Protein AF-A0A1X0NJ01-F1 (afdb_monomer_lite)

Sequence (474 aa):
MEEDLFTLIDRDFDGFLTLEETLQCFEHLGFIRDSESVKLIETEFSQFVGKRLDEFGFRKMVNILCAHCGVRLGSVWSVCVEQALYAAFTKSASKPEMTVPRSTMEFIQRSLVESGEEYTGDPSVFAANTPDHLDYGDFIEFFQLRWPHLSRAKVASLLLKLYPYQQQSNVIGVSKMTSSSTLNPSEEKDKDKEHAGPDEYPDMLSHDYVEALLKYATLLKATLRFREEQVKSAEELITQNAILRESLAVATEEHVRAQGQIQALTRELEVLTEERPVRSDAIAAIPQHDAAGREWDDTIDALSDNVKILSLVRRFCSQREEAEATRELAERAKEIQLERQQKFLLSWETALHNKESEMIQEQLETKRKWSEAFMLKEQQLRRLQENLELKELQLTVREKALAKRQQAQYELDRESNELSFAERRRRLQQLERIEATLRKREEQLKAREEAFLHSKQNVVEGEKNEGYKALSFA

pLDDT: mean 73.07, std 18.46, range [23.64, 95.5]

Organism: NCBI:txid67003

InterPro domains:
  IPR002048 EF-hand domain [PS50222] (1-32)
  IPR011992 EF-hand domain pair [SSF47473] (4-140)

Radius of gyration: 49.76 Å; chains: 1; bounding box: 174×67×153 Å

Foldseek 3Di:
DLVLVQLLLPQVPPQWDAPVSVVCLCVVLCLDPDPVLVVVLCVVCVVRHPDGDHSVSSVVSVVVSCVSSVHDPVVSVVSSLVVLLVVLQVVQADPPVSWHFPVSVVVLVVVCVVVPQDWDDDPVVVVVPDDRIHHSVRVQVVCCVGCVVDDSSNVSSSSSVVDRDDDPPPDDDDDDDDDDDDDDDDDDDDDDDDDDDDDDDDPDDDPVNVVVVVVVVVVVVVVVVVVVVVVVVVVVVVVVVVVVVVVVVVVVVVVVVVVVVVVVVVVVVVVVVVVPPPPPPDDDDDDDDDDPDDDDDDPPCPVVVVVVVVVVVVVVVVVVVVVVVVVVVVVVVVVVVVVVVVVVVVVVVVVVVVVVVVVVVVVVVVVVVVVVVVVVVVVVVVVVVVVVVVVVVVVVVVVVVVVVVVVVVVVVCVVVVPPDPVRVVVVVVVVVVVVVVVVVVVVVVVVVVVVVVVVVVVVVVVVVVVVVVVPPPD

Structure (mmCIF, N/CA/C/O backbone):
data_AF-A0A1X0NJ01-F1
#
_entry.id   AF-A0A1X0NJ01-F1
#
loop_
_atom_site.group_PDB
_atom_site.id
_atom_site.type_symbol
_atom_site.label_atom_id
_atom_site.label_alt_id
_atom_site.label_comp_id
_atom_site.label_asym_id
_atom_site.label_entity_id
_atom_site.label_seq_id
_atom_site.pdbx_PDB_ins_code
_atom_site.Cartn_x
_atom_site.Cartn_y
_atom_site.Cartn_z
_atom_site.occupancy
_atom_site.B_iso_or_equiv
_atom_site.auth_seq_id
_atom_site.auth_comp_id
_atom_site.auth_asym_id
_atom_site.auth_atom_id
_atom_site.pdbx_PDB_model_num
ATOM 1 N N . MET A 1 1 ? 19.563 -3.442 8.710 1.00 65.12 1 MET A N 1
ATOM 2 C CA . MET A 1 1 ? 18.245 -3.698 9.344 1.00 65.12 1 MET A CA 1
ATOM 3 C C . MET A 1 1 ? 18.169 -3.122 10.751 1.00 65.12 1 MET A C 1
ATOM 5 O O . MET A 1 1 ? 17.321 -2.276 10.980 1.00 65.12 1 MET A O 1
ATOM 9 N N . GLU A 1 2 ? 19.010 -3.553 11.696 1.00 66.25 2 GLU A N 1
ATOM 10 C CA . GLU A 1 2 ? 18.961 -3.052 13.087 1.00 66.25 2 GLU A CA 1
ATOM 11 C C . GLU A 1 2 ? 19.467 -1.604 13.200 1.00 66.25 2 GLU A C 1
ATOM 13 O O . GLU A 1 2 ? 18.783 -0.771 13.784 1.00 66.25 2 GLU A O 1
ATOM 18 N N . GLU A 1 3 ? 20.583 -1.288 12.537 1.00 69.31 3 GLU A N 1
ATOM 19 C CA . GLU A 1 3 ? 21.113 0.079 12.367 1.00 69.31 3 GLU A CA 1
ATOM 20 C C . GLU A 1 3 ? 20.094 1.017 11.705 1.00 69.31 3 GLU A C 1
ATOM 22 O O . GLU A 1 3 ? 19.847 2.133 12.150 1.00 69.31 3 GLU A O 1
ATOM 27 N N . ASP A 1 4 ? 19.430 0.524 10.662 1.00 71.44 4 ASP A N 1
ATOM 28 C CA . ASP A 1 4 ? 18.380 1.249 9.954 1.00 71.44 4 ASP A CA 1
ATOM 29 C C . ASP A 1 4 ? 17.174 1.557 10.860 1.00 71.44 4 ASP A C 1
ATOM 31 O O . ASP A 1 4 ? 16.622 2.654 10.820 1.00 71.44 4 ASP A O 1
ATOM 35 N N . LEU A 1 5 ? 16.764 0.590 11.690 1.00 73.31 5 LEU A N 1
ATOM 36 C CA . LEU A 1 5 ? 15.666 0.764 12.640 1.00 73.31 5 LEU A CA 1
ATOM 37 C C . LEU A 1 5 ? 16.039 1.771 13.732 1.00 73.31 5 LEU A C 1
ATOM 39 O O . LEU A 1 5 ? 15.208 2.601 14.085 1.00 73.31 5 LEU A O 1
ATOM 43 N N . PHE A 1 6 ? 17.285 1.734 14.210 1.00 76.56 6 PHE A N 1
ATOM 44 C CA . PHE A 1 6 ? 17.816 2.716 15.154 1.00 76.56 6 PHE A CA 1
ATOM 45 C C . PHE A 1 6 ? 17.660 4.135 14.591 1.00 76.56 6 PHE A C 1
ATOM 47 O O . PHE A 1 6 ? 17.016 4.975 15.208 1.00 76.56 6 PHE A O 1
ATOM 54 N N . THR A 1 7 ? 18.116 4.370 13.355 1.00 74.31 7 THR A N 1
ATOM 55 C CA . THR A 1 7 ? 18.015 5.694 12.708 1.00 74.31 7 THR A CA 1
ATOM 56 C C . THR A 1 7 ? 16.590 6.163 12.405 1.00 74.31 7 THR A C 1
ATOM 58 O O . THR A 1 7 ? 16.384 7.345 12.144 1.00 74.31 7 THR A O 1
ATOM 61 N N . LEU A 1 8 ? 15.615 5.251 12.381 1.00 74.31 8 LEU A N 1
ATOM 62 C CA . LEU A 1 8 ? 14.205 5.578 12.153 1.00 74.31 8 LEU A CA 1
ATOM 63 C C . LEU A 1 8 ? 13.457 5.915 13.441 1.00 74.31 8 LEU A C 1
ATOM 65 O O . LEU A 1 8 ? 12.515 6.707 13.407 1.00 74.31 8 LEU A O 1
ATOM 69 N N . ILE A 1 9 ? 13.832 5.274 14.548 1.00 75.88 9 ILE A N 1
ATOM 70 C CA . ILE A 1 9 ? 13.219 5.514 15.857 1.00 75.88 9 ILE A CA 1
ATOM 71 C C . ILE A 1 9 ? 13.855 6.734 16.530 1.00 75.88 9 ILE A C 1
ATOM 73 O O . ILE A 1 9 ? 13.162 7.411 17.284 1.00 75.88 9 ILE A O 1
ATOM 77 N N . ASP A 1 10 ? 15.122 7.038 16.226 1.00 75.81 10 ASP A N 1
ATOM 78 C CA . ASP A 1 10 ? 15.842 8.226 16.703 1.00 75.81 10 ASP A CA 1
ATOM 79 C C . ASP A 1 10 ? 15.247 9.480 16.039 1.00 75.81 10 ASP A C 1
ATOM 81 O O . ASP A 1 10 ? 15.645 9.900 14.950 1.00 75.81 10 ASP A O 1
ATOM 85 N N . ARG A 1 11 ? 14.177 10.001 16.653 1.00 65.38 11 ARG A N 1
ATOM 86 C CA . ARG A 1 11 ? 13.329 11.072 16.105 1.00 65.38 11 ARG A CA 1
ATOM 87 C C . ARG A 1 11 ? 13.952 12.453 16.260 1.00 65.38 11 ARG A C 1
ATOM 89 O O . ARG A 1 11 ? 13.624 13.346 15.476 1.00 65.38 11 ARG A O 1
ATOM 96 N N . ASP A 1 12 ? 14.780 12.643 17.277 1.00 67.12 12 ASP A N 1
ATOM 97 C CA . ASP A 1 12 ? 15.502 13.878 17.571 1.00 67.12 12 ASP A CA 1
ATOM 98 C C . ASP A 1 12 ? 16.921 13.887 16.982 1.00 67.12 12 ASP A C 1
ATOM 100 O O . ASP A 1 12 ? 17.547 14.949 16.931 1.00 67.12 12 ASP A O 1
ATOM 104 N N . PHE A 1 13 ? 17.372 12.759 16.423 1.00 68.19 13 PHE A N 1
ATOM 105 C CA . PHE A 1 13 ? 18.679 12.588 15.789 1.00 68.19 13 PHE A CA 1
ATOM 106 C C . PHE A 1 13 ? 19.830 12.922 16.734 1.00 68.19 13 PHE A C 1
ATOM 108 O O . PHE A 1 13 ? 20.888 13.387 16.292 1.00 68.19 13 PHE A O 1
ATOM 115 N N . ASP A 1 14 ? 19.623 12.709 18.034 1.00 72.56 14 ASP A N 1
ATOM 116 C CA . ASP A 1 14 ? 20.635 12.977 19.049 1.00 72.56 14 ASP A CA 1
ATOM 117 C C . ASP A 1 14 ? 21.685 11.848 19.120 1.00 72.56 14 ASP A C 1
ATOM 119 O O . ASP A 1 14 ? 22.714 11.991 19.790 1.00 72.56 14 ASP A O 1
ATOM 123 N N . GLY A 1 15 ? 21.470 10.772 18.347 1.00 72.44 15 GLY A N 1
ATOM 124 C CA . GLY A 1 15 ? 22.348 9.614 18.239 1.00 72.44 15 GLY A CA 1
ATOM 125 C C . GLY A 1 15 ? 22.152 8.604 19.366 1.00 72.44 15 GLY A C 1
ATOM 126 O O . GLY A 1 15 ? 22.937 7.657 19.470 1.00 72.44 15 GLY A O 1
ATOM 127 N N . PHE A 1 16 ? 21.135 8.791 20.207 1.00 78.69 16 PHE A N 1
ATOM 128 C CA . PHE A 1 16 ? 20.767 7.902 21.293 1.00 78.69 16 PHE A CA 1
ATOM 129 C C . PHE A 1 16 ? 19.278 7.581 21.238 1.00 78.69 16 PHE A C 1
ATOM 131 O O . PHE A 1 16 ? 18.466 8.339 20.734 1.00 78.69 16 PHE A O 1
ATOM 138 N N . LEU A 1 17 ? 18.914 6.426 21.790 1.00 80.69 17 LEU A N 1
ATOM 139 C CA . LEU A 1 17 ? 17.515 6.048 21.943 1.00 80.69 17 LEU A CA 1
ATOM 140 C C . LEU A 1 17 ? 17.171 5.799 23.395 1.00 80.69 17 LEU A C 1
ATOM 142 O O . LEU A 1 17 ? 17.923 5.155 24.129 1.00 80.69 17 LEU A O 1
ATOM 146 N N . THR A 1 18 ? 16.003 6.267 23.806 1.00 81.19 18 THR A N 1
ATOM 147 C CA . THR A 1 18 ? 15.429 5.924 25.103 1.00 81.19 18 THR A CA 1
ATOM 148 C C . THR A 1 18 ? 14.453 4.754 24.978 1.00 81.19 18 THR A C 1
ATOM 150 O O . THR A 1 18 ? 13.879 4.465 23.919 1.00 81.19 18 THR A O 1
ATOM 153 N N . LEU A 1 19 ? 14.255 4.050 26.096 1.00 80.00 19 LEU A N 1
ATOM 154 C CA . LEU A 1 19 ? 13.231 3.010 26.199 1.00 80.00 19 LEU A CA 1
ATOM 155 C C . LEU A 1 19 ? 11.841 3.585 25.888 1.00 80.00 19 LEU A C 1
ATOM 157 O O . LEU A 1 19 ? 11.072 2.962 25.165 1.00 80.00 19 LEU A O 1
ATOM 161 N N . GLU A 1 20 ? 11.547 4.786 26.384 1.00 76.94 20 GLU A N 1
ATOM 162 C CA . GLU A 1 20 ? 10.261 5.467 26.209 1.00 76.94 20 GLU A CA 1
ATOM 163 C C . GLU A 1 20 ? 9.957 5.745 24.733 1.00 76.94 20 GLU A C 1
ATOM 165 O O . GLU A 1 20 ? 8.872 5.410 24.263 1.00 76.94 20 GLU A O 1
ATOM 170 N N . GLU A 1 21 ? 10.923 6.259 23.968 1.00 76.50 21 GLU A N 1
ATOM 171 C CA . GLU A 1 21 ? 10.763 6.491 22.523 1.00 76.50 21 GLU A CA 1
ATOM 172 C C . GLU A 1 21 ? 10.505 5.194 21.755 1.00 76.50 21 GLU A C 1
ATOM 174 O O . GLU A 1 21 ? 9.667 5.143 20.849 1.00 76.50 21 GLU A O 1
ATOM 179 N N . THR A 1 22 ? 11.193 4.119 22.142 1.00 78.38 22 THR A N 1
ATOM 180 C CA . THR A 1 22 ? 11.023 2.819 21.489 1.00 78.38 22 THR A CA 1
ATOM 181 C C . THR A 1 22 ? 9.668 2.199 21.833 1.00 78.38 22 THR A C 1
ATOM 183 O O . THR A 1 22 ? 8.987 1.695 20.940 1.00 78.38 22 THR A O 1
ATOM 186 N N . LEU A 1 23 ? 9.231 2.275 23.093 1.00 77.69 23 LEU A N 1
ATOM 187 C CA . LEU A 1 23 ? 7.921 1.776 23.520 1.00 77.69 23 LEU A CA 1
ATOM 188 C C . LEU A 1 23 ? 6.781 2.557 22.875 1.00 77.69 23 LEU A C 1
ATOM 190 O O . LEU A 1 23 ? 5.870 1.939 22.331 1.00 77.69 23 LEU A O 1
ATOM 194 N N . GLN A 1 24 ? 6.874 3.889 22.841 1.00 76.69 24 GLN A N 1
ATOM 195 C CA . GLN A 1 24 ? 5.901 4.731 22.145 1.00 76.69 24 GLN A CA 1
ATOM 196 C C . GLN A 1 24 ? 5.810 4.369 20.663 1.00 76.69 24 GLN A C 1
ATOM 198 O O . GLN A 1 24 ? 4.717 4.331 20.106 1.00 76.69 24 GLN A O 1
ATOM 203 N N . CYS A 1 25 ? 6.936 4.066 20.010 1.00 76.00 25 CYS A N 1
ATOM 204 C CA . CYS A 1 25 ? 6.932 3.607 18.624 1.00 76.00 25 CYS A CA 1
ATOM 205 C C . CYS A 1 25 ? 6.190 2.266 18.471 1.00 76.00 25 CYS A C 1
ATOM 207 O O . CYS A 1 25 ? 5.336 2.128 17.598 1.00 76.00 25 CYS A O 1
ATOM 209 N N . PHE A 1 26 ? 6.454 1.289 19.340 1.00 74.81 26 PHE A N 1
ATOM 210 C CA . PHE A 1 26 ? 5.827 -0.038 19.273 1.00 74.81 26 PHE A CA 1
ATOM 211 C C . PHE A 1 26 ? 4.335 -0.032 19.636 1.00 74.81 26 PHE A C 1
ATOM 213 O O . PHE A 1 26 ? 3.549 -0.744 19.007 1.00 74.81 26 PHE A O 1
ATOM 220 N N . GLU A 1 27 ? 3.939 0.771 20.620 1.00 78.31 27 GLU A N 1
ATOM 221 C CA . GLU A 1 27 ? 2.539 1.002 20.986 1.00 78.31 27 GLU A CA 1
ATOM 222 C C . GLU A 1 27 ? 1.789 1.661 19.829 1.00 78.31 27 GLU A C 1
ATOM 224 O O . GLU A 1 27 ? 0.741 1.186 19.395 1.00 78.31 27 GLU A O 1
ATOM 229 N N . HIS A 1 28 ? 2.382 2.700 19.247 1.00 73.94 28 HIS A N 1
ATOM 230 C CA . HIS A 1 28 ? 1.790 3.428 18.138 1.00 73.94 28 HIS A CA 1
ATOM 231 C C . HIS A 1 28 ? 1.594 2.573 16.877 1.00 73.94 28 HIS A C 1
ATOM 233 O O . HIS A 1 28 ? 0.613 2.734 16.153 1.00 73.94 28 HIS A O 1
ATOM 239 N N . LEU A 1 29 ? 2.509 1.635 16.628 1.00 72.12 29 LEU A N 1
ATOM 240 C CA . LEU A 1 29 ? 2.415 0.676 15.526 1.00 72.12 29 LEU A CA 1
ATOM 241 C C . LEU A 1 29 ? 1.484 -0.511 15.832 1.00 72.12 29 LEU A C 1
ATOM 243 O O . LEU A 1 29 ? 1.308 -1.386 14.984 1.00 72.12 29 LEU A O 1
ATOM 247 N N . GLY A 1 30 ? 0.873 -0.551 17.022 1.00 71.12 30 GLY A N 1
ATOM 248 C CA . GLY A 1 30 ? -0.085 -1.580 17.423 1.00 71.12 30 GLY A CA 1
ATOM 249 C C . GLY A 1 30 ? 0.545 -2.936 17.754 1.00 71.12 30 GLY A C 1
ATOM 250 O O . GLY A 1 30 ? -0.164 -3.948 17.791 1.00 71.12 30 GLY A O 1
ATOM 251 N N . PHE A 1 31 ? 1.863 -2.978 17.986 1.00 76.44 31 PHE A N 1
ATOM 252 C CA . PHE A 1 31 ? 2.549 -4.184 18.460 1.00 76.44 31 PHE A CA 1
ATOM 253 C C . PHE A 1 31 ? 2.279 -4.436 19.944 1.00 76.44 31 PHE A C 1
ATOM 255 O O . PHE A 1 31 ? 2.169 -5.589 20.356 1.00 76.44 31 PHE A O 1
ATOM 262 N N . ILE A 1 32 ? 2.112 -3.366 20.725 1.00 72.62 32 ILE A N 1
ATOM 263 C CA . ILE A 1 32 ? 1.691 -3.424 22.125 1.00 72.62 32 ILE A CA 1
ATOM 264 C C . ILE A 1 32 ? 0.222 -3.003 22.173 1.00 72.62 32 ILE A C 1
ATOM 266 O O . ILE A 1 32 ? -0.110 -1.878 21.815 1.00 72.62 32 ILE A O 1
ATOM 270 N N . ARG A 1 33 ? -0.668 -3.933 22.542 1.00 67.44 33 ARG A N 1
ATOM 271 C CA . ARG A 1 33 ? -2.127 -3.737 22.448 1.00 67.44 33 ARG A CA 1
ATOM 272 C C . ARG A 1 33 ? -2.784 -3.288 23.754 1.00 67.44 33 ARG A C 1
ATOM 274 O O . ARG A 1 33 ? -3.817 -2.632 23.694 1.00 67.44 33 ARG A O 1
ATOM 281 N N . ASP A 1 34 ? -2.167 -3.592 24.899 1.00 71.38 34 ASP A N 1
ATOM 282 C CA . ASP A 1 34 ? -2.760 -3.379 26.223 1.00 71.38 34 ASP A CA 1
ATOM 283 C C . ASP A 1 34 ? -1.840 -2.566 27.143 1.00 71.38 34 ASP A C 1
ATOM 285 O O . ASP A 1 34 ? -0.637 -2.822 27.235 1.00 71.38 34 ASP A O 1
ATOM 289 N N . SER A 1 35 ? -2.420 -1.641 27.911 1.00 61.59 35 SER A N 1
ATOM 290 C CA . SER A 1 35 ? -1.697 -0.821 28.898 1.00 61.59 35 SER A CA 1
ATOM 291 C C . SER A 1 35 ? -1.103 -1.637 30.056 1.00 61.59 35 SER A C 1
ATOM 293 O O . SER A 1 35 ? -0.138 -1.207 30.688 1.00 61.59 35 SER A O 1
ATOM 295 N N . GLU A 1 36 ? -1.624 -2.839 30.322 1.00 60.91 36 GLU A N 1
ATOM 296 C CA . GLU A 1 36 ? -1.015 -3.790 31.263 1.00 60.91 36 GLU A CA 1
ATOM 297 C C . GLU A 1 36 ? 0.242 -4.458 30.692 1.00 60.91 36 GLU A C 1
ATOM 299 O O . GLU A 1 36 ? 1.192 -4.704 31.435 1.00 60.91 36 GLU A O 1
ATOM 304 N N . SER A 1 37 ? 0.300 -4.662 29.370 1.00 66.44 37 SER A N 1
ATOM 305 C CA . SER A 1 37 ? 1.506 -5.162 28.697 1.00 66.44 37 SER A CA 1
ATOM 306 C C . SER A 1 37 ? 2.639 -4.141 28.777 1.00 66.44 37 SER A C 1
ATOM 308 O O . SER A 1 37 ? 3.781 -4.524 28.994 1.00 66.44 37 SER A O 1
ATOM 310 N N . VAL A 1 38 ? 2.330 -2.840 28.689 1.00 64.69 38 VAL A N 1
ATOM 311 C CA . VAL A 1 38 ? 3.321 -1.762 28.860 1.00 64.69 38 VAL A CA 1
ATOM 312 C C . VAL A 1 38 ? 3.952 -1.811 30.255 1.00 64.69 38 VAL A C 1
ATOM 314 O O . VAL A 1 38 ? 5.170 -1.755 30.369 1.00 64.69 38 VAL A O 1
ATOM 317 N N . LYS A 1 39 ? 3.160 -2.013 31.316 1.00 66.50 39 LYS A N 1
ATOM 318 C CA . LYS A 1 39 ? 3.672 -2.107 32.699 1.00 66.50 39 LYS A CA 1
ATOM 319 C C . LYS A 1 39 ? 4.514 -3.363 32.950 1.00 66.50 39 LYS A C 1
ATOM 321 O O . LYS A 1 39 ? 5.485 -3.320 33.709 1.00 66.50 39 LYS A O 1
ATOM 326 N N . LEU A 1 40 ? 4.148 -4.484 32.324 1.00 64.69 40 LEU A N 1
ATOM 327 C CA . LEU A 1 40 ? 4.922 -5.729 32.375 1.00 64.69 40 LEU A CA 1
ATOM 328 C C . LEU A 1 40 ? 6.270 -5.569 31.647 1.00 64.69 40 LEU A C 1
ATOM 330 O O . LEU A 1 40 ? 7.318 -5.974 32.145 1.00 64.69 40 LEU A O 1
ATOM 334 N N . ILE A 1 41 ? 6.255 -4.871 30.513 1.00 67.94 41 ILE A N 1
ATOM 335 C CA . ILE A 1 41 ? 7.455 -4.518 29.757 1.00 67.94 41 ILE A CA 1
ATOM 336 C C . ILE A 1 41 ? 8.317 -3.521 30.553 1.00 67.94 41 ILE A C 1
ATOM 338 O O . ILE A 1 41 ? 9.510 -3.732 30.706 1.00 67.94 41 ILE A O 1
ATOM 342 N N . GLU A 1 42 ? 7.762 -2.477 31.164 1.00 67.00 42 GLU A N 1
ATOM 343 C CA . GLU A 1 42 ? 8.541 -1.536 31.992 1.00 67.00 42 GLU A CA 1
ATOM 344 C C . GLU A 1 42 ? 9.256 -2.223 33.170 1.00 67.00 42 GLU A C 1
ATOM 346 O O . GLU A 1 42 ? 10.373 -1.844 33.534 1.00 67.00 42 GLU A O 1
ATOM 351 N N . THR A 1 43 ? 8.659 -3.276 33.739 1.00 67.06 43 THR A N 1
ATOM 352 C CA . THR A 1 43 ? 9.279 -4.055 34.821 1.00 67.06 43 THR A CA 1
ATOM 353 C C . THR A 1 43 ? 10.410 -4.960 34.318 1.00 67.06 43 THR A C 1
ATOM 355 O O . THR A 1 43 ? 11.500 -4.953 34.905 1.00 67.06 43 THR A O 1
ATOM 358 N N . GLU A 1 44 ? 10.222 -5.665 33.198 1.00 69.44 44 GLU A N 1
ATOM 359 C CA . GLU A 1 44 ? 11.268 -6.486 32.559 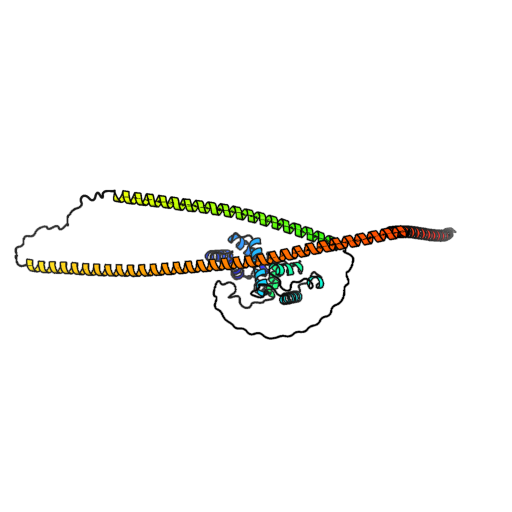1.00 69.44 44 GLU A CA 1
ATOM 360 C C . GLU A 1 44 ? 12.414 -5.651 31.955 1.00 69.44 44 GLU A C 1
ATOM 362 O O . GLU A 1 44 ? 13.567 -6.091 31.896 1.00 69.44 44 GLU A O 1
ATOM 367 N N . PHE A 1 45 ? 12.125 -4.410 31.560 1.00 75.25 45 PHE A N 1
ATOM 368 C CA . PHE A 1 45 ? 13.067 -3.486 30.928 1.00 75.25 45 PHE A CA 1
ATOM 369 C C . PHE A 1 45 ? 13.609 -2.421 31.886 1.00 75.25 45 PHE A C 1
ATOM 371 O O . PHE A 1 45 ? 14.290 -1.492 31.451 1.00 75.25 45 PHE A O 1
ATOM 378 N N . SER A 1 46 ? 13.419 -2.600 33.196 1.00 72.69 46 SER A N 1
ATOM 379 C CA . SER A 1 46 ? 13.949 -1.729 34.259 1.00 72.69 46 SER A CA 1
ATOM 380 C C . SER A 1 46 ? 15.452 -1.427 34.129 1.00 72.69 46 SER A C 1
ATOM 382 O O . SER A 1 46 ? 15.909 -0.344 34.487 1.00 72.69 46 SER A O 1
ATOM 384 N N . GLN A 1 47 ? 16.229 -2.339 33.534 1.00 73.75 47 GLN A N 1
ATOM 385 C CA . GLN A 1 47 ? 17.654 -2.144 33.239 1.00 73.75 47 GLN A CA 1
ATOM 386 C C . GLN A 1 47 ? 17.955 -1.082 32.161 1.00 73.75 47 GLN A C 1
ATOM 388 O O . GLN A 1 47 ? 19.113 -0.667 32.049 1.00 73.75 47 GLN A O 1
ATOM 393 N N . PHE A 1 48 ? 16.962 -0.672 31.368 1.00 75.00 48 PHE A N 1
ATOM 394 C CA . PHE A 1 48 ? 17.063 0.289 30.263 1.00 75.00 48 PHE A CA 1
ATOM 395 C C . PHE A 1 48 ? 16.368 1.631 30.562 1.00 75.00 48 PHE A C 1
ATOM 397 O O . PHE A 1 48 ? 16.602 2.604 29.848 1.00 75.00 48 PHE A O 1
ATOM 404 N N . VAL A 1 49 ? 15.560 1.709 31.626 1.00 77.31 49 VAL A N 1
ATOM 405 C CA . VAL A 1 49 ? 14.854 2.935 32.035 1.00 77.31 49 VAL A CA 1
ATOM 406 C C . VAL A 1 49 ? 15.854 4.061 32.326 1.00 77.31 49 VAL A C 1
ATOM 408 O O . VAL A 1 49 ? 16.827 3.869 33.059 1.00 77.31 49 VAL A O 1
ATOM 411 N N . GLY A 1 50 ? 15.628 5.237 31.731 1.00 70.50 50 GLY A N 1
ATOM 412 C CA . GLY A 1 50 ? 16.468 6.429 31.903 1.00 70.50 50 GLY A CA 1
ATOM 413 C C . GLY A 1 50 ? 17.874 6.340 31.294 1.00 70.50 50 GLY A C 1
ATOM 414 O O . GLY A 1 50 ? 18.683 7.245 31.504 1.00 70.50 50 GLY A O 1
ATOM 415 N N . LYS A 1 51 ? 18.197 5.269 30.554 1.00 78.75 51 LYS A N 1
ATOM 416 C CA . LYS A 1 51 ? 19.480 5.133 29.854 1.00 78.75 51 LYS A CA 1
ATOM 417 C C . LYS A 1 51 ? 19.362 5.610 28.414 1.00 78.75 51 LYS A C 1
ATOM 419 O O . LYS A 1 51 ? 18.420 5.260 27.712 1.00 78.75 51 LYS A O 1
ATOM 424 N N . ARG A 1 52 ? 20.385 6.342 27.973 1.00 80.94 52 ARG A N 1
ATOM 425 C CA . ARG A 1 52 ? 20.662 6.589 26.557 1.00 80.94 52 ARG A CA 1
ATOM 426 C C . ARG A 1 52 ? 21.265 5.321 25.969 1.00 80.94 52 ARG A C 1
ATOM 428 O O . ARG A 1 52 ? 22.343 4.905 26.398 1.00 80.94 52 ARG A O 1
ATOM 435 N N . LEU A 1 53 ? 20.541 4.675 25.067 1.00 78.06 53 LEU A N 1
ATOM 436 C CA . LEU A 1 53 ? 20.964 3.433 24.439 1.00 78.06 53 LEU A CA 1
ATOM 437 C C . LEU A 1 53 ? 21.743 3.753 23.174 1.00 78.06 53 LEU A C 1
ATOM 439 O O . LEU A 1 53 ? 21.268 4.479 22.303 1.00 78.06 53 LEU A O 1
ATOM 443 N N . ASP A 1 54 ? 22.940 3.188 23.100 1.00 73.69 54 ASP A N 1
ATOM 444 C CA . ASP A 1 54 ? 23.685 3.064 21.860 1.00 73.69 54 ASP A CA 1
ATOM 445 C C . ASP A 1 54 ? 23.078 1.951 20.991 1.00 73.69 54 ASP A C 1
ATOM 447 O O . ASP A 1 54 ? 22.177 1.210 21.401 1.00 73.69 54 ASP A O 1
ATOM 451 N N . GLU A 1 55 ? 23.581 1.813 19.769 1.00 70.69 55 GLU A N 1
ATOM 452 C CA . GLU A 1 55 ? 23.078 0.843 18.796 1.00 70.69 55 GLU A CA 1
ATOM 453 C C . GLU A 1 55 ? 23.072 -0.604 19.339 1.00 70.69 55 GLU A C 1
ATOM 455 O O . GLU A 1 55 ? 22.151 -1.387 19.082 1.00 70.69 55 GLU A O 1
ATOM 460 N N . PHE A 1 56 ? 24.069 -0.957 20.157 1.00 75.06 56 PHE A N 1
ATOM 461 C CA . PHE A 1 56 ? 24.175 -2.276 20.777 1.00 75.06 56 PHE A CA 1
ATOM 462 C C . PHE A 1 56 ? 23.126 -2.487 21.880 1.00 75.06 56 PHE A C 1
ATOM 464 O O . PHE A 1 56 ? 22.466 -3.533 21.928 1.00 75.06 56 PHE A O 1
ATOM 471 N N . GLY A 1 57 ? 22.930 -1.491 22.749 1.00 75.12 57 GLY A N 1
ATOM 472 C CA . GLY A 1 57 ? 21.882 -1.495 23.768 1.00 75.12 57 GLY A CA 1
ATOM 473 C C . GLY A 1 57 ? 20.483 -1.558 23.158 1.00 75.12 57 GLY A C 1
ATOM 474 O O . GLY A 1 57 ? 19.646 -2.346 23.609 1.00 75.12 57 GLY A O 1
ATOM 475 N N . PHE A 1 58 ? 20.258 -0.809 22.078 1.00 81.31 58 PHE A N 1
ATOM 476 C CA . PHE A 1 58 ? 19.011 -0.817 21.322 1.00 81.31 58 PHE A CA 1
ATOM 477 C C . PHE A 1 58 ? 18.719 -2.188 20.709 1.00 81.31 58 PHE A C 1
ATOM 479 O O . PHE A 1 58 ? 17.622 -2.721 20.871 1.00 81.31 58 PHE A O 1
ATOM 486 N N . ARG A 1 59 ? 19.715 -2.822 20.083 1.00 80.31 59 ARG A N 1
ATOM 487 C CA . ARG A 1 59 ? 19.570 -4.160 19.495 1.00 80.31 59 ARG A CA 1
ATOM 488 C C . ARG A 1 59 ? 19.127 -5.199 20.521 1.00 80.31 59 ARG A C 1
ATOM 490 O O . ARG A 1 59 ? 18.243 -6.017 20.259 1.00 80.31 59 ARG A O 1
ATOM 497 N N . LYS A 1 60 ? 19.722 -5.166 21.716 1.00 80.31 60 LYS A N 1
ATOM 498 C CA . LYS A 1 60 ? 19.340 -6.062 22.813 1.00 80.31 60 LYS A CA 1
ATOM 499 C C . LYS A 1 60 ? 17.902 -5.801 23.264 1.00 80.31 60 LYS A C 1
ATOM 501 O O . LYS A 1 60 ? 17.148 -6.752 23.447 1.00 80.31 60 LYS A O 1
ATOM 506 N N . MET A 1 61 ? 17.520 -4.535 23.398 1.00 82.19 61 MET A N 1
ATOM 507 C CA . MET A 1 61 ? 16.173 -4.127 23.797 1.00 82.19 61 MET A CA 1
ATOM 508 C C . MET A 1 61 ? 15.111 -4.561 22.776 1.00 82.19 61 MET A C 1
ATOM 510 O O . MET A 1 61 ? 14.140 -5.220 23.141 1.00 82.19 61 MET A O 1
ATOM 514 N N . VAL A 1 62 ? 15.311 -4.268 21.490 1.00 81.75 62 VAL A N 1
ATOM 515 C CA . VAL A 1 62 ? 14.349 -4.607 20.432 1.00 81.75 62 VAL A CA 1
ATOM 516 C C . VAL A 1 62 ? 14.151 -6.116 20.311 1.00 81.75 62 VAL A C 1
ATOM 518 O O . VAL A 1 62 ? 13.024 -6.563 20.114 1.00 81.75 62 VAL A O 1
ATOM 521 N N . ASN A 1 63 ? 15.206 -6.917 20.475 1.00 81.56 63 ASN A N 1
ATOM 522 C CA . ASN A 1 63 ? 15.081 -8.374 20.441 1.00 81.56 63 ASN A CA 1
ATOM 523 C C . ASN A 1 63 ? 14.209 -8.915 21.583 1.00 81.56 63 ASN A C 1
ATOM 525 O O . ASN A 1 63 ? 13.391 -9.807 21.352 1.00 81.56 63 ASN A O 1
ATOM 529 N N . ILE A 1 64 ? 14.330 -8.351 22.789 1.00 79.94 64 ILE A N 1
ATOM 530 C CA . ILE A 1 64 ? 13.471 -8.720 23.923 1.00 79.94 64 ILE A CA 1
ATOM 531 C C . ILE A 1 64 ? 12.028 -8.257 23.655 1.00 79.94 64 ILE A C 1
ATOM 533 O O . ILE A 1 64 ? 11.096 -9.028 23.866 1.00 79.94 64 ILE A O 1
ATOM 537 N N . LEU A 1 65 ? 11.830 -7.049 23.109 1.00 78.06 65 LEU A N 1
ATOM 538 C CA . LEU A 1 65 ? 10.495 -6.521 22.783 1.00 78.06 65 LEU A CA 1
ATOM 539 C C . LEU A 1 65 ? 9.793 -7.363 21.717 1.00 78.06 65 LEU A C 1
ATOM 541 O O . LEU A 1 65 ? 8.619 -7.694 21.856 1.00 78.06 65 LEU A O 1
ATOM 545 N N . CYS A 1 66 ? 10.519 -7.749 20.669 1.00 81.19 66 CYS A N 1
ATOM 546 C CA . CYS A 1 66 ? 10.021 -8.625 19.613 1.00 81.19 66 CYS A CA 1
ATOM 547 C C . CYS A 1 66 ? 9.606 -9.992 20.174 1.00 81.19 66 CYS A C 1
ATOM 549 O O . CYS A 1 66 ? 8.526 -10.484 19.846 1.00 81.19 66 CYS A O 1
ATOM 551 N N . ALA A 1 67 ? 10.425 -10.576 21.058 1.00 79.75 67 ALA A N 1
ATOM 552 C CA . ALA A 1 67 ? 10.104 -11.834 21.727 1.00 79.75 67 ALA A CA 1
ATOM 553 C C . ALA A 1 67 ? 8.841 -11.716 22.594 1.00 79.75 67 ALA A C 1
ATOM 555 O O . ALA A 1 67 ? 7.966 -12.574 22.507 1.00 79.75 67 ALA A O 1
ATOM 556 N N . HIS A 1 68 ? 8.713 -10.631 23.362 1.00 76.50 68 HIS A N 1
ATOM 557 C CA . HIS A 1 68 ? 7.557 -10.376 24.221 1.00 76.50 68 HIS A CA 1
ATOM 558 C C . HIS A 1 68 ? 6.267 -10.141 23.416 1.00 76.50 68 HIS A C 1
ATOM 560 O O . HIS A 1 68 ? 5.207 -10.653 23.764 1.00 76.50 68 HIS A O 1
ATOM 566 N N . CYS A 1 69 ? 6.342 -9.408 22.302 1.00 75.00 69 CYS A N 1
ATOM 567 C CA . CYS A 1 69 ? 5.184 -9.146 21.441 1.00 75.00 69 CYS A CA 1
ATOM 568 C C . CYS A 1 69 ? 4.837 -10.331 20.516 1.00 75.00 69 CYS A C 1
ATOM 570 O O . CYS A 1 69 ? 3.840 -10.278 19.798 1.00 75.00 69 CYS A O 1
ATOM 572 N N . GLY A 1 70 ? 5.660 -11.388 20.481 1.00 75.50 70 GLY A N 1
ATOM 573 C CA . GLY A 1 70 ? 5.485 -12.519 19.566 1.00 75.50 70 GLY A CA 1
ATOM 574 C C . GLY A 1 70 ? 5.703 -12.160 18.090 1.00 75.50 70 GLY A C 1
ATOM 575 O O . GLY A 1 70 ? 5.165 -12.825 17.204 1.00 75.50 70 GLY A O 1
ATOM 576 N N . VAL A 1 71 ? 6.479 -11.109 17.806 1.00 80.25 71 VAL A N 1
ATOM 577 C CA . VAL A 1 71 ? 6.701 -10.578 16.452 1.00 80.25 71 VAL A CA 1
ATOM 578 C C . VAL A 1 71 ? 8.152 -10.802 16.036 1.00 80.25 71 VAL A C 1
ATOM 580 O O . VAL A 1 71 ? 9.074 -10.722 16.842 1.00 80.25 71 VAL A O 1
ATOM 583 N N . ARG A 1 72 ? 8.392 -11.079 14.750 1.00 81.06 72 ARG A N 1
ATOM 584 C CA . ARG A 1 72 ? 9.757 -11.153 14.212 1.00 81.06 72 ARG A CA 1
ATOM 585 C C . ARG A 1 72 ? 10.297 -9.750 13.956 1.00 81.06 72 ARG A C 1
ATOM 587 O O . ARG A 1 72 ? 9.598 -8.918 13.383 1.00 81.06 72 ARG A O 1
ATOM 594 N N . LEU A 1 73 ? 11.578 -9.536 14.251 1.00 77.94 73 LEU A N 1
ATOM 595 C CA . LEU A 1 73 ? 12.279 -8.276 13.983 1.00 77.94 73 LEU A CA 1
ATOM 596 C C . LEU A 1 73 ? 12.104 -7.787 12.535 1.00 77.94 73 LEU A C 1
ATOM 598 O O . LEU A 1 73 ? 11.892 -6.603 12.309 1.00 77.94 73 LEU A O 1
ATOM 602 N N . GLY A 1 74 ? 12.127 -8.697 11.554 1.00 78.12 74 GLY A N 1
ATOM 603 C CA . GLY A 1 74 ? 11.906 -8.347 10.146 1.00 78.12 74 GLY A CA 1
ATOM 604 C C . GLY A 1 74 ? 10.509 -7.779 9.862 1.00 78.12 74 GLY A C 1
ATOM 605 O O . GLY A 1 74 ? 10.369 -6.892 9.025 1.00 78.12 74 GLY A O 1
ATOM 606 N N . SER A 1 75 ? 9.482 -8.237 10.584 1.00 78.31 75 SER A N 1
ATOM 607 C CA . SER A 1 75 ? 8.117 -7.710 10.470 1.00 78.31 75 SER A CA 1
ATOM 608 C C . SER A 1 75 ? 8.012 -6.315 11.079 1.00 78.31 75 SER A C 1
ATOM 610 O O . SER A 1 75 ? 7.450 -5.425 10.449 1.00 78.31 75 SER A O 1
ATOM 612 N N . VAL A 1 76 ? 8.613 -6.103 12.256 1.00 77.06 76 VAL A N 1
ATOM 613 C CA . VAL A 1 76 ? 8.700 -4.772 12.880 1.00 77.06 76 VAL A CA 1
ATOM 614 C C . VAL A 1 76 ? 9.442 -3.807 11.960 1.00 77.06 76 VAL A C 1
ATOM 616 O O . VAL A 1 76 ? 8.936 -2.733 11.655 1.00 77.06 76 VAL A O 1
ATOM 619 N N . TRP A 1 77 ? 10.599 -4.224 11.444 1.00 81.19 77 TRP A N 1
ATOM 620 C CA . TRP A 1 77 ? 11.400 -3.433 10.516 1.00 81.19 77 TRP A CA 1
ATOM 621 C C . TRP A 1 77 ? 10.607 -3.042 9.266 1.00 81.19 77 TRP A C 1
ATOM 623 O O . TRP A 1 77 ? 10.553 -1.864 8.927 1.00 81.19 77 TRP A O 1
ATOM 633 N N . SER A 1 78 ? 9.932 -3.998 8.619 1.00 79.56 78 SER A N 1
ATOM 634 C CA . SER A 1 78 ? 9.133 -3.720 7.421 1.00 79.56 78 SER A CA 1
ATOM 635 C C . SER A 1 78 ? 8.025 -2.704 7.695 1.00 79.56 78 SER A C 1
ATOM 637 O O . SER A 1 78 ? 7.834 -1.790 6.900 1.00 79.56 78 SER A O 1
ATOM 639 N N . VAL A 1 79 ? 7.310 -2.838 8.815 1.00 81.12 79 VAL A N 1
ATOM 640 C CA . VAL A 1 79 ? 6.225 -1.915 9.176 1.00 81.12 79 VAL A CA 1
ATOM 641 C C . VAL A 1 79 ? 6.775 -0.522 9.481 1.00 81.12 79 VAL A C 1
ATOM 643 O O . VAL A 1 79 ? 6.246 0.457 8.962 1.00 81.12 79 VAL A O 1
ATOM 646 N N . CYS A 1 80 ? 7.858 -0.420 10.258 1.00 78.31 80 CYS A N 1
ATOM 647 C CA . CYS A 1 80 ? 8.487 0.863 10.574 1.00 78.31 80 CYS A CA 1
ATOM 648 C C . CYS A 1 80 ? 8.978 1.587 9.315 1.00 78.31 80 CYS A C 1
ATOM 650 O O . CYS A 1 80 ? 8.762 2.789 9.173 1.00 78.31 80 CYS A O 1
ATOM 652 N N . VAL A 1 81 ? 9.613 0.862 8.390 1.00 81.75 81 VAL A N 1
ATOM 653 C CA . VAL A 1 81 ? 10.119 1.431 7.134 1.00 81.75 81 VAL A CA 1
ATOM 654 C C . VAL A 1 81 ? 8.975 1.917 6.249 1.00 81.75 81 VAL A C 1
ATOM 656 O O . VAL A 1 81 ? 9.025 3.048 5.773 1.00 81.75 81 VAL A O 1
ATOM 659 N N . GLU A 1 82 ? 7.931 1.109 6.048 1.00 83.19 82 GLU A N 1
ATOM 660 C CA . GLU A 1 82 ? 6.793 1.504 5.206 1.00 83.19 82 GLU A CA 1
ATOM 661 C C . GLU A 1 82 ? 6.030 2.696 5.799 1.00 83.19 82 GLU A C 1
ATOM 663 O O . GLU A 1 82 ? 5.707 3.641 5.079 1.00 83.19 82 GLU A O 1
ATOM 668 N N . GLN A 1 83 ? 5.816 2.718 7.119 1.00 81.81 83 GLN A N 1
ATOM 669 C CA . GLN A 1 83 ? 5.184 3.851 7.804 1.00 81.81 83 GLN A CA 1
ATOM 670 C C . GLN A 1 83 ? 6.023 5.126 7.699 1.00 81.81 83 GLN A C 1
ATOM 672 O O . GLN A 1 83 ? 5.484 6.197 7.430 1.00 81.81 83 GLN A O 1
ATOM 677 N N . ALA A 1 84 ? 7.345 5.028 7.854 1.00 79.56 84 ALA A N 1
ATOM 678 C CA . ALA A 1 84 ? 8.238 6.173 7.714 1.00 79.56 84 ALA A CA 1
ATOM 679 C C . ALA A 1 84 ? 8.260 6.718 6.277 1.00 79.56 84 ALA A C 1
ATOM 681 O O . ALA A 1 84 ? 8.197 7.932 6.075 1.00 79.56 84 ALA A O 1
ATOM 682 N N . LEU A 1 85 ? 8.282 5.835 5.274 1.00 83.94 85 LEU A N 1
ATOM 683 C CA . LEU A 1 85 ? 8.189 6.212 3.862 1.00 83.94 85 LEU A CA 1
ATOM 684 C C . LEU A 1 85 ? 6.842 6.856 3.532 1.00 83.94 85 LEU A C 1
ATOM 686 O O . LEU A 1 85 ? 6.794 7.864 2.829 1.00 83.94 85 LEU A O 1
ATOM 690 N N . TYR A 1 86 ? 5.748 6.308 4.059 1.00 84.62 86 TYR A N 1
ATOM 691 C CA . TYR A 1 86 ? 4.419 6.884 3.889 1.00 84.62 86 TYR A CA 1
ATOM 692 C C . TYR A 1 86 ? 4.297 8.247 4.584 1.00 84.62 86 TYR A C 1
ATOM 694 O O . TYR A 1 86 ? 3.766 9.196 4.011 1.00 84.62 86 TYR A O 1
ATOM 702 N N . ALA A 1 87 ? 4.864 8.401 5.781 1.00 81.25 87 ALA A N 1
ATOM 703 C CA . ALA A 1 87 ? 4.922 9.681 6.477 1.00 81.25 87 ALA A CA 1
ATOM 704 C C . ALA A 1 87 ? 5.730 10.723 5.687 1.00 81.25 87 ALA A C 1
ATOM 706 O O . ALA A 1 87 ? 5.274 11.855 5.528 1.00 81.25 87 ALA A O 1
ATOM 707 N N . ALA A 1 88 ? 6.887 10.345 5.139 1.00 82.94 88 ALA A N 1
ATOM 708 C CA . ALA A 1 88 ? 7.668 11.207 4.256 1.00 82.94 88 ALA A CA 1
ATOM 709 C C . ALA A 1 88 ? 6.858 11.619 3.016 1.00 82.94 88 ALA A C 1
ATOM 711 O O . ALA A 1 88 ? 6.736 12.807 2.725 1.00 82.94 88 ALA A O 1
ATOM 712 N N . PHE A 1 89 ? 6.215 10.658 2.352 1.00 86.25 89 PHE A N 1
ATOM 713 C CA . PHE A 1 89 ? 5.356 10.917 1.201 1.00 86.25 89 PHE A CA 1
ATOM 714 C C . PHE A 1 89 ? 4.214 11.882 1.527 1.00 86.25 89 PHE A C 1
ATOM 716 O O . PHE A 1 89 ? 4.029 12.871 0.831 1.00 86.25 89 PHE A O 1
ATOM 723 N N . THR A 1 90 ? 3.473 11.653 2.613 1.00 84.00 90 THR A N 1
ATOM 724 C CA . THR A 1 90 ? 2.343 12.518 3.001 1.00 84.00 90 THR A CA 1
ATOM 725 C C . THR A 1 90 ? 2.763 13.953 3.330 1.00 84.00 90 THR A C 1
ATOM 727 O O . THR A 1 90 ? 1.948 14.863 3.178 1.00 84.00 90 THR A O 1
ATOM 730 N N . LYS A 1 91 ? 4.009 14.168 3.777 1.00 83.00 91 LYS A N 1
ATOM 731 C CA . LYS A 1 91 ? 4.583 15.507 3.989 1.00 83.00 91 LYS A CA 1
ATOM 732 C C . LYS A 1 91 ? 4.967 16.186 2.674 1.00 83.00 91 LYS A C 1
ATOM 734 O O . LYS A 1 91 ? 4.867 17.405 2.573 1.00 83.00 91 LYS A O 1
ATOM 739 N N . SER A 1 92 ? 5.402 15.412 1.686 1.00 83.00 92 SER A N 1
ATOM 740 C CA . SER A 1 92 ? 5.813 15.911 0.370 1.00 83.00 92 SER A CA 1
ATOM 741 C C . SER A 1 92 ? 4.654 16.022 -0.629 1.00 83.00 92 SER A C 1
ATOM 743 O O . SER A 1 92 ? 4.754 16.756 -1.614 1.00 83.00 92 SER A O 1
ATOM 745 N N . ALA A 1 93 ? 3.557 15.303 -0.396 1.00 85.81 93 ALA A N 1
ATOM 746 C CA . ALA A 1 93 ? 2.413 15.238 -1.290 1.00 85.81 93 ALA A CA 1
ATOM 747 C C . ALA A 1 93 ? 1.476 16.439 -1.126 1.00 85.81 93 ALA A C 1
ATOM 749 O O . ALA A 1 93 ? 1.174 16.902 -0.024 1.00 85.81 93 ALA A O 1
ATOM 750 N N . SER A 1 94 ? 0.951 16.902 -2.255 1.00 81.75 94 SER A N 1
ATOM 751 C CA . SER A 1 94 ? -0.141 17.870 -2.291 1.00 81.75 94 SER A CA 1
ATOM 752 C C . SER A 1 94 ? -1.463 17.185 -1.922 1.00 81.75 94 SER A C 1
ATOM 754 O O . SER A 1 94 ? -1.824 16.139 -2.465 1.00 81.75 94 SER A O 1
ATOM 756 N N . LYS A 1 95 ? -2.192 17.755 -0.956 1.00 78.06 95 LYS A N 1
ATOM 757 C CA . LYS A 1 95 ? -3.543 17.304 -0.584 1.00 78.06 95 LYS A CA 1
ATOM 758 C C . LYS A 1 95 ? -4.570 18.104 -1.396 1.00 78.06 95 LYS A C 1
ATOM 760 O O . LYS A 1 95 ? -4.394 19.316 -1.502 1.00 78.06 95 LYS A O 1
ATOM 765 N N . PRO A 1 96 ? -5.647 17.489 -1.925 1.00 72.88 96 PRO A N 1
ATOM 766 C CA . PRO A 1 96 ? -6.154 16.142 -1.627 1.00 72.88 96 PRO A CA 1
ATOM 767 C C . PRO A 1 96 ? -5.694 15.033 -2.587 1.00 72.88 96 PRO A C 1
ATOM 769 O O . PRO A 1 96 ? -5.989 13.871 -2.327 1.00 72.88 96 PRO A O 1
ATOM 772 N N . GLU A 1 97 ? -5.006 15.369 -3.678 1.00 75.75 97 GLU A N 1
ATOM 773 C CA . GLU A 1 97 ? -4.681 14.425 -4.761 1.00 75.75 97 GLU A CA 1
ATOM 774 C C . GLU A 1 97 ? -3.683 13.339 -4.343 1.00 75.75 97 GLU A C 1
ATOM 776 O O . GLU A 1 97 ? -3.615 12.298 -4.989 1.00 75.75 97 GLU A O 1
ATOM 781 N N . MET A 1 98 ? -2.973 13.539 -3.224 1.00 84.75 98 MET A N 1
ATOM 782 C CA . MET A 1 98 ? -1.982 12.598 -2.700 1.00 84.75 98 MET A CA 1
ATOM 783 C C . MET A 1 98 ? -0.927 12.273 -3.759 1.00 84.75 98 MET A C 1
ATOM 785 O O . MET A 1 98 ? -0.562 11.121 -3.958 1.00 84.75 98 MET A O 1
ATOM 789 N N . THR A 1 99 ? -0.435 13.313 -4.432 1.00 86.81 99 THR A N 1
ATOM 790 C CA . THR A 1 99 ? 0.674 13.220 -5.384 1.00 86.81 99 THR A CA 1
ATOM 791 C C . THR A 1 99 ? 1.749 14.243 -5.062 1.00 86.81 99 THR A C 1
ATOM 793 O O . THR A 1 99 ? 1.447 15.377 -4.665 1.00 86.81 99 THR A O 1
ATOM 796 N N . VAL A 1 100 ? 3.009 13.860 -5.250 1.00 84.56 100 VAL A N 1
ATOM 797 C CA . VAL A 1 100 ? 4.162 14.740 -5.047 1.00 84.56 100 VAL A CA 1
ATOM 798 C C . VAL A 1 100 ? 4.462 15.468 -6.356 1.00 84.56 100 VAL A C 1
ATOM 800 O O . VAL A 1 100 ? 4.748 14.806 -7.355 1.00 84.56 100 VAL A O 1
ATOM 803 N N . PRO A 1 101 ? 4.390 16.810 -6.388 1.00 84.62 101 PRO A N 1
ATOM 804 C CA . PRO A 1 101 ? 4.689 17.567 -7.593 1.00 84.62 101 PRO A CA 1
ATOM 805 C C . PRO A 1 101 ? 6.196 17.582 -7.872 1.00 84.62 101 PRO A C 1
ATOM 807 O O . PRO A 1 101 ? 7.024 17.547 -6.954 1.00 84.62 101 PRO A O 1
ATOM 810 N N . ARG A 1 102 ? 6.556 17.717 -9.150 1.00 81.88 102 ARG A N 1
ATOM 811 C CA . ARG A 1 102 ? 7.947 17.787 -9.623 1.00 81.88 102 ARG A CA 1
ATOM 812 C C . ARG A 1 102 ? 8.802 18.827 -8.892 1.00 81.88 102 ARG A C 1
ATOM 814 O O . ARG A 1 102 ? 9.953 18.553 -8.571 1.00 81.88 102 ARG A O 1
ATOM 821 N N . SER A 1 103 ? 8.242 19.988 -8.561 1.00 80.06 103 SER A N 1
ATOM 822 C CA . SER A 1 103 ? 8.949 21.042 -7.819 1.00 80.06 103 SER A CA 1
ATOM 823 C C . SER A 1 103 ? 9.394 20.594 -6.420 1.00 80.06 103 SER A C 1
ATOM 825 O O . SER A 1 103 ? 10.504 20.913 -5.989 1.00 80.06 103 SER A O 1
ATOM 827 N N . THR A 1 104 ? 8.564 19.811 -5.726 1.00 83.06 104 THR A N 1
ATOM 828 C CA . THR A 1 104 ? 8.908 19.212 -4.431 1.00 83.06 104 THR A CA 1
ATOM 829 C C . THR A 1 104 ? 9.978 18.137 -4.595 1.00 83.06 104 THR A C 1
ATOM 831 O O . THR A 1 104 ? 10.902 18.075 -3.788 1.00 83.06 104 THR A O 1
ATOM 834 N N . MET A 1 105 ? 9.913 17.338 -5.664 1.00 84.31 105 MET A N 1
ATOM 835 C CA . MET A 1 105 ? 10.954 16.351 -5.975 1.00 84.31 105 MET A CA 1
ATOM 836 C C . MET A 1 105 ? 12.307 17.010 -6.226 1.00 84.31 105 MET A C 1
ATOM 838 O O . MET A 1 105 ? 13.309 16.585 -5.660 1.00 84.31 105 MET A O 1
ATOM 842 N N . GLU A 1 106 ? 12.338 18.083 -7.013 1.00 81.44 106 GLU A N 1
ATOM 843 C CA . GLU A 1 106 ? 13.553 18.849 -7.298 1.00 81.44 106 GLU A CA 1
ATOM 844 C C . GLU A 1 106 ? 14.110 19.548 -6.050 1.00 81.44 106 GLU A C 1
ATOM 846 O O . GLU A 1 106 ? 15.323 19.727 -5.929 1.00 81.44 106 GLU A O 1
ATOM 851 N N . PHE A 1 107 ? 13.246 19.957 -5.116 1.00 83.25 107 PHE A N 1
ATOM 852 C CA . PHE A 1 107 ? 13.660 20.470 -3.809 1.00 83.25 107 PHE A CA 1
ATOM 853 C C . PHE A 1 107 ? 14.313 19.374 -2.963 1.00 83.25 107 PHE A C 1
ATOM 855 O O . PHE A 1 107 ? 15.460 19.531 -2.556 1.00 83.25 107 PHE A O 1
ATOM 862 N N . ILE A 1 108 ? 13.623 18.245 -2.769 1.00 83.62 108 ILE A N 1
ATOM 863 C CA . ILE A 1 108 ? 14.130 17.102 -1.999 1.00 83.62 108 ILE A CA 1
ATOM 864 C C . ILE A 1 108 ? 15.468 16.631 -2.566 1.00 83.62 108 ILE A C 1
ATOM 866 O O . ILE A 1 108 ? 16.435 16.438 -1.835 1.00 83.62 108 ILE A O 1
ATOM 870 N N . GLN A 1 109 ? 15.531 16.492 -3.886 1.00 82.12 109 GLN A N 1
ATOM 871 C CA . GLN A 1 109 ? 16.717 16.065 -4.601 1.00 82.12 109 GLN A CA 1
ATOM 872 C C . GLN A 1 109 ? 17.903 17.015 -4.363 1.00 82.12 109 GLN A C 1
ATOM 874 O O . GLN A 1 109 ? 19.006 16.548 -4.091 1.00 82.12 109 GLN A O 1
ATOM 879 N N . ARG A 1 110 ? 17.692 18.338 -4.414 1.00 79.50 110 ARG A N 1
ATOM 880 C CA . ARG A 1 110 ? 18.741 19.317 -4.081 1.00 79.50 110 ARG A CA 1
ATOM 881 C C . ARG A 1 110 ? 19.194 19.193 -2.632 1.00 79.50 110 ARG A C 1
ATOM 883 O O . ARG A 1 110 ? 20.393 19.133 -2.386 1.00 79.50 110 ARG A O 1
ATOM 890 N N . SER A 1 111 ? 18.258 19.083 -1.696 1.00 79.75 111 SER A N 1
ATOM 891 C CA . SER A 1 111 ? 18.591 18.984 -0.275 1.00 79.75 111 SER A CA 1
ATOM 892 C C . SER A 1 111 ? 19.351 17.702 0.080 1.00 79.75 111 SER A C 1
ATOM 894 O O . SER A 1 111 ? 20.226 17.737 0.940 1.00 79.75 111 SER A O 1
ATOM 896 N N . LEU A 1 112 ? 19.081 16.582 -0.600 1.00 79.88 112 LEU A N 1
ATOM 897 C CA . LEU A 1 112 ? 19.842 15.340 -0.413 1.00 79.88 112 LEU A CA 1
ATOM 898 C C . LEU A 1 112 ? 21.301 15.484 -0.875 1.00 79.88 112 LEU A C 1
ATOM 900 O O . LEU A 1 112 ? 22.218 15.073 -0.165 1.00 79.88 112 LEU A O 1
ATOM 904 N N . VAL A 1 113 ? 21.533 16.140 -2.012 1.00 81.25 113 VAL A N 1
ATOM 905 C CA . VAL A 1 113 ? 22.895 16.432 -2.499 1.00 81.25 113 VAL A CA 1
ATOM 906 C C . VAL A 1 113 ? 23.629 17.383 -1.570 1.00 81.25 113 VAL A C 1
ATOM 908 O O . VAL A 1 113 ? 24.793 17.162 -1.253 1.00 81.25 113 VAL A O 1
ATOM 911 N N . GLU A 1 114 ? 22.949 18.434 -1.110 1.00 77.50 114 GLU A N 1
ATOM 912 C CA . GLU A 1 114 ? 23.500 19.384 -0.140 1.00 77.50 114 GLU A CA 1
ATOM 913 C C . GLU A 1 114 ? 23.859 18.696 1.186 1.00 77.50 114 GLU A C 1
ATOM 915 O O . GLU A 1 114 ? 24.817 19.098 1.844 1.00 77.50 114 GLU A O 1
ATOM 920 N N . SER A 1 115 ? 23.146 17.623 1.549 1.00 71.81 115 SER A N 1
ATOM 921 C CA . SER A 1 115 ? 23.461 16.789 2.714 1.00 71.81 115 SER A CA 1
ATOM 922 C C . SER A 1 115 ? 24.622 15.803 2.506 1.00 71.81 115 SER A C 1
ATOM 924 O O . SER A 1 115 ? 24.997 15.109 3.450 1.00 71.81 115 SER A O 1
ATOM 926 N N . GLY A 1 116 ? 25.229 15.780 1.312 1.00 73.56 116 GLY A N 1
ATOM 927 C CA . GLY A 1 116 ? 26.419 14.986 0.996 1.00 73.56 116 GLY A CA 1
ATOM 928 C C . GLY A 1 116 ? 26.147 13.620 0.362 1.00 73.56 116 GLY A C 1
ATOM 929 O O . GLY A 1 116 ? 27.080 12.832 0.239 1.00 73.56 116 GLY A O 1
ATOM 930 N N . GLU A 1 117 ? 24.907 13.326 -0.045 1.00 80.94 117 GLU A N 1
ATOM 931 C CA . GLU A 1 117 ? 24.569 12.068 -0.726 1.00 80.94 117 GLU A CA 1
ATOM 932 C C . GLU A 1 117 ? 24.896 12.164 -2.228 1.00 80.94 117 GLU A C 1
ATOM 934 O O . GLU A 1 117 ? 24.356 13.007 -2.953 1.00 80.94 117 GLU A O 1
ATOM 939 N N . GLU A 1 118 ? 25.780 11.291 -2.717 1.00 71.00 118 GLU A N 1
ATOM 940 C CA . GLU A 1 118 ? 26.258 11.313 -4.104 1.00 71.00 118 GLU A CA 1
ATOM 941 C C . GLU A 1 118 ? 25.299 10.588 -5.063 1.00 71.00 118 GLU A C 1
ATOM 943 O O . GLU A 1 118 ? 24.795 9.499 -4.782 1.00 71.00 118 GLU A O 1
ATOM 948 N N . TYR A 1 119 ? 25.063 11.172 -6.242 1.00 65.81 119 TYR A N 1
ATOM 949 C CA . TYR A 1 119 ? 24.304 10.504 -7.299 1.00 65.81 119 TYR A CA 1
ATOM 950 C C . TYR A 1 119 ? 25.109 9.377 -7.932 1.00 65.81 119 TYR A C 1
ATOM 952 O O . TYR A 1 119 ? 26.232 9.581 -8.389 1.00 65.81 119 TYR A O 1
ATOM 960 N N . THR A 1 120 ? 24.470 8.231 -8.130 1.00 60.28 120 THR A N 1
ATOM 961 C CA . THR A 1 120 ? 24.958 7.217 -9.067 1.00 60.28 120 THR A CA 1
ATOM 962 C C . THR A 1 120 ? 24.101 7.259 -10.332 1.00 60.28 120 THR A C 1
ATOM 964 O O . THR A 1 120 ? 23.144 6.501 -10.459 1.00 60.28 120 THR A O 1
ATOM 967 N N . GLY A 1 121 ? 24.398 8.179 -11.257 1.00 57.16 121 GLY A N 1
ATOM 968 C CA . GLY A 1 121 ? 23.730 8.242 -12.564 1.00 57.16 121 GLY A CA 1
ATOM 969 C C . GLY A 1 121 ? 23.785 9.610 -13.249 1.00 57.16 121 GLY A C 1
ATOM 970 O O . GLY A 1 121 ? 23.916 10.641 -12.595 1.00 57.16 121 GLY A O 1
ATOM 971 N N . ASP A 1 122 ? 23.670 9.611 -14.580 1.00 52.91 122 ASP A N 1
ATOM 972 C CA . ASP A 1 122 ? 23.668 10.819 -15.410 1.00 52.91 122 ASP A CA 1
ATOM 973 C C . ASP A 1 122 ? 22.355 11.615 -15.186 1.00 52.91 122 ASP A C 1
ATOM 975 O O . ASP A 1 122 ? 21.264 11.094 -15.458 1.00 52.91 122 ASP A O 1
ATOM 979 N N . PRO A 1 123 ? 22.399 12.855 -14.653 1.00 53.81 123 PRO A N 1
ATOM 980 C CA . PRO A 1 123 ? 21.205 13.623 -14.273 1.00 53.81 123 PRO A CA 1
ATOM 981 C C . PRO A 1 123 ? 20.286 13.949 -15.460 1.00 53.81 123 PRO A C 1
ATOM 983 O O . PRO A 1 123 ? 19.095 14.208 -15.260 1.00 53.81 123 PRO A O 1
ATOM 986 N N . SER A 1 124 ? 20.827 13.898 -16.679 1.00 52.69 124 SER A N 1
ATOM 987 C CA . SER A 1 124 ? 20.149 14.196 -17.942 1.00 52.69 124 SER A CA 1
ATOM 988 C C . SER A 1 124 ? 19.106 13.142 -18.347 1.00 52.69 124 SER A C 1
ATOM 990 O O . SER A 1 124 ? 18.039 13.493 -18.851 1.00 52.69 124 SER A O 1
ATOM 992 N N . VAL A 1 125 ? 19.356 11.860 -18.060 1.00 51.34 125 VAL A N 1
ATOM 993 C CA . VAL A 1 125 ? 18.526 10.727 -18.520 1.00 51.34 125 VAL A CA 1
ATOM 994 C C . VAL A 1 125 ? 17.192 10.643 -17.774 1.00 51.34 125 VAL A C 1
ATOM 996 O O . VAL A 1 125 ? 16.172 10.246 -18.334 1.00 51.34 125 VAL A O 1
ATOM 999 N N . PHE A 1 126 ? 17.174 11.067 -16.512 1.00 52.56 126 PHE A N 1
ATOM 1000 C CA . PHE A 1 126 ? 15.987 10.979 -15.663 1.00 52.56 126 PHE A CA 1
ATOM 1001 C C . PHE A 1 126 ? 15.160 12.267 -15.636 1.00 52.56 126 PHE A C 1
ATOM 1003 O O . PHE A 1 126 ? 13.976 12.205 -15.334 1.00 52.56 126 PHE A O 1
ATOM 1010 N N . ALA A 1 127 ? 15.743 13.422 -15.976 1.00 53.47 127 ALA A N 1
ATOM 1011 C CA . ALA A 1 127 ? 15.021 14.698 -16.032 1.00 53.47 127 ALA A CA 1
ATOM 1012 C C . ALA A 1 127 ? 14.004 14.772 -17.191 1.00 53.47 127 ALA A C 1
ATOM 1014 O O . ALA A 1 127 ? 13.021 15.512 -17.094 1.00 53.47 127 ALA A O 1
ATOM 1015 N N . ALA A 1 128 ? 14.229 13.995 -18.260 1.00 50.47 128 ALA A N 1
ATOM 1016 C CA . ALA A 1 128 ? 13.384 13.957 -19.454 1.00 50.47 128 ALA A CA 1
ATOM 1017 C C . ALA A 1 128 ? 12.111 13.099 -19.296 1.00 50.47 128 ALA A C 1
ATOM 1019 O O . ALA A 1 128 ? 11.151 13.318 -20.025 1.00 50.47 128 ALA A O 1
ATOM 1020 N N . ASN A 1 129 ? 12.087 12.161 -18.338 1.00 57.56 129 ASN A N 1
ATOM 1021 C CA . ASN A 1 129 ? 10.995 11.192 -18.155 1.00 57.56 129 ASN A CA 1
ATOM 1022 C C . ASN A 1 129 ? 10.354 11.219 -16.757 1.00 57.56 129 ASN A C 1
ATOM 1024 O O . ASN A 1 129 ? 9.536 10.353 -16.462 1.00 57.56 129 ASN A O 1
ATOM 1028 N N . THR A 1 130 ? 10.708 12.167 -15.882 1.00 61.28 130 THR A N 1
ATOM 1029 C CA . THR A 1 130 ? 10.018 12.314 -14.589 1.00 61.28 130 THR A CA 1
ATOM 1030 C C . THR A 1 130 ? 8.590 12.815 -14.810 1.00 61.28 130 THR A C 1
ATOM 1032 O O . THR A 1 130 ? 8.440 13.910 -15.358 1.00 61.28 130 THR A O 1
ATOM 1035 N N . PRO A 1 131 ? 7.560 12.066 -14.378 1.00 67.50 131 PRO A N 1
ATOM 1036 C CA . PRO A 1 131 ? 6.184 12.548 -14.348 1.00 67.50 131 PRO A CA 1
ATOM 1037 C C . PRO A 1 131 ? 6.068 13.862 -13.568 1.00 67.50 131 PRO A C 1
ATOM 1039 O O . PRO A 1 131 ? 6.786 14.073 -12.588 1.00 67.50 131 PRO A O 1
ATOM 1042 N N . ASP A 1 132 ? 5.130 14.724 -13.964 1.00 76.81 132 ASP A N 1
ATOM 1043 C CA . ASP A 1 132 ? 4.872 15.992 -13.261 1.00 76.81 132 ASP A CA 1
ATOM 1044 C C . ASP A 1 132 ? 4.342 15.775 -11.833 1.00 76.81 132 ASP A C 1
ATOM 1046 O O . ASP A 1 132 ? 4.537 16.618 -10.951 1.00 76.81 132 ASP A O 1
ATOM 1050 N N . HIS A 1 133 ? 3.729 14.612 -11.602 1.00 81.19 133 HIS A N 1
ATOM 1051 C CA . HIS A 1 133 ? 3.163 14.175 -10.334 1.00 81.19 133 HIS A CA 1
ATOM 1052 C C . HIS A 1 133 ? 3.511 12.706 -10.086 1.00 81.19 133 HIS A C 1
ATOM 1054 O O . HIS A 1 133 ? 3.281 11.868 -10.957 1.00 81.19 133 HIS A O 1
ATOM 1060 N N . LEU A 1 134 ? 4.037 12.397 -8.899 1.00 83.44 134 LEU A N 1
ATOM 1061 C CA . LEU A 1 134 ? 4.339 11.028 -8.473 1.00 83.44 134 LEU A CA 1
ATOM 1062 C C . LEU A 1 134 ? 3.329 10.564 -7.426 1.00 83.44 134 LEU A C 1
ATOM 1064 O O . LEU A 1 134 ? 3.082 11.274 -6.445 1.00 83.44 134 LEU A O 1
ATOM 1068 N N . ASP A 1 135 ? 2.768 9.373 -7.622 1.00 85.75 135 ASP A N 1
ATOM 1069 C CA . ASP A 1 135 ? 2.013 8.683 -6.580 1.00 85.75 135 ASP A CA 1
ATOM 1070 C C . ASP A 1 135 ? 2.960 8.031 -5.554 1.00 85.75 135 ASP A C 1
ATOM 1072 O O . ASP A 1 135 ? 4.181 8.167 -5.635 1.00 85.75 135 ASP A O 1
ATOM 1076 N N . TYR A 1 136 ? 2.410 7.359 -4.539 1.00 84.69 136 TYR A N 1
ATOM 1077 C CA . TYR A 1 136 ? 3.230 6.754 -3.487 1.00 84.69 136 TYR A CA 1
ATOM 1078 C C . TYR A 1 136 ? 4.196 5.692 -4.026 1.00 84.69 136 TYR A C 1
ATOM 1080 O O . TYR A 1 136 ? 5.336 5.642 -3.579 1.00 84.69 136 TYR A O 1
ATOM 1088 N N . GLY A 1 137 ? 3.773 4.857 -4.979 1.00 82.25 137 GLY A N 1
ATOM 1089 C CA . GLY A 1 137 ? 4.636 3.814 -5.534 1.00 82.25 137 GLY A CA 1
ATOM 1090 C C . GLY A 1 137 ? 5.788 4.427 -6.323 1.00 82.25 137 GLY A C 1
ATOM 1091 O O . GLY A 1 137 ? 6.956 4.157 -6.032 1.00 82.25 137 GLY A O 1
ATOM 1092 N N . ASP A 1 138 ? 5.451 5.336 -7.235 1.00 84.94 138 ASP A N 1
ATOM 1093 C CA . ASP A 1 138 ? 6.411 5.999 -8.113 1.00 84.94 138 ASP A CA 1
ATOM 1094 C C . ASP A 1 138 ? 7.386 6.893 -7.326 1.00 84.94 138 ASP A C 1
ATOM 1096 O O . ASP A 1 138 ? 8.573 6.974 -7.646 1.00 84.94 138 ASP A O 1
ATOM 1100 N N . PHE A 1 139 ? 6.915 7.537 -6.251 1.00 85.25 139 PHE A N 1
ATOM 1101 C CA . PHE A 1 139 ? 7.745 8.344 -5.353 1.00 85.25 139 PHE A CA 1
ATOM 1102 C C . PHE A 1 139 ? 8.841 7.512 -4.686 1.00 85.25 139 PHE A C 1
ATOM 1104 O O . PHE A 1 139 ? 9.979 7.960 -4.570 1.00 85.25 139 PHE A O 1
ATOM 1111 N N . ILE A 1 140 ? 8.523 6.290 -4.259 1.00 83.12 140 ILE A N 1
ATOM 1112 C CA . ILE A 1 140 ? 9.486 5.409 -3.595 1.00 83.12 140 ILE A CA 1
ATOM 1113 C C . ILE A 1 140 ? 10.459 4.800 -4.605 1.00 83.12 140 ILE A C 1
ATOM 1115 O O . ILE A 1 140 ? 11.667 4.767 -4.344 1.00 83.12 140 ILE A O 1
ATOM 1119 N N . GLU A 1 141 ? 9.959 4.358 -5.760 1.00 83.19 141 GLU A N 1
ATOM 1120 C CA . GLU A 1 141 ? 10.796 3.847 -6.850 1.00 83.19 141 GLU A CA 1
ATOM 1121 C C . GLU A 1 141 ? 11.783 4.910 -7.349 1.00 83.19 141 GLU A C 1
ATOM 1123 O O . GLU A 1 141 ? 12.950 4.599 -7.599 1.00 83.19 141 GLU A O 1
ATOM 1128 N N . PHE A 1 142 ? 11.367 6.181 -7.390 1.00 83.00 142 PHE A N 1
ATOM 1129 C CA . PHE A 1 142 ? 12.230 7.296 -7.774 1.00 83.00 142 PHE A CA 1
ATOM 1130 C C . PHE A 1 142 ? 13.525 7.356 -6.947 1.00 83.00 142 PHE A C 1
ATOM 1132 O O . PHE A 1 142 ? 14.616 7.459 -7.516 1.00 83.00 142 PHE A O 1
ATOM 1139 N N . PHE A 1 143 ? 13.440 7.259 -5.615 1.00 79.81 143 PHE A N 1
ATOM 1140 C CA . PHE A 1 143 ? 14.635 7.314 -4.762 1.00 79.81 143 PHE A CA 1
ATOM 1141 C C . PHE A 1 143 ? 15.474 6.042 -4.852 1.00 79.81 143 PHE A C 1
ATOM 1143 O O . PHE A 1 143 ? 16.700 6.131 -4.846 1.00 79.81 143 PHE A O 1
ATOM 1150 N N . GLN A 1 144 ? 14.843 4.873 -4.989 1.00 78.25 144 GLN A N 1
ATOM 1151 C CA . GLN A 1 144 ? 15.562 3.601 -5.122 1.00 78.25 144 GLN A CA 1
ATOM 1152 C C . GLN A 1 144 ? 16.364 3.513 -6.426 1.00 78.25 144 GLN A C 1
ATOM 1154 O O . GLN A 1 144 ? 17.444 2.928 -6.444 1.00 78.25 144 GLN A O 1
ATOM 1159 N N . LEU A 1 145 ? 15.866 4.112 -7.510 1.00 78.62 145 LEU A N 1
ATOM 1160 C CA . LEU A 1 145 ? 16.569 4.150 -8.793 1.00 78.62 145 LEU A CA 1
ATOM 1161 C C . LEU A 1 145 ? 17.732 5.146 -8.799 1.00 78.62 145 LEU A C 1
ATOM 1163 O O . LEU A 1 145 ? 18.762 4.879 -9.415 1.00 78.62 145 LEU A O 1
ATOM 1167 N N . ARG A 1 146 ? 17.576 6.294 -8.131 1.00 76.44 146 ARG A N 1
ATOM 1168 C CA . ARG A 1 146 ? 18.595 7.357 -8.110 1.00 76.44 146 ARG A CA 1
ATOM 1169 C C . ARG A 1 146 ? 19.683 7.149 -7.056 1.00 76.44 146 ARG A C 1
ATOM 1171 O O . ARG A 1 146 ? 20.822 7.553 -7.285 1.00 76.44 146 ARG A O 1
ATOM 1178 N N . TRP A 1 147 ? 19.343 6.491 -5.950 1.00 81.31 147 TRP A N 1
ATOM 1179 C CA . TRP A 1 147 ? 20.267 6.108 -4.884 1.00 81.31 147 TRP A CA 1
ATOM 1180 C C . TRP A 1 147 ? 20.147 4.606 -4.567 1.00 81.31 147 TRP A C 1
ATOM 1182 O O . TRP A 1 147 ? 19.732 4.230 -3.471 1.00 81.31 147 TRP A O 1
ATOM 1192 N N . PRO A 1 148 ? 20.544 3.717 -5.498 1.00 78.75 148 PRO A N 1
ATOM 1193 C CA . PRO A 1 148 ? 20.469 2.263 -5.323 1.00 78.75 148 PRO A CA 1
ATOM 1194 C C . PRO A 1 148 ? 21.329 1.736 -4.166 1.00 78.75 148 PRO A C 1
ATOM 1196 O O . PRO A 1 148 ? 21.126 0.615 -3.707 1.00 78.75 148 PRO A O 1
ATOM 1199 N N . HIS A 1 149 ? 22.300 2.524 -3.697 1.00 78.62 149 HIS A N 1
ATOM 1200 C CA . HIS A 1 149 ? 23.128 2.193 -2.540 1.00 78.62 149 HIS A CA 1
ATOM 1201 C C . HIS A 1 149 ? 22.435 2.490 -1.198 1.00 78.62 149 HIS A C 1
ATOM 1203 O O . HIS A 1 149 ? 22.886 1.992 -0.167 1.00 78.62 149 HIS A O 1
ATOM 1209 N N . LEU A 1 150 ? 21.349 3.273 -1.186 1.00 79.44 150 LEU A N 1
ATOM 1210 C CA . LEU A 1 150 ? 20.609 3.592 0.032 1.00 79.44 150 LEU A CA 1
ATOM 1211 C C . LEU A 1 150 ? 19.535 2.536 0.309 1.00 79.44 150 LEU A C 1
ATOM 1213 O O . LEU A 1 150 ? 18.737 2.169 -0.554 1.00 79.44 150 LEU A O 1
ATOM 1217 N N . SER A 1 151 ? 19.475 2.071 1.558 1.00 83.38 151 SER A N 1
ATOM 1218 C CA . SER A 1 151 ? 18.382 1.218 2.023 1.00 83.38 151 SER A CA 1
ATOM 1219 C C . SER A 1 151 ? 17.064 2.009 2.044 1.00 83.38 151 SER A C 1
ATOM 1221 O O . SER A 1 151 ? 17.052 3.222 2.257 1.00 83.38 151 SER A O 1
ATOM 1223 N N . ARG A 1 152 ? 15.919 1.326 1.897 1.00 83.81 152 ARG A N 1
ATOM 1224 C CA . ARG A 1 152 ? 14.586 1.958 2.017 1.00 83.81 152 ARG A CA 1
ATOM 1225 C C . ARG A 1 152 ? 14.414 2.724 3.332 1.00 83.81 152 ARG A C 1
ATOM 1227 O O . ARG A 1 152 ? 13.799 3.784 3.360 1.00 83.81 152 ARG A O 1
ATOM 1234 N N . ALA A 1 153 ? 14.986 2.197 4.407 1.00 78.81 153 ALA A N 1
ATOM 1235 C CA . ALA A 1 153 ? 14.976 2.826 5.716 1.00 78.81 153 ALA A CA 1
ATOM 1236 C C . ALA A 1 153 ? 15.827 4.100 5.757 1.00 78.81 153 ALA A C 1
ATOM 1238 O O . ALA A 1 153 ? 15.385 5.126 6.270 1.00 78.81 153 ALA A O 1
ATOM 1239 N N . LYS A 1 154 ? 17.023 4.058 5.160 1.00 79.56 154 LYS A N 1
ATOM 1240 C CA . LYS A 1 154 ? 17.898 5.222 5.059 1.00 79.56 154 LYS A CA 1
ATOM 1241 C C . LYS A 1 154 ? 17.243 6.325 4.235 1.00 79.56 154 LYS A C 1
ATOM 1243 O O . LYS A 1 154 ? 17.211 7.462 4.697 1.00 79.56 154 LYS A O 1
ATOM 1248 N N . VAL A 1 155 ? 16.632 5.981 3.098 1.00 82.50 155 VAL A N 1
ATOM 1249 C CA . VAL A 1 155 ? 15.825 6.913 2.293 1.00 82.50 155 VAL A CA 1
ATOM 1250 C C . VAL A 1 155 ? 14.726 7.548 3.146 1.00 82.50 155 VAL A C 1
ATOM 1252 O O . VAL A 1 155 ? 14.637 8.770 3.206 1.00 82.50 155 VAL A O 1
ATOM 1255 N N . ALA A 1 156 ? 13.941 6.751 3.874 1.00 82.31 156 ALA A N 1
ATOM 1256 C CA . ALA A 1 156 ? 12.898 7.270 4.758 1.00 82.31 156 ALA A CA 1
ATOM 1257 C C . ALA A 1 156 ? 13.448 8.241 5.815 1.00 82.31 156 ALA A C 1
ATOM 1259 O O . ALA A 1 156 ? 12.898 9.325 6.000 1.00 82.31 156 ALA A O 1
ATOM 1260 N N . SER A 1 157 ? 14.560 7.887 6.469 1.00 77.94 157 SER A N 1
ATOM 1261 C CA . SER A 1 157 ? 15.198 8.734 7.482 1.00 77.94 157 SER A CA 1
ATOM 1262 C C . SER A 1 157 ? 15.659 10.075 6.901 1.00 77.94 157 SER A C 1
ATOM 1264 O O . SER A 1 157 ? 15.413 11.123 7.493 1.00 77.94 157 SER A O 1
ATOM 1266 N N . LEU A 1 158 ? 16.266 10.064 5.710 1.00 79.75 158 LEU A N 1
ATOM 1267 C CA . LEU A 1 158 ? 16.746 11.265 5.035 1.00 79.75 158 LEU A CA 1
ATOM 1268 C C . LEU A 1 158 ? 15.581 12.160 4.614 1.00 79.75 158 LEU A C 1
ATOM 1270 O O . LEU A 1 158 ? 15.609 13.358 4.870 1.00 79.75 158 LEU A O 1
ATOM 1274 N N . LEU A 1 159 ? 14.522 11.583 4.047 1.00 81.94 159 LEU A N 1
ATOM 1275 C CA . LEU A 1 159 ? 13.331 12.339 3.664 1.00 81.94 159 LEU A CA 1
ATOM 1276 C C . LEU A 1 159 ? 12.629 12.961 4.875 1.00 81.94 159 LEU A C 1
ATOM 1278 O O . LEU A 1 159 ? 12.160 14.094 4.801 1.00 81.94 159 LEU A O 1
ATOM 1282 N N . LEU A 1 160 ? 12.578 12.256 6.007 1.00 78.12 160 LEU A N 1
ATOM 1283 C CA . LEU A 1 160 ? 12.007 12.797 7.239 1.00 78.12 160 LEU A CA 1
ATOM 1284 C C . LEU A 1 160 ? 12.859 13.930 7.832 1.00 78.12 160 LEU A C 1
ATOM 1286 O O . LEU A 1 160 ? 12.283 14.885 8.357 1.00 78.12 160 LEU A O 1
ATOM 1290 N N . LYS A 1 161 ? 14.193 13.878 7.690 1.00 75.00 161 LYS A N 1
ATOM 1291 C CA . LYS A 1 161 ? 15.115 14.951 8.116 1.00 75.00 161 LYS A CA 1
ATOM 1292 C C . LYS A 1 161 ? 14.899 16.270 7.383 1.00 75.00 161 LYS A C 1
ATOM 1294 O O . LYS A 1 161 ? 15.137 17.323 7.967 1.00 75.00 161 LYS A O 1
ATOM 1299 N N . LEU A 1 162 ? 14.422 16.230 6.139 1.00 72.44 162 LEU A N 1
ATOM 1300 C CA . LEU A 1 162 ? 14.135 17.436 5.350 1.00 72.44 162 LEU A CA 1
ATOM 1301 C C . LEU A 1 162 ? 12.979 18.269 5.919 1.00 72.44 162 LEU A C 1
ATOM 1303 O O . LEU A 1 162 ? 12.824 19.436 5.567 1.00 72.44 162 LEU A O 1
ATOM 1307 N N . TYR A 1 163 ? 12.185 17.685 6.818 1.00 67.56 163 TYR A N 1
ATOM 1308 C CA . TYR A 1 163 ? 11.047 18.334 7.456 1.00 67.56 163 TYR A CA 1
ATOM 1309 C C . TYR A 1 163 ? 11.188 18.280 8.985 1.00 67.56 163 TYR A C 1
ATOM 1311 O O . TYR A 1 163 ? 10.439 17.530 9.634 1.00 67.56 163 TYR A O 1
ATOM 1319 N N . PRO A 1 164 ? 12.133 19.047 9.571 1.00 50.34 164 PRO A N 1
ATOM 1320 C CA . PRO A 1 164 ? 12.306 19.102 11.016 1.00 50.34 164 PRO A CA 1
ATOM 1321 C C . PRO A 1 164 ? 11.023 19.616 11.693 1.00 50.34 164 PRO A C 1
ATOM 1323 O O . PRO A 1 164 ? 10.352 20.527 11.209 1.00 50.34 164 PRO A O 1
ATOM 1326 N N . TYR A 1 165 ? 10.664 18.954 12.793 1.00 44.50 165 TYR A N 1
ATOM 1327 C CA . TYR A 1 165 ? 9.397 19.014 13.531 1.00 44.50 165 TYR A CA 1
ATOM 1328 C C . TYR A 1 165 ? 8.737 20.409 13.660 1.00 44.50 165 TYR A C 1
ATOM 1330 O O . TYR A 1 165 ? 9.188 21.262 14.421 1.00 44.50 165 TYR A O 1
ATOM 1338 N N . GLN A 1 166 ? 7.549 20.569 13.060 1.00 36.00 166 GLN A N 1
ATOM 1339 C CA . GLN A 1 166 ? 6.422 21.213 13.747 1.00 36.00 166 GLN A CA 1
ATOM 1340 C C . GLN A 1 166 ? 5.660 20.119 14.506 1.00 36.00 166 GLN A C 1
ATOM 1342 O O . GLN A 1 166 ? 5.379 19.056 13.955 1.00 36.00 166 GLN A O 1
ATOM 1347 N N . GLN A 1 167 ? 5.387 20.377 15.785 1.00 35.09 167 GLN A N 1
ATOM 1348 C CA . GLN A 1 167 ? 4.752 19.484 16.757 1.00 35.09 167 GLN A CA 1
ATOM 1349 C C . GLN A 1 167 ? 3.640 18.607 16.152 1.00 35.09 167 GLN A C 1
ATOM 1351 O O . GLN A 1 167 ? 2.567 19.077 15.776 1.00 35.09 167 GLN A O 1
ATOM 1356 N N . GLN A 1 168 ? 3.894 17.299 16.102 1.00 38.31 168 GLN A N 1
ATOM 1357 C CA . GLN A 1 168 ? 2.882 16.282 15.849 1.00 38.31 168 GLN A CA 1
ATOM 1358 C C . GLN A 1 168 ? 2.055 16.079 17.122 1.00 38.31 168 GLN A C 1
ATOM 1360 O O . GLN A 1 168 ? 2.386 15.241 17.953 1.00 38.31 168 GLN A O 1
ATOM 1365 N N . SER A 1 169 ? 0.963 16.824 17.268 1.00 32.56 169 SER A N 1
ATOM 1366 C CA . SER A 1 169 ? -0.132 16.447 18.174 1.00 32.56 169 SER A CA 1
ATOM 1367 C C . SER A 1 169 ? -1.428 16.088 17.443 1.00 32.56 169 SER A C 1
ATOM 1369 O O . SER A 1 169 ? -2.391 15.724 18.100 1.00 32.56 169 SER A O 1
ATOM 1371 N N . ASN A 1 170 ? -1.472 16.120 16.101 1.00 31.86 170 ASN A N 1
ATOM 1372 C CA . ASN A 1 170 ? -2.747 16.024 15.371 1.00 31.86 170 ASN A CA 1
ATOM 1373 C C . ASN A 1 170 ? -2.791 15.114 14.132 1.00 31.86 170 ASN A C 1
ATOM 1375 O O . ASN A 1 170 ? -3.768 15.181 13.392 1.00 31.86 170 ASN A O 1
ATOM 1379 N N . VAL A 1 171 ? -1.802 14.257 13.856 1.00 35.69 171 VAL A N 1
ATOM 1380 C CA . VAL A 1 171 ? -1.855 13.456 12.607 1.00 35.69 171 VAL A CA 1
ATOM 1381 C C . VAL A 1 171 ? -2.412 12.045 12.793 1.00 35.69 171 VAL A C 1
ATOM 1383 O O . VAL A 1 171 ? -2.698 11.382 11.803 1.00 35.69 171 VAL A O 1
ATOM 1386 N N . ILE A 1 172 ? -2.662 11.583 14.021 1.00 43.06 172 ILE A N 1
ATOM 1387 C CA . ILE A 1 172 ? -3.293 10.271 14.239 1.00 43.06 172 ILE A CA 1
ATOM 1388 C C . ILE A 1 172 ? -4.395 10.434 15.281 1.00 43.06 172 ILE A C 1
ATOM 1390 O O . ILE A 1 172 ? -4.206 10.238 16.475 1.00 43.06 172 ILE A O 1
ATOM 1394 N N . GLY A 1 173 ? -5.547 10.895 14.795 1.00 27.39 173 GLY A N 1
ATOM 1395 C CA . GLY A 1 173 ? -6.755 11.118 15.572 1.00 27.39 173 GLY A CA 1
ATOM 1396 C C . GLY A 1 173 ? -7.982 10.975 14.680 1.00 27.39 173 GLY A C 1
ATOM 1397 O O . GLY A 1 173 ? -8.186 11.739 13.739 1.00 27.39 173 GLY A O 1
ATOM 1398 N N . VAL A 1 174 ? -8.792 9.969 14.984 1.00 29.06 174 VAL A N 1
ATOM 1399 C CA . VAL A 1 174 ? -10.153 9.806 14.481 1.00 29.06 174 VAL A CA 1
ATOM 1400 C C . VAL A 1 174 ? -10.989 11.031 14.889 1.00 29.06 174 VAL A C 1
ATOM 1402 O O . VAL A 1 174 ? -11.069 11.362 16.066 1.00 29.06 174 VAL A O 1
ATOM 1405 N N . SER A 1 175 ? -11.666 11.636 13.906 1.00 26.11 175 SER A N 1
ATOM 1406 C CA . SER A 1 175 ? -12.843 12.518 14.025 1.00 26.11 175 SER A CA 1
ATOM 1407 C C . SER A 1 175 ? -12.677 13.949 14.584 1.00 26.11 175 SER A C 1
ATOM 1409 O O . SER A 1 175 ? -12.591 14.168 15.789 1.00 26.11 175 SER A O 1
ATOM 1411 N N . LYS A 1 176 ? -12.821 14.950 13.698 1.00 26.14 176 LYS A N 1
ATOM 1412 C CA . LYS A 1 176 ? -13.926 15.936 13.748 1.00 26.14 176 LYS A CA 1
ATOM 1413 C C . LYS A 1 176 ? -13.906 16.851 12.519 1.00 26.14 176 LYS A C 1
ATOM 1415 O O . LYS A 1 176 ? -13.049 17.718 12.374 1.00 26.14 176 LYS A O 1
ATOM 1420 N N . MET A 1 177 ? -14.908 16.678 11.657 1.00 29.83 177 MET A N 1
ATOM 1421 C CA . MET A 1 177 ? -15.357 17.711 10.728 1.00 29.83 177 MET A CA 1
ATOM 1422 C C . MET A 1 177 ? -15.805 18.938 11.528 1.00 29.83 177 MET A C 1
ATOM 1424 O O . MET A 1 177 ? -16.841 18.897 12.187 1.00 29.83 177 MET A O 1
ATOM 1428 N N . THR A 1 178 ? -15.072 20.039 11.412 1.00 26.30 178 THR A N 1
ATOM 1429 C CA . THR A 1 178 ? -15.654 21.382 11.455 1.00 26.30 178 THR A CA 1
ATOM 1430 C C . THR A 1 178 ? -14.920 22.259 10.460 1.00 26.30 178 THR A C 1
ATOM 1432 O O . THR A 1 178 ? -13.710 22.452 10.532 1.00 26.30 178 THR A O 1
ATOM 1435 N N . SER A 1 179 ? -15.703 22.741 9.509 1.00 26.89 179 SER A N 1
ATOM 1436 C CA . SER A 1 179 ? -15.373 23.647 8.428 1.00 26.89 179 SER A CA 1
ATOM 1437 C C . SER A 1 179 ? -14.683 24.933 8.885 1.00 26.89 179 SER A C 1
ATOM 1439 O O . SER A 1 179 ? -14.993 25.473 9.944 1.00 26.89 179 SER A O 1
ATOM 1441 N N . SER A 1 180 ? -13.879 25.478 7.971 1.00 25.55 180 SER A N 1
ATOM 1442 C CA . SER A 1 180 ? -13.855 26.882 7.522 1.00 25.55 180 SER A CA 1
ATOM 1443 C C . SER A 1 180 ? -12.437 27.456 7.480 1.00 25.55 180 SER A C 1
ATOM 1445 O O . SER A 1 180 ? -11.756 27.531 8.496 1.00 25.55 180 SER A O 1
ATOM 1447 N N . SER A 1 181 ? -11.998 27.864 6.285 1.00 23.64 181 SER A N 1
ATOM 1448 C CA . SER A 1 181 ? -11.336 29.159 6.043 1.00 23.64 181 SER A CA 1
ATOM 1449 C C . SER A 1 181 ? -10.989 29.316 4.558 1.00 23.64 181 SER A C 1
ATOM 1451 O O . SER A 1 181 ? -10.019 28.768 4.052 1.00 23.64 181 SER A O 1
ATOM 1453 N N . THR A 1 182 ? -11.893 30.019 3.872 1.00 23.64 182 THR A N 1
ATOM 1454 C CA . THR A 1 182 ? -11.644 31.142 2.948 1.00 23.64 182 THR A CA 1
ATOM 1455 C C . THR A 1 182 ? -10.383 31.145 2.070 1.00 23.64 182 THR A C 1
ATOM 1457 O O . THR A 1 182 ? -9.294 31.490 2.514 1.00 23.64 182 THR A O 1
ATOM 1460 N N . LEU A 1 183 ? -10.618 30.894 0.776 1.00 24.61 183 LEU A N 1
ATOM 1461 C CA . LEU A 1 183 ? -10.312 31.773 -0.368 1.00 24.61 183 LEU A CA 1
ATOM 1462 C C . LEU A 1 183 ? -9.465 33.032 -0.072 1.00 24.61 183 LEU A C 1
ATOM 1464 O O . LEU A 1 183 ? -9.950 33.956 0.580 1.00 24.61 183 LEU A O 1
ATOM 1468 N N . ASN A 1 184 ? -8.292 33.144 -0.706 1.00 27.31 184 ASN A N 1
ATOM 1469 C CA . ASN A 1 184 ? -8.154 34.039 -1.862 1.00 27.31 184 ASN A CA 1
ATOM 1470 C C . ASN A 1 184 ? -6.872 33.790 -2.693 1.00 27.31 184 ASN A C 1
ATOM 1472 O O . ASN A 1 184 ? -5.887 33.283 -2.159 1.00 27.31 184 ASN A O 1
ATOM 1476 N N . PRO A 1 185 ? -6.912 34.129 -3.998 1.00 33.34 185 PRO A N 1
ATOM 1477 C CA . PRO A 1 185 ? -5.914 33.799 -5.013 1.00 33.34 185 PRO A CA 1
ATOM 1478 C C . PRO A 1 185 ? -4.958 34.970 -5.278 1.00 33.34 185 PRO A C 1
ATOM 1480 O O . PRO A 1 185 ? -5.264 36.118 -4.958 1.00 33.34 185 PRO A O 1
ATOM 1483 N N . SER A 1 186 ? -3.812 34.715 -5.909 1.00 26.12 186 SER A N 1
ATOM 1484 C CA . SER A 1 186 ? -2.958 35.778 -6.455 1.00 26.12 186 SER A CA 1
ATOM 1485 C C . SER A 1 186 ? -2.203 35.281 -7.692 1.00 26.12 186 SER A C 1
ATOM 1487 O O . SER A 1 186 ? -1.216 34.564 -7.582 1.00 26.12 186 SER A O 1
ATOM 1489 N N . GLU A 1 187 ? -2.792 35.614 -8.842 1.00 28.94 187 GLU A N 1
ATOM 1490 C CA . GLU A 1 187 ? -2.194 36.232 -10.038 1.00 28.94 187 GLU A CA 1
ATOM 1491 C C . GLU A 1 187 ? -0.923 35.644 -10.687 1.00 28.94 187 GLU A C 1
ATOM 1493 O O . GLU A 1 187 ? 0.187 35.726 -10.170 1.00 28.94 187 GLU A O 1
ATOM 1498 N N . GLU A 1 188 ? -1.145 35.143 -11.911 1.00 29.23 188 GLU A N 1
ATOM 1499 C CA . GLU A 1 188 ? -0.465 35.508 -13.167 1.00 29.23 188 GLU A CA 1
ATOM 1500 C C . GLU A 1 188 ? 1.034 35.851 -13.133 1.00 29.23 188 GLU A C 1
ATOM 1502 O O . GLU A 1 188 ? 1.456 36.898 -12.638 1.00 29.23 188 GLU A O 1
ATOM 1507 N N . LYS A 1 189 ? 1.806 35.087 -13.920 1.00 28.41 189 LYS A N 1
ATOM 1508 C CA . LYS A 1 189 ? 2.503 35.684 -15.070 1.00 28.41 189 LYS A CA 1
ATOM 1509 C C . LYS A 1 189 ? 2.980 34.646 -16.080 1.00 28.41 189 LYS A C 1
ATOM 1511 O O . LYS A 1 189 ? 3.906 33.880 -15.820 1.00 28.41 189 LYS A O 1
ATOM 1516 N N . ASP A 1 190 ? 2.373 34.735 -17.257 1.00 29.70 190 ASP A N 1
ATOM 1517 C CA . ASP A 1 190 ? 2.890 34.266 -18.535 1.00 29.70 190 ASP A CA 1
ATOM 1518 C C . ASP A 1 190 ? 4.342 34.689 -18.748 1.00 29.70 190 ASP A C 1
ATOM 1520 O O . ASP A 1 190 ? 4.681 35.864 -18.564 1.00 29.70 190 ASP A O 1
ATOM 1524 N N . LYS A 1 191 ? 5.163 33.756 -19.243 1.00 34.41 191 LYS A N 1
ATOM 1525 C CA . LYS A 1 191 ? 6.175 34.043 -20.265 1.00 34.41 191 LYS A CA 1
ATOM 1526 C C . LYS A 1 191 ? 6.376 32.835 -21.172 1.00 34.41 191 LYS A C 1
ATOM 1528 O O . LYS A 1 191 ? 7.061 31.880 -20.815 1.00 34.41 191 LYS A O 1
ATOM 1533 N N . ASP A 1 192 ? 5.836 32.970 -22.375 1.00 31.64 192 ASP A N 1
ATOM 1534 C CA . ASP A 1 192 ? 6.243 32.260 -23.579 1.00 31.64 192 ASP A CA 1
ATOM 1535 C C . ASP A 1 192 ? 7.761 32.305 -23.774 1.00 31.64 192 ASP A C 1
ATOM 1537 O O . ASP A 1 192 ? 8.362 33.381 -23.692 1.00 31.64 192 ASP A O 1
ATOM 1541 N N . LYS A 1 193 ? 8.354 31.162 -24.139 1.00 34.31 193 LYS A N 1
ATOM 1542 C CA . LYS A 1 193 ? 9.416 31.085 -25.153 1.00 34.31 193 LYS A CA 1
ATOM 1543 C C . LYS A 1 193 ? 9.370 29.730 -25.855 1.00 34.31 193 LYS A C 1
ATOM 1545 O O . LYS A 1 193 ? 9.886 28.733 -25.360 1.00 34.31 193 LYS A O 1
ATOM 1550 N N . GLU A 1 194 ? 8.790 29.747 -27.050 1.00 33.00 194 GLU A N 1
ATOM 1551 C CA . GLU A 1 194 ? 9.128 28.840 -28.143 1.00 33.00 194 GLU A CA 1
ATOM 1552 C C . GLU A 1 194 ? 10.644 28.844 -28.378 1.00 33.00 194 GLU A C 1
ATOM 1554 O O . GLU A 1 194 ? 11.240 29.920 -28.409 1.00 33.00 194 GLU A O 1
ATOM 1559 N N . HIS A 1 195 ? 11.244 27.675 -28.616 1.00 30.94 195 HIS A N 1
ATOM 1560 C CA . HIS A 1 195 ? 12.284 27.465 -29.630 1.00 30.94 195 HIS A CA 1
ATOM 1561 C C . HIS A 1 195 ? 12.248 25.993 -30.052 1.00 30.94 195 HIS A C 1
ATOM 1563 O O . HIS A 1 195 ? 12.554 25.092 -29.275 1.00 30.94 195 HIS A O 1
ATOM 1569 N N . ALA A 1 196 ? 11.824 25.774 -31.294 1.00 29.75 196 ALA A N 1
ATOM 1570 C CA . ALA A 1 196 ? 11.834 24.494 -31.976 1.00 29.75 196 ALA A CA 1
ATOM 1571 C C . ALA A 1 196 ? 13.102 24.341 -32.830 1.00 29.75 196 ALA A C 1
ATOM 1573 O O . ALA A 1 196 ? 13.545 25.302 -33.460 1.00 29.75 196 ALA A O 1
ATOM 1574 N N . GLY A 1 197 ? 13.588 23.099 -32.918 1.00 28.55 197 GLY A N 1
ATOM 1575 C CA . GLY A 1 197 ? 14.400 22.569 -34.021 1.00 28.55 197 GLY A CA 1
ATOM 1576 C C . GLY A 1 197 ? 15.704 21.883 -33.586 1.00 28.55 197 GLY A C 1
ATOM 1577 O O . GLY A 1 197 ? 16.289 22.290 -32.586 1.00 28.55 197 GLY A O 1
ATOM 1578 N N . PRO A 1 198 ? 16.261 20.962 -34.398 1.00 42.16 198 PRO A N 1
ATOM 1579 C CA . PRO A 1 198 ? 15.623 19.896 -35.178 1.00 42.16 198 PRO A CA 1
ATOM 1580 C C . PRO A 1 198 ? 16.278 18.512 -34.923 1.00 42.16 198 PRO A C 1
ATOM 1582 O O . PRO A 1 198 ? 17.267 18.391 -34.209 1.00 42.16 198 PRO A O 1
ATOM 1585 N N . ASP A 1 199 ? 15.692 17.482 -35.535 1.00 40.91 199 ASP A N 1
ATOM 1586 C CA . ASP A 1 199 ? 16.117 16.078 -35.595 1.00 40.91 199 ASP A CA 1
ATOM 1587 C C . ASP A 1 199 ? 17.636 15.813 -35.668 1.00 40.91 199 ASP A C 1
ATOM 1589 O O . ASP A 1 199 ? 18.289 16.179 -36.644 1.00 40.91 199 ASP A O 1
ATOM 1593 N N . GLU A 1 200 ? 18.139 14.993 -34.741 1.00 33.38 200 GLU A N 1
ATOM 1594 C CA . GLU A 1 200 ? 19.237 14.051 -34.990 1.00 33.38 200 GLU A CA 1
ATOM 1595 C C . GLU A 1 200 ? 18.890 12.707 -34.331 1.00 33.38 200 GLU A C 1
ATOM 1597 O O . GLU A 1 200 ? 18.888 12.564 -33.111 1.00 33.38 200 GLU A O 1
ATOM 1602 N N . TYR A 1 201 ? 18.564 11.706 -35.151 1.00 41.03 201 TYR A N 1
ATOM 1603 C CA . TYR A 1 201 ? 18.536 10.304 -34.736 1.00 41.03 201 TYR A CA 1
ATOM 1604 C C . TYR A 1 201 ? 19.976 9.764 -34.750 1.00 41.03 201 TYR A C 1
ATOM 1606 O O . TYR A 1 201 ? 20.559 9.703 -35.837 1.00 41.03 201 TYR A O 1
ATOM 1614 N N . PRO A 1 202 ? 20.555 9.302 -33.624 1.00 43.44 202 PRO A N 1
ATOM 1615 C CA . PRO A 1 202 ? 21.786 8.532 -33.665 1.00 43.44 202 PRO A CA 1
ATOM 1616 C C . PRO A 1 202 ? 21.436 7.079 -33.988 1.00 43.44 202 PRO A C 1
ATOM 1618 O O . PRO A 1 202 ? 20.885 6.333 -33.176 1.00 43.44 202 PRO A O 1
ATOM 1621 N N . ASP A 1 203 ? 21.747 6.704 -35.218 1.00 45.97 203 ASP A N 1
ATOM 1622 C CA . ASP A 1 203 ? 21.877 5.327 -35.660 1.00 45.97 203 ASP A CA 1
ATOM 1623 C C . ASP A 1 203 ? 22.982 4.625 -34.840 1.00 45.97 203 ASP A C 1
ATOM 1625 O O . ASP A 1 203 ? 24.086 5.155 -34.712 1.00 45.97 203 ASP A O 1
ATOM 1629 N N . MET A 1 204 ? 22.646 3.447 -34.299 1.00 45.16 204 MET A N 1
ATOM 1630 C CA . MET A 1 204 ? 23.470 2.394 -33.668 1.00 45.16 204 MET A CA 1
ATOM 1631 C C . MET A 1 204 ? 23.032 2.028 -32.242 1.00 45.16 204 MET A C 1
ATOM 1633 O O . MET A 1 204 ? 23.569 2.492 -31.239 1.00 45.16 204 MET A O 1
ATOM 1637 N N . LEU A 1 205 ? 22.096 1.078 -32.175 1.00 53.81 205 LEU A N 1
ATOM 1638 C CA . LEU A 1 205 ? 21.822 0.262 -30.992 1.00 53.81 205 LEU A CA 1
ATOM 1639 C C . LEU A 1 205 ? 23.104 -0.495 -30.616 1.00 53.81 205 LEU A C 1
ATOM 1641 O O . LEU A 1 205 ? 23.457 -1.487 -31.260 1.00 53.81 205 LEU A O 1
ATOM 1645 N N . SER A 1 206 ? 23.826 -0.009 -29.603 1.00 58.16 206 SER A N 1
ATOM 1646 C CA . SER A 1 206 ? 24.989 -0.711 -29.065 1.00 58.16 206 SER A CA 1
ATOM 1647 C C . SER A 1 206 ? 24.565 -2.088 -28.541 1.00 58.16 206 SER A C 1
ATOM 1649 O O . SER A 1 206 ? 23.435 -2.290 -28.090 1.00 58.16 206 SER A O 1
ATOM 1651 N N . HIS A 1 207 ? 25.470 -3.063 -28.607 1.00 49.97 207 HIS A N 1
ATOM 1652 C CA . HIS A 1 207 ? 25.225 -4.415 -28.101 1.00 49.97 20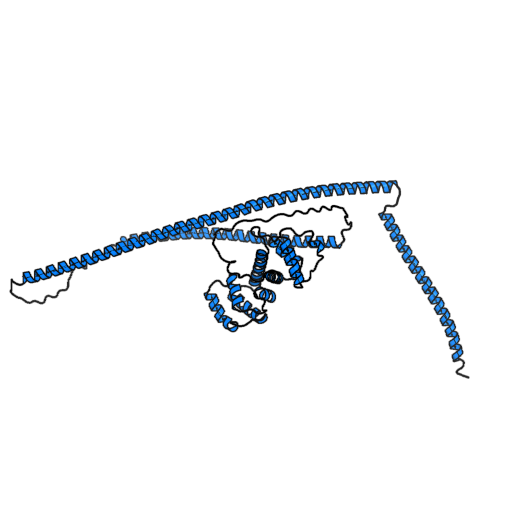7 HIS A CA 1
ATOM 1653 C C . HIS A 1 207 ? 24.770 -4.402 -26.626 1.00 49.97 207 HIS A C 1
ATOM 1655 O O . HIS A 1 207 ? 23.895 -5.178 -26.240 1.00 49.97 207 HIS A O 1
ATOM 1661 N N . ASP A 1 208 ? 25.262 -3.425 -25.863 1.00 51.50 208 ASP A N 1
ATOM 1662 C CA . ASP A 1 208 ? 24.927 -3.180 -24.461 1.00 51.50 208 ASP A CA 1
ATOM 1663 C C . ASP A 1 208 ? 23.471 -2.723 -24.261 1.00 51.50 208 ASP A C 1
ATOM 1665 O O . ASP A 1 208 ? 22.847 -3.077 -23.262 1.00 51.50 208 ASP A O 1
ATOM 1669 N N . TYR A 1 209 ? 22.884 -1.992 -25.218 1.00 56.19 209 TYR A N 1
ATOM 1670 C CA . TYR A 1 209 ? 21.470 -1.594 -25.183 1.00 56.19 209 TYR A CA 1
ATOM 1671 C C . TYR A 1 209 ? 20.537 -2.801 -25.356 1.00 56.19 209 TYR A C 1
ATOM 1673 O O . TYR A 1 209 ? 19.540 -2.940 -24.645 1.00 56.19 209 TYR A O 1
ATOM 1681 N N . VAL A 1 210 ? 20.886 -3.714 -26.268 1.00 62.59 210 VAL A N 1
ATOM 1682 C CA . VAL A 1 210 ? 20.138 -4.966 -26.472 1.00 62.59 210 VAL A CA 1
ATOM 1683 C C . VAL A 1 210 ? 20.276 -5.878 -25.249 1.00 62.59 210 VAL A C 1
ATOM 1685 O O . VAL A 1 210 ? 19.300 -6.498 -24.827 1.00 62.59 210 VAL A O 1
ATOM 1688 N N . GLU A 1 211 ? 21.456 -5.922 -24.628 1.00 65.00 211 GLU A N 1
ATOM 1689 C CA . GLU A 1 211 ? 21.679 -6.687 -23.400 1.00 65.00 211 GLU A CA 1
ATOM 1690 C C . GLU A 1 211 ? 20.923 -6.096 -22.196 1.00 65.00 211 GLU A C 1
ATOM 1692 O O . GLU A 1 211 ? 20.339 -6.839 -21.403 1.00 65.00 211 GLU A O 1
ATOM 1697 N N . ALA A 1 212 ? 20.857 -4.767 -22.081 1.00 62.94 212 ALA A N 1
ATOM 1698 C CA . ALA A 1 212 ? 20.068 -4.078 -21.061 1.00 62.94 212 ALA A CA 1
ATOM 1699 C C . ALA A 1 212 ? 18.559 -4.329 -21.231 1.00 62.94 212 ALA A C 1
ATOM 1701 O O . ALA A 1 212 ? 17.871 -4.621 -20.252 1.00 62.94 212 ALA A O 1
ATOM 1702 N N . LEU A 1 213 ? 18.052 -4.307 -22.468 1.00 63.53 213 LEU A N 1
ATOM 1703 C CA . LEU A 1 213 ? 16.665 -4.665 -22.784 1.00 63.53 213 LEU A CA 1
ATOM 1704 C C . LEU A 1 213 ? 16.344 -6.123 -22.448 1.00 63.53 213 LEU A C 1
ATOM 1706 O O . LEU A 1 213 ? 15.273 -6.411 -21.916 1.00 63.53 213 LEU A O 1
ATOM 1710 N N . LEU A 1 214 ? 17.270 -7.048 -22.713 1.00 69.00 214 LEU A N 1
ATOM 1711 C CA . LEU A 1 214 ? 17.104 -8.455 -22.345 1.00 69.00 214 LEU A CA 1
ATOM 1712 C C . LEU A 1 214 ? 17.074 -8.637 -20.824 1.00 69.00 214 LEU A C 1
ATOM 1714 O O . LEU A 1 214 ? 16.203 -9.344 -20.316 1.00 69.00 214 LEU A O 1
ATOM 1718 N N . LYS A 1 215 ? 17.954 -7.952 -20.083 1.00 69.38 215 LYS A N 1
ATOM 1719 C CA . LYS A 1 215 ? 17.937 -7.950 -18.610 1.00 69.38 215 LYS A CA 1
ATOM 1720 C C . LYS A 1 215 ? 16.620 -7.383 -18.073 1.00 69.38 215 LYS A C 1
ATOM 1722 O O . LYS A 1 215 ? 15.988 -8.021 -17.229 1.00 69.38 215 LYS A O 1
ATOM 1727 N N . TYR A 1 216 ? 16.143 -6.272 -18.631 1.00 56.53 216 TYR A N 1
ATOM 1728 C CA . TYR A 1 216 ? 14.842 -5.687 -18.297 1.00 56.53 216 TYR A CA 1
ATOM 1729 C C . TYR A 1 216 ? 13.679 -6.654 -18.566 1.00 56.53 216 TYR A C 1
ATOM 1731 O O . TYR A 1 216 ? 12.843 -6.871 -17.693 1.00 56.53 216 TYR A O 1
ATOM 1739 N N . ALA A 1 217 ? 13.660 -7.317 -19.725 1.00 71.44 217 ALA A N 1
ATOM 1740 C CA . ALA A 1 217 ? 12.628 -8.294 -20.063 1.00 71.44 217 ALA A CA 1
ATOM 1741 C C . ALA A 1 217 ? 12.641 -9.510 -19.119 1.00 71.44 217 ALA A C 1
ATOM 1743 O O . ALA A 1 217 ? 11.582 -10.009 -18.732 1.00 71.44 217 ALA A O 1
ATOM 1744 N N . THR A 1 218 ? 13.824 -9.983 -18.707 1.00 75.19 218 THR A N 1
ATOM 1745 C CA . THR A 1 218 ? 13.929 -11.078 -17.728 1.00 75.19 218 THR A CA 1
ATOM 1746 C C . THR A 1 218 ? 13.454 -10.668 -16.339 1.00 75.19 218 THR A C 1
ATOM 1748 O O . THR A 1 218 ? 12.763 -11.453 -15.689 1.00 75.19 218 THR A O 1
ATOM 1751 N N . LEU A 1 219 ? 13.755 -9.437 -15.916 1.00 71.31 219 LEU A N 1
ATOM 1752 C CA . LEU A 1 219 ? 13.302 -8.893 -14.642 1.00 71.31 219 LEU A CA 1
ATOM 1753 C C . LEU A 1 219 ? 11.780 -8.727 -14.641 1.00 71.31 219 LEU A C 1
ATOM 1755 O O . LEU A 1 219 ? 11.115 -9.255 -13.758 1.00 71.31 219 LEU A O 1
ATOM 1759 N N . LEU A 1 220 ? 11.218 -8.117 -15.689 1.00 73.31 220 LEU A N 1
ATOM 1760 C CA . LEU A 1 220 ? 9.773 -7.951 -15.857 1.00 73.31 220 LEU A CA 1
ATOM 1761 C C . LEU A 1 220 ? 9.047 -9.303 -15.827 1.00 73.31 220 LEU A C 1
ATOM 1763 O O . LEU A 1 220 ? 8.025 -9.456 -15.162 1.00 73.31 220 LEU A O 1
ATOM 1767 N N . LYS A 1 221 ? 9.600 -10.316 -16.502 1.00 80.06 221 LYS A N 1
ATOM 1768 C CA . LYS A 1 221 ? 9.051 -11.675 -16.502 1.00 80.06 221 LYS A CA 1
ATOM 1769 C C . LYS A 1 221 ? 9.100 -12.324 -15.116 1.00 80.06 221 LYS A C 1
ATOM 1771 O O . LYS A 1 221 ? 8.166 -13.040 -14.757 1.00 80.06 221 LYS A O 1
ATOM 1776 N N . ALA A 1 222 ? 10.158 -12.088 -14.341 1.00 72.31 222 ALA A N 1
ATOM 1777 C CA . ALA A 1 222 ? 10.253 -12.570 -12.965 1.00 72.31 222 ALA A CA 1
ATOM 1778 C C . ALA A 1 222 ? 9.227 -11.873 -12.056 1.00 72.31 222 ALA A C 1
ATOM 1780 O O . ALA A 1 222 ? 8.525 -12.546 -11.302 1.00 72.31 222 ALA A O 1
ATOM 1781 N N . THR A 1 223 ? 9.064 -10.555 -12.187 1.00 75.62 223 THR A N 1
ATOM 1782 C CA . THR A 1 223 ? 8.076 -9.777 -11.426 1.00 75.62 223 THR A CA 1
ATOM 1783 C C . THR A 1 223 ? 6.642 -10.178 -11.770 1.00 75.62 223 THR A C 1
ATOM 1785 O O . THR A 1 223 ? 5.810 -10.296 -10.873 1.00 75.62 223 THR A O 1
ATOM 1788 N N . LEU A 1 224 ? 6.346 -10.437 -13.047 1.00 78.50 224 LEU A N 1
ATOM 1789 C CA . LEU A 1 224 ? 5.032 -10.922 -13.477 1.00 78.50 224 LEU A CA 1
ATOM 1790 C C . LEU A 1 224 ? 4.721 -12.305 -12.900 1.00 78.50 224 LEU A C 1
ATOM 1792 O O . LEU A 1 224 ? 3.638 -12.492 -12.360 1.00 78.50 224 LEU A O 1
ATOM 1796 N N . ARG A 1 225 ? 5.680 -13.240 -12.919 1.00 77.19 225 ARG A N 1
ATOM 1797 C CA . ARG A 1 225 ? 5.498 -14.562 -12.293 1.00 77.19 225 ARG A CA 1
ATOM 1798 C C . ARG A 1 225 ? 5.273 -14.474 -10.788 1.00 77.19 225 ARG A C 1
ATOM 1800 O O . ARG A 1 225 ? 4.387 -15.139 -10.268 1.00 77.19 225 ARG A O 1
ATOM 1807 N N . PHE A 1 226 ? 6.026 -13.618 -10.103 1.00 79.50 226 PHE A N 1
ATOM 1808 C CA . PHE A 1 226 ? 5.836 -13.391 -8.673 1.00 79.50 226 PHE A CA 1
ATOM 1809 C C . PHE A 1 226 ? 4.450 -12.800 -8.364 1.00 79.50 226 PHE A C 1
ATOM 1811 O O . PHE A 1 226 ? 3.794 -13.214 -7.410 1.00 79.50 226 PHE A O 1
ATOM 1818 N N . ARG A 1 227 ? 3.960 -11.868 -9.194 1.00 73.19 227 ARG A N 1
ATOM 1819 C CA . ARG A 1 227 ? 2.596 -11.329 -9.063 1.00 73.19 227 ARG A CA 1
ATOM 1820 C C . ARG A 1 227 ? 1.526 -12.382 -9.362 1.00 73.19 227 ARG A C 1
ATOM 1822 O O . ARG A 1 227 ? 0.545 -12.439 -8.633 1.00 73.19 227 ARG A O 1
ATOM 1829 N N . GLU A 1 228 ? 1.715 -13.238 -10.365 1.00 81.25 228 GLU A N 1
ATOM 1830 C CA . GLU A 1 228 ? 0.814 -14.371 -10.635 1.00 81.25 228 GLU A CA 1
ATOM 1831 C C . GLU A 1 228 ? 0.746 -15.351 -9.451 1.00 81.25 228 GLU A C 1
ATOM 1833 O O . GLU A 1 228 ? -0.334 -15.827 -9.108 1.00 81.25 228 GLU A O 1
ATOM 1838 N N . GLU A 1 229 ? 1.875 -15.632 -8.794 1.00 82.25 229 GLU A N 1
ATOM 1839 C CA . GLU A 1 229 ? 1.919 -16.460 -7.582 1.00 82.25 229 GLU A CA 1
ATOM 1840 C C . GLU A 1 229 ? 1.190 -15.798 -6.403 1.00 82.25 229 GLU A C 1
ATOM 1842 O O . GLU A 1 229 ? 0.434 -16.470 -5.699 1.00 82.25 229 GLU A O 1
ATOM 1847 N N . GLN A 1 230 ? 1.330 -14.479 -6.218 1.00 75.25 230 GLN A N 1
ATOM 1848 C CA . GLN A 1 230 ? 0.562 -13.755 -5.199 1.00 75.25 230 GLN A CA 1
ATOM 1849 C C . GLN A 1 230 ? -0.942 -13.745 -5.480 1.00 75.25 230 GLN A C 1
ATOM 1851 O O . GLN A 1 230 ? -1.728 -13.894 -4.548 1.00 75.25 230 GLN A O 1
ATOM 1856 N N . VAL A 1 231 ? -1.357 -13.602 -6.743 1.00 78.81 231 VAL A N 1
ATOM 1857 C CA . VAL A 1 231 ? -2.778 -13.657 -7.122 1.00 78.81 231 VAL A CA 1
ATOM 1858 C C . VAL A 1 231 ? -3.357 -15.040 -6.837 1.00 78.81 231 VAL A C 1
ATOM 1860 O O . VAL A 1 231 ? -4.409 -15.125 -6.214 1.00 78.81 231 VAL A O 1
ATOM 1863 N N . LYS A 1 232 ? -2.646 -16.121 -7.184 1.00 80.62 232 LYS A N 1
ATOM 1864 C CA . LYS A 1 232 ? -3.076 -17.490 -6.845 1.00 80.62 232 LYS A CA 1
ATOM 1865 C C . LYS A 1 232 ? -3.200 -17.696 -5.337 1.00 80.62 232 LYS A C 1
ATOM 1867 O O . LYS A 1 232 ? -4.194 -18.246 -4.876 1.00 80.62 232 LYS A O 1
ATOM 1872 N N . SER A 1 233 ? -2.236 -17.201 -4.560 1.00 83.44 233 SER A N 1
ATOM 1873 C CA . SER A 1 233 ? -2.305 -17.263 -3.096 1.00 83.44 233 SER A CA 1
ATOM 1874 C C . SER A 1 233 ? -3.483 -16.452 -2.534 1.00 83.44 233 SER A C 1
ATOM 1876 O O . SER A 1 233 ? -4.151 -16.894 -1.600 1.00 83.44 233 SER A O 1
ATOM 1878 N N . ALA A 1 234 ? -3.794 -15.293 -3.120 1.00 76.25 234 ALA A N 1
ATOM 1879 C CA . ALA A 1 234 ? -4.960 -14.500 -2.741 1.00 76.25 234 ALA A CA 1
ATOM 1880 C C . ALA A 1 234 ? -6.282 -15.204 -3.095 1.00 76.25 234 ALA A C 1
ATOM 1882 O O . ALA A 1 234 ? -7.209 -15.190 -2.288 1.00 76.25 234 ALA A O 1
ATOM 1883 N N . GLU A 1 235 ? -6.371 -15.857 -4.256 1.00 79.56 235 GLU A N 1
ATOM 1884 C CA . GLU A 1 235 ? -7.526 -16.671 -4.651 1.00 79.56 235 GLU A CA 1
ATOM 1885 C C . GLU A 1 235 ? -7.733 -17.857 -3.699 1.00 79.56 235 GLU A C 1
ATOM 1887 O O . GLU A 1 235 ? -8.850 -18.081 -3.230 1.00 79.56 235 GLU A O 1
ATOM 1892 N N . GLU A 1 236 ? -6.662 -18.562 -3.321 1.00 84.25 236 GLU A N 1
ATOM 1893 C CA . GLU A 1 236 ? -6.712 -19.618 -2.304 1.00 84.25 236 GLU A CA 1
ATOM 1894 C C . GLU A 1 236 ? -7.248 -19.083 -0.967 1.00 84.25 236 GLU A C 1
ATOM 1896 O O . GLU A 1 236 ? -8.162 -19.671 -0.385 1.00 84.25 236 GLU A O 1
ATOM 1901 N N . LEU A 1 237 ? -6.773 -17.921 -0.507 1.00 81.56 237 LEU A N 1
ATOM 1902 C CA . LEU A 1 237 ? -7.282 -17.288 0.714 1.00 81.56 237 LEU A CA 1
ATOM 1903 C C . LEU A 1 237 ? -8.754 -16.870 0.597 1.00 81.56 237 LEU A C 1
ATOM 1905 O O . LEU A 1 237 ? -9.498 -17.012 1.568 1.00 81.56 237 LEU A O 1
ATOM 1909 N N . ILE A 1 238 ? -9.204 -16.395 -0.569 1.00 80.38 238 ILE A N 1
ATOM 1910 C CA . ILE A 1 238 ? -10.618 -16.077 -0.824 1.00 80.38 238 ILE A CA 1
ATOM 1911 C C . ILE A 1 238 ? -11.473 -17.343 -0.720 1.00 80.38 238 ILE A C 1
ATOM 1913 O O . ILE A 1 238 ? -12.517 -17.314 -0.064 1.00 80.38 238 ILE A O 1
ATOM 1917 N N . THR A 1 239 ? -11.026 -18.462 -1.300 1.00 82.94 239 THR A N 1
ATOM 1918 C CA . THR A 1 239 ? -11.753 -19.739 -1.196 1.00 82.94 239 THR A CA 1
ATOM 1919 C C . THR A 1 239 ? -11.808 -20.252 0.243 1.00 82.94 239 THR A C 1
ATOM 1921 O O . THR A 1 239 ? -12.875 -20.654 0.703 1.00 82.94 239 THR A O 1
ATOM 1924 N N . GLN A 1 240 ? -10.714 -20.146 1.004 1.00 80.62 240 GLN A N 1
ATOM 1925 C CA . GLN A 1 240 ? -10.704 -20.486 2.430 1.00 80.62 240 GLN A CA 1
ATOM 1926 C C . GLN A 1 240 ? -11.651 -19.588 3.236 1.00 80.62 240 GLN A C 1
ATOM 1928 O O . GLN A 1 240 ? -12.387 -20.079 4.088 1.00 80.62 240 GLN A O 1
ATOM 1933 N N . ASN A 1 241 ? -11.694 -18.284 2.945 1.00 76.75 241 ASN A N 1
ATOM 1934 C CA . ASN A 1 241 ? -12.617 -17.358 3.604 1.00 76.75 241 ASN A CA 1
ATOM 1935 C C . ASN A 1 241 ? -14.083 -17.685 3.285 1.00 76.75 241 ASN A C 1
ATOM 1937 O O . ASN A 1 241 ? -14.937 -17.585 4.163 1.00 76.75 241 ASN A O 1
ATOM 1941 N N . ALA A 1 242 ? -14.381 -18.097 2.049 1.00 83.50 242 ALA A N 1
ATOM 1942 C CA . ALA A 1 242 ? -15.718 -18.531 1.654 1.00 83.50 242 ALA A CA 1
ATOM 1943 C C . ALA A 1 242 ? -16.155 -19.783 2.433 1.00 83.50 242 ALA A C 1
ATOM 1945 O O . ALA A 1 242 ? -17.233 -19.775 3.024 1.00 83.50 242 ALA A O 1
ATOM 1946 N N . ILE A 1 243 ? -15.283 -20.795 2.530 1.00 84.00 243 ILE A N 1
ATOM 1947 C CA . ILE A 1 243 ? -15.533 -22.014 3.318 1.00 84.00 243 ILE A CA 1
ATOM 1948 C C . ILE A 1 243 ? -15.749 -21.672 4.797 1.00 84.00 243 ILE A C 1
ATOM 1950 O O . ILE A 1 243 ? -16.684 -22.169 5.423 1.00 84.00 243 ILE A O 1
ATOM 1954 N N . LEU A 1 244 ? -14.923 -20.788 5.365 1.00 81.25 244 LEU A N 1
ATOM 1955 C CA . LEU A 1 244 ? -15.069 -20.369 6.759 1.00 81.25 244 LEU A CA 1
ATOM 1956 C C . LEU A 1 244 ? -16.394 -19.639 7.000 1.00 81.25 244 LEU A C 1
ATOM 1958 O O . LEU A 1 244 ? -17.060 -19.915 7.995 1.00 81.25 244 LEU A O 1
ATOM 1962 N N . ARG A 1 245 ? -16.825 -18.762 6.088 1.00 82.94 245 ARG A N 1
ATOM 1963 C CA . ARG A 1 245 ? -18.127 -18.081 6.191 1.00 82.94 245 ARG A CA 1
ATOM 1964 C C . ARG A 1 245 ? -19.299 -19.048 6.106 1.00 82.94 245 ARG A C 1
ATOM 1966 O O . ARG A 1 245 ? -20.243 -18.897 6.872 1.00 82.94 245 ARG A O 1
ATOM 1973 N N . GLU A 1 246 ? -19.227 -20.039 5.223 1.00 86.31 246 GLU A N 1
ATOM 1974 C CA . GLU A 1 246 ? -20.244 -21.087 5.125 1.00 86.31 246 GLU A CA 1
ATOM 1975 C C . GLU A 1 246 ? -20.286 -21.934 6.405 1.00 86.31 246 GLU A C 1
ATOM 1977 O O . GLU A 1 246 ? -21.357 -22.147 6.969 1.00 86.31 246 GLU A O 1
ATOM 1982 N N . SER A 1 247 ? -19.125 -22.310 6.953 1.00 81.81 247 SER A N 1
ATOM 1983 C CA . SER A 1 247 ? -19.051 -23.031 8.231 1.00 81.81 247 SER A CA 1
ATOM 1984 C C . SER A 1 247 ? -19.607 -22.220 9.407 1.00 81.81 247 SER A C 1
ATOM 1986 O O . SER A 1 247 ? -20.271 -22.769 10.284 1.00 81.81 247 SER A O 1
ATOM 1988 N N . LEU A 1 248 ? -19.394 -20.900 9.402 1.00 82.00 248 LEU A N 1
ATOM 1989 C CA . LEU A 1 248 ? -19.912 -19.992 10.421 1.00 82.00 248 LEU A CA 1
ATOM 1990 C C . LEU A 1 248 ? -21.432 -19.848 10.286 1.00 82.00 248 LEU A C 1
ATOM 1992 O O . LEU A 1 248 ? -22.132 -19.906 11.292 1.00 82.00 248 LEU A O 1
ATOM 1996 N N . ALA A 1 249 ? -21.956 -19.755 9.059 1.00 85.31 249 ALA A N 1
ATOM 1997 C CA . ALA A 1 249 ? -23.395 -19.755 8.804 1.00 85.31 249 ALA A CA 1
ATOM 1998 C C . ALA A 1 249 ? -24.061 -21.040 9.328 1.00 85.31 249 ALA A C 1
ATOM 2000 O O . ALA A 1 249 ? -25.027 -20.959 10.088 1.00 85.31 249 ALA A O 1
ATOM 2001 N N . VAL A 1 250 ? -23.491 -22.214 9.035 1.00 87.00 250 VAL A N 1
ATOM 2002 C CA . VAL A 1 250 ? -23.986 -23.498 9.565 1.00 87.00 250 VAL A CA 1
ATOM 2003 C C . VAL A 1 250 ? -23.940 -23.521 11.095 1.00 87.00 250 VAL A C 1
ATOM 2005 O O . VAL A 1 250 ? -24.937 -23.861 11.730 1.00 87.00 250 VAL A O 1
ATOM 2008 N N . ALA A 1 251 ? -22.835 -23.086 11.706 1.00 80.12 251 ALA A N 1
ATOM 2009 C CA . ALA A 1 251 ? -22.719 -23.014 13.162 1.00 80.12 251 ALA A CA 1
ATOM 2010 C C . ALA A 1 251 ? -23.761 -22.068 13.789 1.00 80.12 251 ALA A C 1
ATOM 2012 O O . ALA A 1 251 ? -24.306 -22.367 14.853 1.00 80.12 251 ALA A O 1
ATOM 2013 N N . THR A 1 252 ? -24.085 -20.947 13.134 1.00 84.06 252 THR A N 1
ATOM 2014 C CA . THR A 1 252 ? -25.142 -20.039 13.607 1.00 84.06 252 THR A CA 1
ATOM 2015 C C . THR A 1 252 ? -26.535 -20.651 13.486 1.00 84.06 252 THR A C 1
ATOM 2017 O O . THR A 1 252 ? -27.322 -20.532 14.424 1.00 84.06 252 THR A O 1
ATOM 2020 N N . GLU A 1 253 ? -26.839 -21.363 12.398 1.00 87.19 253 GLU A N 1
ATOM 2021 C CA . GLU A 1 253 ? -28.111 -22.080 12.255 1.00 87.19 253 GLU A CA 1
ATOM 2022 C C . GLU A 1 253 ? -28.260 -23.192 13.299 1.00 87.19 253 GLU A C 1
ATOM 2024 O O . GLU A 1 253 ? -29.330 -23.353 13.893 1.00 87.19 253 GLU A O 1
ATOM 2029 N N . GLU A 1 254 ? -27.190 -23.944 13.565 1.00 85.12 254 GLU A N 1
ATOM 2030 C CA . GLU A 1 254 ? -27.175 -24.967 14.611 1.00 85.12 254 GLU A CA 1
ATOM 2031 C C . GLU A 1 254 ? -27.337 -24.361 16.004 1.00 85.12 254 GLU A C 1
ATOM 2033 O O . GLU A 1 254 ? -28.100 -24.895 16.810 1.00 85.12 254 GLU A O 1
ATOM 2038 N N . HIS A 1 255 ? -26.697 -23.220 16.278 1.00 84.94 255 HIS A N 1
ATOM 2039 C CA . HIS A 1 255 ? -26.868 -22.509 17.541 1.00 84.94 255 HIS A CA 1
ATOM 2040 C C . HIS A 1 255 ? -28.313 -22.039 17.737 1.00 84.94 255 HIS A C 1
ATOM 2042 O O . HIS A 1 255 ? -28.892 -22.281 18.794 1.00 84.94 255 HIS A O 1
ATOM 2048 N N . VAL A 1 256 ? -28.932 -21.447 16.709 1.00 89.25 256 VAL A N 1
ATOM 2049 C CA . VAL A 1 256 ? -30.345 -21.035 16.747 1.00 89.25 256 VAL A CA 1
ATOM 2050 C C . VAL A 1 256 ? -31.260 -22.242 16.965 1.00 89.25 256 VAL A C 1
ATOM 2052 O O . VAL A 1 256 ? -32.187 -22.183 17.776 1.00 89.25 256 VAL A O 1
ATOM 2055 N N . ARG A 1 257 ? -30.985 -23.372 16.301 1.00 88.44 257 ARG A N 1
ATOM 2056 C CA . ARG A 1 257 ? -31.743 -24.619 16.482 1.00 88.44 257 ARG A CA 1
ATOM 2057 C C . ARG A 1 257 ? -31.608 -25.164 17.907 1.00 88.44 257 ARG A C 1
ATOM 2059 O O . ARG A 1 257 ? -32.618 -25.519 18.514 1.00 88.44 257 ARG A O 1
ATOM 2066 N N . ALA A 1 258 ? -30.393 -25.196 18.452 1.00 82.44 258 ALA A N 1
ATOM 2067 C CA . ALA A 1 258 ? -30.127 -25.633 19.820 1.00 82.44 258 ALA A CA 1
ATOM 2068 C C . ALA A 1 258 ? -30.786 -24.701 20.848 1.00 82.44 258 ALA A C 1
ATOM 2070 O O . ALA A 1 258 ? -31.411 -25.167 21.799 1.00 82.44 258 ALA A O 1
ATOM 2071 N N . GLN A 1 259 ? -30.729 -23.387 20.630 1.00 87.25 259 GLN A N 1
ATOM 2072 C CA . GLN A 1 259 ? -31.391 -22.404 21.484 1.00 87.25 259 GLN A CA 1
ATOM 2073 C C . GLN A 1 259 ? -32.918 -22.573 21.457 1.00 87.25 259 GLN A C 1
ATOM 2075 O O . GLN A 1 259 ? -33.558 -22.508 22.506 1.00 87.25 259 GLN A O 1
ATOM 2080 N N . GLY A 1 260 ? -33.499 -22.874 20.290 1.00 86.62 260 GLY A N 1
ATOM 2081 C CA . GLY A 1 260 ? -34.916 -23.218 20.159 1.00 86.62 260 GLY A CA 1
ATOM 2082 C C . GLY A 1 260 ? -35.300 -24.490 20.924 1.00 86.62 260 GLY A C 1
ATOM 2083 O O . GLY A 1 260 ? -36.326 -24.510 21.603 1.00 86.62 260 GLY A O 1
ATOM 2084 N N . GLN A 1 261 ? -34.459 -25.529 20.884 1.00 87.38 261 GLN A N 1
ATOM 2085 C CA . GLN A 1 261 ? -34.661 -26.754 21.671 1.00 87.38 261 GLN A CA 1
ATOM 2086 C C . GLN A 1 261 ? -34.573 -26.494 23.179 1.00 87.38 261 GLN A C 1
ATOM 2088 O O . GLN A 1 261 ? -35.412 -26.982 23.930 1.00 87.38 261 GLN A 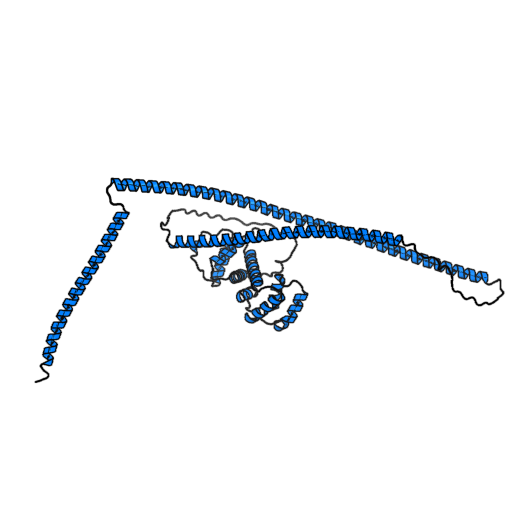O 1
ATOM 2093 N N . ILE A 1 262 ? -33.605 -25.689 23.628 1.00 85.88 262 ILE A N 1
ATOM 2094 C CA . ILE A 1 262 ? -33.471 -25.308 25.040 1.00 85.88 262 ILE A CA 1
ATOM 2095 C C . ILE A 1 262 ? -34.711 -24.543 25.503 1.00 85.88 262 ILE A C 1
ATOM 2097 O O . ILE A 1 262 ? -35.258 -24.854 26.556 1.00 85.88 262 ILE A O 1
ATOM 2101 N N . GLN A 1 263 ? -35.195 -23.577 24.720 1.00 86.56 263 GLN A N 1
ATOM 2102 C CA . GLN A 1 263 ? -36.421 -22.847 25.049 1.00 86.56 263 GLN A CA 1
ATOM 2103 C C . GLN A 1 263 ? -37.645 -23.768 25.110 1.00 86.56 263 GLN A C 1
ATOM 2105 O O . GLN A 1 263 ? -38.472 -23.609 26.005 1.00 86.56 263 GLN A O 1
ATOM 2110 N N . ALA A 1 264 ? -37.757 -24.745 24.204 1.00 87.75 264 ALA A N 1
ATOM 2111 C CA . ALA A 1 264 ? -38.833 -25.734 24.244 1.00 87.75 264 ALA A CA 1
ATOM 2112 C C . ALA A 1 264 ? -38.769 -26.593 25.519 1.00 87.75 264 ALA A C 1
ATOM 2114 O O . ALA A 1 264 ? -39.760 -26.683 26.239 1.00 87.75 264 ALA A O 1
ATOM 2115 N N . LEU A 1 265 ? -37.589 -27.126 25.854 1.00 87.06 265 LEU A N 1
ATOM 2116 C CA . LEU A 1 265 ? -37.366 -27.904 27.078 1.00 87.06 265 LEU A CA 1
ATOM 2117 C C . LEU A 1 265 ? -37.588 -27.075 28.350 1.00 87.06 265 LEU A C 1
ATOM 2119 O O . LEU A 1 265 ? -38.057 -27.598 29.356 1.00 87.06 265 LEU A O 1
ATOM 2123 N N . THR A 1 266 ? -37.272 -25.779 28.312 1.00 87.56 266 THR A N 1
ATOM 2124 C CA . THR A 1 266 ? -37.486 -24.867 29.444 1.00 87.56 266 THR A CA 1
ATOM 2125 C C . THR A 1 266 ? -38.980 -24.658 29.686 1.00 87.56 266 THR A C 1
ATOM 2127 O O . THR A 1 266 ? -39.423 -24.747 30.825 1.00 87.56 266 THR A O 1
ATOM 2130 N N . ARG A 1 267 ? -39.778 -24.490 28.622 1.00 84.69 267 ARG A N 1
ATOM 2131 C CA . ARG A 1 267 ? -41.245 -24.410 28.727 1.00 84.69 267 ARG A CA 1
ATOM 2132 C C . ARG A 1 267 ? -41.867 -25.723 29.199 1.00 84.69 267 ARG A C 1
ATOM 2134 O O . ARG A 1 267 ? -42.777 -25.698 30.016 1.00 84.69 267 ARG A O 1
ATOM 2141 N N . GLU A 1 268 ? -41.383 -26.870 28.720 1.00 86.06 268 GLU A N 1
ATOM 2142 C CA . GLU A 1 268 ? -41.844 -28.177 29.217 1.00 86.06 268 GLU A CA 1
ATOM 2143 C C . GLU A 1 268 ? -41.513 -28.371 30.701 1.00 86.06 268 GLU A C 1
ATOM 2145 O O . GLU A 1 268 ? -42.342 -28.876 31.455 1.00 86.06 268 GLU A O 1
ATOM 2150 N N . LEU A 1 269 ? -40.332 -27.929 31.147 1.00 81.38 269 LEU A N 1
ATOM 2151 C CA . LEU A 1 269 ? -39.977 -27.925 32.563 1.00 81.38 269 LEU A CA 1
ATOM 2152 C C . LEU A 1 269 ? -40.900 -27.016 33.371 1.00 81.38 269 LEU A C 1
ATOM 2154 O O . LEU A 1 269 ? -41.370 -27.449 34.415 1.00 81.38 269 LEU A O 1
ATOM 2158 N N . GLU A 1 270 ? -41.194 -25.801 32.910 1.00 82.31 270 GLU A N 1
ATOM 2159 C CA . GLU A 1 270 ? -42.133 -24.889 33.582 1.00 82.31 270 GLU A CA 1
ATOM 2160 C C . GLU A 1 270 ? -43.514 -25.537 33.751 1.00 82.31 270 GLU A C 1
ATOM 2162 O O . GLU A 1 270 ? -44.020 -25.592 34.871 1.00 82.31 270 GLU A O 1
ATOM 2167 N N . VAL A 1 271 ? -44.053 -26.152 32.692 1.00 81.56 271 VAL A N 1
ATOM 2168 C CA . VAL A 1 271 ? -45.324 -26.896 32.743 1.00 81.56 271 VAL A CA 1
ATOM 2169 C C . VAL A 1 271 ? -45.255 -28.056 33.738 1.00 81.56 271 VAL A C 1
ATOM 2171 O O . VAL A 1 271 ? -46.130 -28.185 34.585 1.00 81.56 271 VAL A O 1
ATOM 2174 N N . LEU A 1 272 ? -44.192 -28.867 33.720 1.00 73.88 272 LEU A N 1
ATOM 2175 C CA . LEU A 1 272 ? -44.014 -29.965 34.682 1.00 73.88 272 LEU A CA 1
ATOM 2176 C C . LEU A 1 272 ? -43.817 -29.476 36.127 1.00 73.88 272 LEU A C 1
ATOM 2178 O O . LEU A 1 272 ? -44.102 -30.205 37.081 1.00 73.88 272 LEU A O 1
ATOM 2182 N N . THR A 1 273 ? -43.315 -28.254 36.306 1.00 72.69 273 THR A N 1
ATOM 2183 C CA . THR A 1 273 ? -43.153 -27.630 37.623 1.00 72.69 273 THR A CA 1
ATOM 2184 C C . THR A 1 273 ? -44.492 -27.105 38.145 1.00 72.69 273 THR A C 1
ATOM 2186 O O . THR A 1 273 ? -44.759 -27.228 39.340 1.00 72.69 273 THR A O 1
ATOM 2189 N N . GLU A 1 274 ? -45.355 -26.595 37.261 1.00 68.94 274 GLU A N 1
ATOM 2190 C CA . GLU A 1 274 ? -46.733 -26.179 37.562 1.00 68.94 274 GLU A CA 1
ATOM 2191 C C . GLU A 1 274 ? -47.687 -27.371 37.758 1.00 68.94 274 GLU A C 1
ATOM 2193 O O . GLU A 1 274 ? -48.558 -27.333 38.627 1.00 68.94 274 GLU A O 1
ATOM 2198 N N . GLU A 1 275 ? -47.489 -28.470 37.026 1.00 60.72 275 GLU A N 1
ATOM 2199 C CA . GLU A 1 275 ? -48.252 -29.719 37.165 1.00 60.72 275 GLU A CA 1
ATOM 2200 C C . GLU A 1 275 ? -47.867 -30.532 38.408 1.00 60.72 275 GLU A C 1
ATOM 2202 O O . GLU A 1 275 ? -48.506 -31.542 38.713 1.00 60.72 275 GLU A O 1
ATOM 2207 N N . ARG A 1 276 ? -46.853 -30.106 39.172 1.00 44.38 276 ARG A N 1
ATOM 2208 C CA . ARG A 1 276 ? -46.545 -30.699 40.473 1.00 44.38 276 ARG A CA 1
ATOM 2209 C C . ARG A 1 276 ? -47.574 -30.174 41.481 1.00 44.38 276 ARG A C 1
ATOM 2211 O O . ARG A 1 276 ? -47.449 -29.026 41.911 1.00 44.38 276 ARG A O 1
ATOM 2218 N N . PRO A 1 277 ? -48.571 -30.972 41.921 1.00 47.69 277 PRO A N 1
ATOM 2219 C CA . PRO A 1 277 ? -49.482 -30.508 42.946 1.00 47.69 277 PRO A CA 1
ATOM 2220 C C . PRO A 1 277 ? -48.653 -30.249 44.196 1.00 47.69 277 PRO A C 1
ATOM 2222 O O . PRO A 1 277 ? -48.011 -31.141 44.760 1.00 47.69 277 PRO A O 1
ATOM 2225 N N . VAL A 1 278 ? -48.657 -28.986 44.592 1.00 49.50 278 VAL A N 1
ATOM 2226 C CA . VAL A 1 278 ? -48.234 -28.508 45.891 1.00 49.50 278 VAL A CA 1
ATOM 2227 C C . VAL A 1 278 ? -48.961 -29.359 46.937 1.00 49.50 278 VAL A C 1
ATOM 2229 O O . VAL A 1 278 ? -50.115 -29.112 47.275 1.00 49.50 278 VAL A O 1
ATOM 2232 N N . ARG A 1 279 ? -48.288 -30.396 47.454 1.00 43.06 279 ARG A N 1
ATOM 2233 C CA . ARG A 1 279 ? -48.598 -30.991 48.758 1.00 43.06 279 ARG A CA 1
ATOM 2234 C C . ARG A 1 279 ? -48.247 -29.946 49.819 1.00 43.06 279 ARG A C 1
ATOM 2236 O O . ARG A 1 279 ? -47.243 -30.062 50.511 1.00 43.06 279 ARG A O 1
ATOM 2243 N N . SER A 1 280 ? -49.083 -28.919 49.902 1.00 44.41 280 SER A N 1
ATOM 2244 C CA . SER A 1 280 ? -49.227 -28.039 51.058 1.00 44.41 280 SER A CA 1
ATOM 2245 C C . SER A 1 280 ? -50.550 -28.373 51.727 1.00 44.41 280 SER A C 1
ATOM 2247 O O . SER A 1 280 ? -51.419 -27.521 51.866 1.00 44.41 280 SER A O 1
ATOM 2249 N N . ASP A 1 281 ? -50.701 -29.632 52.127 1.00 43.03 281 ASP A N 1
ATOM 2250 C CA . ASP A 1 281 ? -51.698 -29.986 53.122 1.00 43.03 281 ASP A CA 1
ATOM 2251 C C . ASP A 1 281 ? -51.033 -29.940 54.500 1.00 43.03 281 ASP A C 1
ATOM 2253 O O . ASP A 1 281 ? -50.059 -30.643 54.769 1.00 43.03 281 ASP A O 1
ATOM 2257 N N . ALA A 1 282 ? -51.623 -29.103 55.355 1.00 45.62 282 ALA A N 1
ATOM 2258 C CA . ALA A 1 282 ? -51.525 -29.077 56.812 1.00 45.62 282 ALA A CA 1
ATOM 2259 C C . ALA A 1 282 ? -50.231 -28.549 57.464 1.00 45.62 282 ALA A C 1
ATOM 2261 O O . ALA A 1 282 ? -49.467 -29.308 58.049 1.00 45.62 282 ALA A O 1
ATOM 2262 N N . ILE A 1 283 ? -50.120 -27.217 57.568 1.00 41.84 283 ILE A N 1
ATOM 2263 C CA . ILE A 1 283 ? -49.870 -26.577 58.876 1.00 41.84 283 ILE A CA 1
ATOM 2264 C C . ILE A 1 283 ? -50.841 -25.397 59.011 1.00 41.84 283 ILE A C 1
ATOM 2266 O O . ILE A 1 283 ? -50.518 -24.243 58.743 1.00 41.84 283 ILE A O 1
ATOM 2270 N N . ALA A 1 284 ? -52.078 -25.717 59.390 1.00 43.00 284 ALA A N 1
ATOM 2271 C CA . ALA A 1 284 ? -52.992 -24.748 59.968 1.00 43.00 284 ALA A CA 1
ATOM 2272 C C . ALA A 1 284 ? -52.721 -24.662 61.476 1.00 43.00 284 ALA A C 1
ATOM 2274 O O . ALA A 1 284 ? -52.649 -25.693 62.135 1.00 43.00 284 ALA A O 1
ATOM 2275 N N . ALA A 1 285 ? -52.651 -23.423 61.969 1.00 39.59 285 ALA A N 1
ATOM 2276 C CA . ALA A 1 285 ? -52.899 -22.986 63.343 1.00 39.59 285 ALA A CA 1
ATOM 2277 C C . ALA A 1 285 ? -52.032 -23.582 64.472 1.00 39.59 285 ALA A C 1
ATOM 2279 O O . ALA A 1 285 ? -52.087 -24.766 64.760 1.00 39.59 285 ALA A O 1
ATOM 2280 N N . ILE A 1 286 ? -51.324 -22.702 65.189 1.00 35.28 286 ILE A N 1
ATOM 2281 C CA . ILE A 1 286 ? -51.470 -22.454 66.640 1.00 35.28 286 ILE A CA 1
ATOM 2282 C C . ILE A 1 286 ? -50.662 -21.177 66.960 1.00 35.28 286 ILE A C 1
ATOM 2284 O O . ILE A 1 286 ? -49.445 -21.167 66.771 1.00 35.28 286 ILE A O 1
ATOM 2288 N N . PRO A 1 287 ? -51.285 -20.094 67.459 1.00 41.38 287 PRO A N 1
ATOM 2289 C CA . PRO A 1 287 ? -50.579 -19.060 68.204 1.00 41.38 287 PRO A CA 1
ATOM 2290 C C . PRO A 1 287 ? -50.241 -19.604 69.597 1.00 41.38 287 PRO A C 1
ATOM 2292 O O . PRO A 1 287 ? -51.133 -20.016 70.337 1.00 41.38 287 PRO A O 1
ATOM 2295 N N . GLN A 1 288 ? -48.963 -19.592 69.972 1.00 40.06 288 GLN A N 1
ATOM 2296 C CA . GLN A 1 288 ? -48.566 -19.791 71.363 1.00 40.06 288 GLN A CA 1
ATOM 2297 C C . GLN A 1 288 ? -48.896 -18.525 72.157 1.00 40.06 288 GLN A C 1
ATOM 2299 O O . GLN A 1 288 ? -48.222 -17.505 72.030 1.00 40.06 288 GLN A O 1
ATOM 2304 N N . HIS A 1 289 ? -49.930 -18.604 72.987 1.00 34.75 289 HIS A N 1
ATOM 2305 C CA . HIS A 1 289 ? -50.037 -17.778 74.180 1.00 34.75 289 HIS A CA 1
ATOM 2306 C C . HIS A 1 289 ? -50.429 -18.699 75.334 1.00 34.75 289 HIS A C 1
ATOM 2308 O O . HIS A 1 289 ? -51.578 -19.124 75.450 1.00 34.75 289 HIS A O 1
ATOM 2314 N N . ASP A 1 290 ? -49.444 -19.032 76.164 1.00 33.16 290 ASP A N 1
ATOM 2315 C CA . ASP A 1 290 ? -49.669 -19.666 77.454 1.00 33.16 290 ASP A CA 1
ATOM 2316 C C . ASP A 1 290 ? -50.434 -18.686 78.350 1.00 33.16 290 ASP A C 1
ATOM 2318 O O . ASP A 1 290 ? -49.919 -17.638 78.745 1.00 33.16 290 ASP A O 1
ATOM 2322 N N . ALA A 1 291 ? -51.678 -19.033 78.670 1.00 33.41 291 ALA A N 1
ATOM 2323 C CA . ALA A 1 291 ? -52.446 -18.434 79.750 1.00 33.41 291 ALA A CA 1
ATOM 2324 C C . ALA A 1 291 ? -52.549 -19.462 80.883 1.00 33.41 291 ALA A C 1
ATOM 2326 O O . ALA A 1 291 ? -53.484 -20.259 80.947 1.00 33.41 291 ALA A O 1
ATOM 2327 N N . ALA A 1 292 ? -51.566 -19.446 81.785 1.00 37.16 292 ALA A N 1
ATOM 2328 C CA . ALA A 1 292 ? -51.752 -19.980 83.127 1.00 37.16 292 ALA A CA 1
ATOM 2329 C C . ALA A 1 292 ? -52.596 -18.972 83.919 1.00 37.16 292 ALA A C 1
ATOM 2331 O O . ALA A 1 292 ? -52.305 -17.776 83.939 1.00 37.16 292 ALA A O 1
ATOM 2332 N N . GLY A 1 293 ? -53.679 -19.480 84.503 1.00 39.47 293 GLY A N 1
ATOM 2333 C CA . GLY A 1 293 ? -54.804 -18.696 84.984 1.00 39.47 293 GLY A CA 1
ATOM 2334 C C . GLY A 1 293 ? -54.501 -17.647 86.049 1.00 39.47 293 GLY A C 1
ATOM 2335 O O . GLY A 1 293 ? -53.545 -17.736 86.818 1.00 39.47 293 GLY A O 1
ATOM 2336 N N . ARG A 1 294 ? -55.417 -16.683 86.120 1.00 36.66 294 ARG A N 1
ATOM 2337 C CA . ARG A 1 294 ? -55.841 -16.043 87.361 1.00 36.66 294 ARG A CA 1
ATOM 2338 C C . ARG A 1 294 ? -57.217 -15.412 87.148 1.00 36.66 294 ARG A C 1
ATOM 2340 O O . ARG A 1 294 ? -57.377 -14.454 86.407 1.00 36.66 294 ARG A O 1
ATOM 2347 N N . GLU A 1 295 ? -58.182 -16.064 87.775 1.00 49.72 295 GLU A N 1
ATOM 2348 C CA . GLU A 1 295 ? -59.447 -15.557 88.298 1.00 49.72 295 GLU A CA 1
ATOM 2349 C C . GLU A 1 295 ? -59.304 -14.133 88.846 1.00 49.72 295 GLU A C 1
ATOM 2351 O O . GLU A 1 295 ? -58.541 -13.961 89.788 1.00 49.72 295 GLU A O 1
ATOM 2356 N N . TRP A 1 296 ? -60.011 -13.151 88.275 1.00 38.38 296 TRP A N 1
ATOM 2357 C CA . TRP A 1 296 ? -60.346 -11.889 88.939 1.00 38.38 296 TRP A CA 1
ATOM 2358 C C . TRP A 1 296 ? -61.700 -11.382 88.435 1.00 38.38 296 TRP A C 1
ATOM 2360 O O . TRP A 1 296 ? -61.931 -11.251 87.230 1.00 38.38 296 TRP A O 1
ATOM 2370 N N . ASP A 1 297 ? -62.578 -11.152 89.409 1.00 44.53 297 ASP A N 1
ATOM 2371 C CA . ASP A 1 297 ? -63.664 -10.180 89.383 1.00 44.53 297 ASP A CA 1
ATOM 2372 C C . ASP A 1 297 ? -63.253 -8.870 88.687 1.00 44.53 297 ASP A C 1
ATOM 2374 O O . ASP A 1 297 ? -62.087 -8.485 88.714 1.00 44.53 297 ASP A O 1
ATOM 2378 N N . ASP A 1 298 ? -64.257 -8.192 88.121 1.00 37.19 298 ASP A N 1
ATOM 2379 C CA . ASP A 1 298 ? -64.377 -6.732 87.950 1.00 37.19 298 ASP A CA 1
ATOM 2380 C C . ASP A 1 298 ? -64.789 -6.299 86.536 1.00 37.19 298 ASP A C 1
ATOM 2382 O O . ASP A 1 298 ? -64.008 -5.986 85.637 1.00 37.19 298 ASP A O 1
ATOM 2386 N N . THR A 1 299 ? -66.104 -6.167 86.374 1.00 44.84 299 THR A N 1
ATOM 2387 C CA . THR A 1 299 ? -66.827 -5.601 85.226 1.00 44.84 299 THR A CA 1
ATOM 2388 C C . THR A 1 299 ? -66.605 -4.092 84.996 1.00 44.84 299 THR A C 1
ATOM 2390 O O . THR A 1 299 ? -67.472 -3.428 84.432 1.00 44.84 299 THR A O 1
ATOM 2393 N N . ILE A 1 300 ? -65.462 -3.517 85.393 1.00 46.47 300 ILE A N 1
ATOM 2394 C CA . ILE A 1 300 ? -65.169 -2.079 85.217 1.00 46.47 300 ILE A CA 1
ATOM 2395 C C . ILE A 1 300 ? -63.916 -1.811 84.346 1.00 46.47 300 ILE A C 1
ATOM 2397 O O . ILE A 1 300 ? -63.843 -0.748 83.730 1.00 46.47 300 ILE A O 1
ATOM 2401 N N . ASP A 1 301 ? -63.014 -2.780 84.125 1.00 48.03 301 ASP A N 1
ATOM 2402 C CA . ASP A 1 301 ? -61.794 -2.578 83.304 1.00 48.03 301 ASP A CA 1
ATOM 2403 C C . ASP A 1 301 ? -61.928 -2.925 81.802 1.00 48.03 301 ASP A C 1
ATOM 2405 O O . ASP A 1 301 ? -61.112 -2.508 80.975 1.00 48.03 301 ASP A O 1
ATOM 2409 N N . ALA A 1 302 ? -63.008 -3.598 81.394 1.00 50.31 302 ALA A N 1
ATOM 2410 C CA . ALA A 1 302 ? -63.209 -4.040 80.006 1.00 50.31 302 ALA A CA 1
ATOM 2411 C C . ALA A 1 302 ? -63.330 -2.886 78.982 1.00 50.31 302 ALA A C 1
ATOM 2413 O O . ALA A 1 302 ? -63.054 -3.064 77.796 1.00 50.31 302 ALA A O 1
ATOM 2414 N N . LEU A 1 303 ? -63.723 -1.682 79.410 1.00 50.88 303 LEU A N 1
ATOM 2415 C CA . LEU A 1 303 ? -63.773 -0.497 78.541 1.00 50.88 303 LEU A CA 1
ATOM 2416 C C . LEU A 1 303 ? -62.388 0.147 78.350 1.00 50.88 303 LEU A C 1
ATOM 2418 O O . LEU A 1 303 ? -62.095 0.641 77.262 1.00 50.88 303 LEU A O 1
ATOM 2422 N N . SER A 1 304 ? -61.523 0.096 79.368 1.00 57.56 304 SER A N 1
ATOM 2423 C CA . SER A 1 304 ? -60.147 0.620 79.334 1.00 57.56 304 SER A CA 1
ATOM 2424 C C . SER A 1 304 ? -59.263 -0.194 78.387 1.00 57.56 304 SER A C 1
ATOM 2426 O O . SER A 1 304 ? -58.540 0.363 77.555 1.00 57.56 304 SER A O 1
ATOM 2428 N N . ASP A 1 305 ? -59.389 -1.519 78.431 1.00 60.50 305 ASP A N 1
ATOM 2429 C CA . ASP A 1 305 ? -58.619 -2.406 77.562 1.00 60.50 305 ASP A CA 1
ATOM 2430 C C . ASP A 1 305 ? -59.130 -2.415 76.117 1.00 60.50 305 ASP A C 1
ATOM 2432 O O . ASP A 1 305 ? -58.322 -2.436 75.189 1.00 60.50 305 ASP A O 1
ATOM 2436 N N . ASN A 1 306 ? -60.435 -2.241 75.889 1.00 64.06 306 ASN A N 1
ATOM 2437 C CA . ASN A 1 306 ? -60.973 -2.040 74.540 1.00 64.06 306 ASN A CA 1
ATOM 2438 C C . ASN A 1 306 ? -60.469 -0.740 73.888 1.00 64.06 306 ASN A C 1
ATOM 2440 O O . ASN A 1 306 ? -60.157 -0.730 72.696 1.00 64.06 306 ASN A O 1
ATOM 2444 N N . VAL A 1 307 ? -60.313 0.349 74.651 1.00 71.62 307 VAL A N 1
ATOM 2445 C CA . VAL A 1 307 ? -59.720 1.601 74.142 1.00 71.62 307 VAL A CA 1
ATOM 2446 C C . VAL A 1 307 ? -58.240 1.410 73.788 1.00 71.62 307 VAL A C 1
ATOM 2448 O O . VAL A 1 307 ? -57.797 1.881 72.736 1.00 71.62 307 VAL A O 1
ATOM 2451 N N . LYS A 1 308 ? -57.476 0.667 74.601 1.00 73.94 308 LYS A N 1
ATOM 2452 C CA . LYS A 1 308 ? -56.075 0.330 74.287 1.00 73.94 308 LYS A CA 1
ATOM 2453 C C . LYS A 1 308 ? -55.969 -0.556 73.045 1.00 73.94 308 LYS A C 1
ATOM 2455 O O . LYS A 1 308 ? -55.150 -0.260 72.176 1.00 73.94 308 LYS A O 1
ATOM 2460 N N . ILE A 1 309 ? -56.817 -1.576 72.909 1.00 77.62 309 ILE A N 1
ATOM 2461 C CA . ILE A 1 309 ? -56.842 -2.471 71.742 1.00 77.62 309 ILE A CA 1
ATOM 2462 C C . ILE A 1 309 ? -57.192 -1.692 70.469 1.00 77.62 309 ILE A C 1
ATOM 2464 O O . ILE A 1 309 ? -56.482 -1.808 69.472 1.00 77.62 309 ILE A O 1
ATOM 2468 N N . LEU A 1 310 ? -58.209 -0.826 70.504 1.00 79.31 310 LEU A N 1
ATOM 2469 C CA . LEU A 1 310 ? -58.566 0.018 69.357 1.00 79.31 310 LEU A CA 1
ATOM 2470 C C . LEU A 1 310 ? -57.448 1.003 68.988 1.00 79.31 310 LEU A C 1
ATOM 2472 O O . LEU A 1 310 ? -57.209 1.242 67.805 1.00 79.31 310 LEU A O 1
ATOM 2476 N N . SER A 1 311 ? -56.720 1.539 69.973 1.00 78.44 311 SER A N 1
ATOM 2477 C CA . SER A 1 311 ? -55.557 2.402 69.719 1.00 78.44 311 SER A CA 1
ATOM 2478 C C . SER A 1 311 ? -54.394 1.648 69.054 1.00 78.44 311 SER A C 1
ATOM 2480 O O . SER A 1 311 ? -53.740 2.184 68.159 1.00 78.44 311 SER A O 1
ATOM 2482 N N . LEU A 1 312 ? -54.185 0.382 69.429 1.00 80.25 312 LEU A N 1
ATOM 2483 C CA . LEU A 1 312 ? -53.192 -0.517 68.840 1.00 80.25 312 LEU A CA 1
ATOM 2484 C C . LEU A 1 312 ? -53.563 -0.900 67.407 1.00 80.25 312 LEU A C 1
ATOM 2486 O O . LEU A 1 312 ? -52.727 -0.772 66.517 1.00 80.25 312 LEU A O 1
ATOM 2490 N N . VAL A 1 313 ? -54.817 -1.290 67.166 1.00 84.81 313 VAL A N 1
ATOM 2491 C CA . VAL A 1 313 ? -55.329 -1.581 65.817 1.00 84.81 313 VAL A CA 1
ATOM 2492 C C . VAL A 1 313 ? -55.205 -0.350 64.926 1.00 84.81 313 VAL A C 1
ATOM 2494 O O . VAL A 1 313 ? -54.679 -0.454 63.824 1.00 84.81 313 VAL A O 1
ATOM 2497 N N . ARG A 1 314 ? -55.583 0.837 65.419 1.00 82.38 314 ARG A N 1
ATOM 2498 C CA . ARG A 1 314 ? -55.424 2.091 64.672 1.00 82.38 314 ARG A CA 1
ATOM 2499 C C . ARG A 1 314 ? -53.963 2.366 64.326 1.00 82.38 314 ARG A C 1
ATOM 2501 O O . ARG A 1 314 ? -53.673 2.726 63.194 1.00 82.38 314 ARG A O 1
ATOM 2508 N N . ARG A 1 315 ? -53.041 2.155 65.269 1.00 85.44 315 ARG A N 1
ATOM 2509 C CA . ARG A 1 315 ? -51.602 2.325 65.034 1.00 85.44 315 ARG A CA 1
ATOM 2510 C C . ARG A 1 315 ? -51.066 1.330 64.005 1.00 85.44 315 ARG A C 1
ATOM 2512 O O . ARG A 1 315 ? -50.294 1.737 63.146 1.00 85.44 315 ARG A O 1
ATOM 2519 N N . PHE A 1 316 ? -51.475 0.063 64.061 1.00 85.94 316 PHE A N 1
ATOM 2520 C CA . PHE A 1 316 ? -51.077 -0.941 63.072 1.00 85.94 316 PHE A CA 1
ATOM 2521 C C . PHE A 1 316 ? -51.665 -0.660 61.687 1.00 85.94 316 PHE A C 1
ATOM 2523 O O . PHE A 1 316 ? -50.955 -0.812 60.698 1.00 85.94 316 PHE A O 1
ATOM 2530 N N . CYS A 1 317 ? -52.918 -0.205 61.604 1.00 88.00 317 CYS A N 1
ATOM 2531 C CA . CYS A 1 317 ? -53.523 0.239 60.348 1.00 88.00 317 CYS A CA 1
ATOM 2532 C C . CYS A 1 317 ? -52.765 1.436 59.764 1.00 88.00 317 CYS A C 1
ATOM 2534 O O . CYS A 1 317 ? -52.352 1.366 58.615 1.00 88.00 317 CYS A O 1
ATOM 2536 N N . SER A 1 318 ? -52.473 2.470 60.561 1.00 86.44 318 SER A N 1
ATOM 2537 C CA . SER A 1 318 ? -51.693 3.624 60.092 1.00 86.44 318 SER A CA 1
ATOM 2538 C C . SER A 1 318 ? -50.264 3.246 59.685 1.00 86.44 318 SER A C 1
ATOM 2540 O O . SER A 1 318 ? -49.794 3.686 58.645 1.00 86.44 318 SER A O 1
ATOM 2542 N N . GLN A 1 319 ? -49.586 2.370 60.434 1.00 89.31 319 GLN A N 1
ATOM 2543 C CA . GLN A 1 319 ? -48.256 1.871 60.052 1.00 89.31 319 GLN A CA 1
ATOM 2544 C C . GLN A 1 319 ? -48.286 1.045 58.763 1.00 89.31 319 GLN A C 1
ATOM 2546 O O . GLN A 1 319 ? -47.340 1.086 57.979 1.00 89.31 319 GLN A O 1
ATOM 2551 N N . ARG A 1 320 ? -49.360 0.283 58.537 1.00 89.62 320 ARG A N 1
ATOM 2552 C CA . ARG A 1 320 ? -49.549 -0.478 57.305 1.00 89.62 320 ARG A CA 1
ATOM 2553 C C . ARG A 1 320 ? -49.835 0.443 56.119 1.00 89.62 320 ARG A C 1
ATOM 2555 O O . ARG A 1 320 ? -49.223 0.246 55.079 1.00 89.62 320 ARG A O 1
ATOM 2562 N N . GLU A 1 321 ? -50.683 1.453 56.285 1.00 89.81 321 GLU A N 1
ATOM 2563 C CA . GLU A 1 321 ? -50.958 2.473 55.263 1.00 89.81 321 GLU A CA 1
ATOM 2564 C C . GLU A 1 321 ? -49.691 3.271 54.909 1.00 89.81 321 GLU A C 1
ATOM 2566 O O . GLU A 1 321 ? -49.406 3.486 53.735 1.00 89.81 321 GLU A O 1
ATOM 2571 N N . GLU A 1 322 ? -48.868 3.638 55.896 1.00 90.12 322 GLU A N 1
ATOM 2572 C CA . GLU A 1 322 ? -47.560 4.273 55.670 1.00 90.12 322 GLU A CA 1
ATOM 2573 C C . GLU A 1 322 ? -46.582 3.336 54.933 1.00 90.12 322 GLU A C 1
ATOM 2575 O O . GLU A 1 322 ? -45.858 3.759 54.025 1.00 90.12 322 GLU A O 1
ATOM 2580 N N . ALA A 1 323 ? -46.565 2.044 55.277 1.00 88.81 323 ALA A N 1
ATOM 2581 C CA . ALA A 1 323 ? -45.744 1.044 54.594 1.00 88.81 323 ALA A CA 1
ATOM 2582 C C . ALA A 1 323 ? -46.219 0.769 53.154 1.00 88.81 323 ALA A C 1
ATOM 2584 O O . ALA A 1 323 ? -45.398 0.556 52.264 1.00 88.81 323 ALA A O 1
ATOM 2585 N N . GLU A 1 324 ? -47.527 0.782 52.903 1.00 90.94 324 GLU A N 1
ATOM 2586 C CA . GLU A 1 324 ? -48.109 0.637 51.565 1.00 90.94 324 GLU A CA 1
ATOM 2587 C C . GLU A 1 324 ? -47.842 1.896 50.721 1.00 90.94 324 GLU A C 1
ATOM 2589 O O . GLU A 1 324 ? -47.332 1.777 49.610 1.00 90.94 324 GLU A O 1
ATOM 2594 N N . ALA A 1 325 ? -48.011 3.100 51.278 1.00 90.31 325 ALA A N 1
ATOM 2595 C CA . ALA A 1 325 ? -47.699 4.356 50.590 1.00 90.31 325 ALA A CA 1
ATOM 2596 C C . ALA A 1 325 ? -46.207 4.485 50.229 1.00 90.31 325 ALA A C 1
ATOM 2598 O O . ALA A 1 325 ? -45.853 4.949 49.144 1.00 90.31 325 ALA A O 1
ATOM 2599 N N . THR A 1 326 ? -45.307 4.051 51.116 1.00 91.56 326 THR A N 1
ATOM 2600 C CA . THR A 1 326 ? -43.862 4.045 50.824 1.00 91.56 326 THR A CA 1
ATOM 2601 C C . THR A 1 326 ? -43.484 3.006 49.767 1.00 91.56 326 THR A C 1
ATOM 2603 O O . THR A 1 326 ? -42.616 3.286 48.937 1.00 91.56 326 THR A O 1
ATOM 2606 N N . ARG A 1 327 ? -44.152 1.844 49.735 1.00 91.81 327 ARG A N 1
ATOM 2607 C CA . ARG A 1 327 ? -43.987 0.848 48.663 1.00 91.81 327 ARG A CA 1
ATOM 2608 C C . ARG A 1 327 ? -44.487 1.369 47.319 1.00 91.81 327 ARG A C 1
ATOM 2610 O O . ARG A 1 327 ? -43.736 1.285 46.354 1.00 91.81 327 ARG A O 1
ATOM 2617 N N . GLU A 1 328 ? -45.667 1.983 47.267 1.00 92.62 328 GLU A N 1
ATOM 2618 C CA . GLU A 1 328 ? -46.200 2.582 46.034 1.00 92.62 328 GLU A CA 1
ATOM 2619 C C . GLU A 1 328 ? -45.281 3.683 45.484 1.00 92.62 328 GLU A C 1
ATOM 2621 O O . GLU A 1 328 ? -45.037 3.759 44.280 1.00 92.62 328 GLU A O 1
ATOM 2626 N N . LEU A 1 329 ? -44.719 4.532 46.352 1.00 91.81 329 LEU A N 1
ATOM 2627 C CA . LEU A 1 329 ? -43.745 5.544 45.932 1.00 91.81 329 LEU A CA 1
ATOM 2628 C C . LEU A 1 329 ? -42.451 4.914 45.400 1.00 91.81 329 LEU A C 1
ATOM 2630 O O . LEU A 1 329 ? -41.888 5.411 44.424 1.00 91.81 329 LEU A O 1
ATOM 2634 N N . ALA A 1 330 ? -41.988 3.820 46.009 1.00 91.19 330 ALA A N 1
ATOM 2635 C CA . ALA A 1 330 ? -40.816 3.090 45.538 1.00 91.19 330 ALA A CA 1
ATOM 2636 C C . ALA A 1 330 ? -41.069 2.386 44.192 1.00 91.19 330 ALA A C 1
ATOM 2638 O O . ALA A 1 330 ? -40.178 2.366 43.343 1.00 91.19 330 ALA A O 1
ATOM 2639 N N . GLU A 1 331 ? -42.265 1.840 43.971 1.00 92.94 331 GLU A N 1
ATOM 2640 C CA . GLU A 1 331 ? -42.670 1.240 42.694 1.00 92.94 331 GLU A CA 1
ATOM 2641 C C . GLU A 1 331 ? -42.762 2.294 41.590 1.00 92.94 331 GLU A C 1
ATOM 2643 O O . GLU A 1 331 ? -42.112 2.138 40.557 1.00 92.94 331 GLU A O 1
ATOM 2648 N N . ARG A 1 332 ? -43.413 3.436 41.845 1.00 92.31 332 ARG A N 1
ATOM 2649 C CA . ARG A 1 332 ? -43.439 4.562 40.894 1.00 92.31 332 ARG A CA 1
ATOM 2650 C C . ARG A 1 332 ? -42.041 5.096 40.581 1.00 92.31 332 ARG A C 1
ATOM 2652 O O . ARG A 1 332 ? -41.745 5.438 39.438 1.00 92.31 332 ARG A O 1
ATOM 2659 N N . ALA A 1 333 ? -41.148 5.160 41.571 1.00 91.81 333 ALA A N 1
ATOM 2660 C CA . ALA A 1 333 ? -39.762 5.566 41.340 1.00 91.81 333 ALA A CA 1
ATOM 2661 C C . ALA A 1 333 ? -39.012 4.572 40.431 1.00 91.81 333 ALA A C 1
ATOM 2663 O O . ALA A 1 333 ? -38.258 5.000 39.553 1.00 91.81 333 ALA A O 1
ATOM 2664 N N . LYS A 1 334 ? -39.248 3.262 40.599 1.00 94.88 334 LYS A N 1
ATOM 2665 C CA . LYS A 1 334 ? -38.699 2.217 39.721 1.00 94.88 334 LYS A CA 1
ATOM 2666 C C . LYS A 1 334 ? -39.276 2.292 38.311 1.00 94.88 334 LYS A C 1
ATOM 2668 O O . LYS A 1 334 ? -38.507 2.190 37.362 1.00 94.88 334 LYS A O 1
ATOM 2673 N N . GLU A 1 335 ? -40.579 2.521 38.158 1.00 94.25 335 GLU A N 1
ATOM 2674 C CA . GLU A 1 335 ? -41.217 2.709 36.847 1.00 94.25 335 GLU A CA 1
ATOM 2675 C C . GLU A 1 335 ? -40.606 3.897 36.096 1.00 94.25 335 GLU A C 1
ATOM 2677 O O . GLU A 1 335 ? -40.166 3.749 34.958 1.00 94.25 335 GLU A O 1
ATOM 2682 N N . ILE A 1 336 ? -40.449 5.048 36.759 1.00 93.56 336 ILE A N 1
ATOM 2683 C CA . ILE A 1 336 ? -39.797 6.226 36.165 1.00 93.56 336 ILE A CA 1
ATOM 2684 C C . ILE A 1 336 ? -38.344 5.917 35.771 1.00 93.56 336 ILE A C 1
ATOM 2686 O O . ILE A 1 336 ? -37.853 6.400 34.747 1.00 93.56 336 ILE A O 1
ATOM 2690 N N . GLN A 1 337 ? -37.628 5.129 36.575 1.00 93.50 337 GLN A N 1
ATOM 2691 C CA . GLN A 1 337 ? -36.263 4.719 36.258 1.00 93.50 337 GLN A CA 1
ATOM 2692 C C . GLN A 1 337 ? -36.214 3.781 35.043 1.00 93.50 337 GLN A C 1
ATOM 2694 O O . GLN A 1 337 ? -35.369 3.984 34.169 1.00 93.50 337 GLN A O 1
ATOM 2699 N N . LEU A 1 338 ? -37.126 2.811 34.955 1.00 94.38 338 LEU A N 1
ATOM 2700 C CA . LEU A 1 338 ? -37.246 1.901 33.815 1.00 94.38 338 LEU A CA 1
ATOM 2701 C C . LEU A 1 338 ? -37.615 2.656 32.534 1.00 94.38 338 LEU A C 1
ATOM 2703 O O . LEU A 1 338 ? -36.972 2.448 31.509 1.00 94.38 338 LEU A O 1
ATOM 2707 N N . GLU A 1 339 ? -38.550 3.606 32.588 1.00 94.31 339 GLU A N 1
ATOM 2708 C CA . GLU A 1 339 ? -38.883 4.452 31.435 1.00 94.31 339 GLU A CA 1
ATOM 2709 C C . GLU A 1 339 ? -37.685 5.276 30.950 1.00 94.31 339 GLU A C 1
ATOM 2711 O O . GLU A 1 339 ? -37.477 5.441 29.745 1.00 94.31 339 GLU A O 1
ATOM 2716 N N . ARG A 1 340 ? -36.872 5.807 31.873 1.00 93.81 340 ARG A N 1
ATOM 2717 C CA . ARG A 1 340 ? -35.641 6.533 31.520 1.00 93.81 340 ARG A CA 1
ATOM 2718 C C . ARG A 1 340 ? -34.623 5.613 30.858 1.00 93.81 340 ARG A C 1
ATOM 2720 O O . ARG A 1 340 ? -34.026 6.009 29.860 1.00 93.81 340 ARG A O 1
ATOM 2727 N N . GLN A 1 341 ? -34.446 4.401 31.383 1.00 92.44 341 GLN A N 1
ATOM 2728 C CA . GLN A 1 341 ? -33.563 3.398 30.786 1.00 92.44 341 GLN A CA 1
ATOM 2729 C C . GLN A 1 341 ? -34.052 2.982 29.397 1.00 92.44 341 GLN A C 1
ATOM 2731 O O . GLN A 1 341 ? -33.259 2.951 28.464 1.00 92.44 341 GLN A O 1
ATOM 2736 N N . GLN A 1 342 ? -35.352 2.755 29.222 1.00 94.44 342 GLN A N 1
ATOM 2737 C CA . GLN A 1 342 ? -35.932 2.397 27.931 1.00 94.44 342 GLN A CA 1
ATOM 2738 C C . GLN A 1 342 ? -35.763 3.519 26.899 1.00 94.44 342 GLN A C 1
ATOM 2740 O O . GLN A 1 342 ? -35.335 3.260 25.777 1.00 94.44 342 GLN A O 1
ATOM 2745 N N . LYS A 1 343 ? -36.023 4.779 27.276 1.00 95.25 343 LYS A N 1
ATOM 2746 C CA . LYS A 1 343 ? -35.786 5.942 26.401 1.00 95.25 343 LYS A CA 1
ATOM 2747 C C . LYS A 1 343 ? -34.310 6.085 26.030 1.00 95.25 343 LYS A C 1
ATOM 2749 O O . LYS A 1 343 ? -34.001 6.384 24.880 1.00 95.25 343 LYS A O 1
ATOM 2754 N N . PHE A 1 344 ? -33.408 5.849 26.981 1.00 92.75 344 PHE A N 1
ATOM 2755 C CA . PHE A 1 344 ? -31.971 5.855 26.725 1.00 92.75 344 PHE A CA 1
ATOM 2756 C C . PHE A 1 344 ? -31.571 4.753 25.735 1.00 92.75 344 PHE A C 1
ATOM 2758 O O . PHE A 1 344 ? -30.890 5.051 24.757 1.00 92.75 344 PHE A O 1
ATOM 2765 N N . LEU A 1 345 ? -32.046 3.519 25.926 1.00 94.12 345 LEU A N 1
ATOM 2766 C CA . LEU A 1 345 ? -31.760 2.401 25.023 1.00 94.12 345 LEU A CA 1
ATOM 2767 C C . LEU A 1 345 ? -32.291 2.652 23.608 1.00 94.12 345 LEU A C 1
ATOM 2769 O O . LEU A 1 345 ? -31.537 2.495 22.656 1.00 94.12 345 LEU A O 1
ATOM 2773 N N . LEU A 1 346 ? -33.524 3.146 23.464 1.00 93.88 346 LEU A N 1
ATOM 2774 C CA . LEU A 1 346 ? -34.085 3.516 22.157 1.00 93.88 346 LEU A CA 1
ATOM 2775 C C . LEU A 1 346 ? -33.283 4.641 21.479 1.00 93.88 346 LEU A C 1
ATOM 2777 O O . LEU A 1 346 ? -33.052 4.616 20.269 1.00 93.88 346 LEU A O 1
ATOM 2781 N N . SER A 1 347 ? -32.818 5.634 22.246 1.00 93.44 347 SER A N 1
ATOM 2782 C CA . SER A 1 347 ? -31.955 6.696 21.704 1.00 93.44 347 SER A CA 1
ATOM 2783 C C . SER A 1 347 ? -30.591 6.167 21.247 1.00 93.44 347 SER A C 1
ATOM 2785 O O . SER A 1 347 ? -30.036 6.648 20.262 1.00 93.44 347 SER A O 1
ATOM 2787 N N . TRP A 1 348 ? -30.070 5.144 21.925 1.00 95.06 348 TRP A N 1
ATOM 2788 C CA . TRP A 1 348 ? -28.838 4.469 21.535 1.00 95.06 348 TRP A CA 1
ATOM 2789 C C . TRP A 1 348 ? -29.020 3.596 20.300 1.00 95.06 348 TRP A C 1
ATOM 2791 O O . TRP A 1 348 ? -28.194 3.666 19.400 1.00 95.06 348 TRP A O 1
ATOM 2801 N N . GLU A 1 349 ? -30.104 2.829 20.222 1.00 93.94 349 GLU A N 1
ATOM 2802 C CA . GLU A 1 349 ? -30.434 1.995 19.062 1.00 93.94 349 GLU A CA 1
ATOM 2803 C C . GLU A 1 349 ? -30.583 2.848 17.796 1.00 93.94 349 GLU A C 1
ATOM 2805 O O . GLU A 1 349 ? -29.956 2.575 16.774 1.00 93.94 349 GLU A O 1
ATOM 2810 N N . THR A 1 350 ? -31.319 3.959 17.888 1.00 94.50 350 THR A N 1
ATOM 2811 C CA . THR A 1 350 ? -31.454 4.914 16.776 1.00 94.50 350 THR A CA 1
ATOM 2812 C C . THR A 1 350 ? -30.127 5.571 16.396 1.00 94.50 350 THR A C 1
ATOM 2814 O O . THR A 1 350 ? -29.831 5.704 15.209 1.00 94.50 350 THR A O 1
ATOM 2817 N N . ALA A 1 351 ? -29.290 5.951 17.367 1.00 92.00 351 ALA A N 1
ATOM 2818 C CA . ALA A 1 351 ? -27.960 6.489 17.086 1.00 92.00 351 ALA A CA 1
ATOM 2819 C C . ALA A 1 351 ? -27.045 5.457 16.404 1.00 92.00 351 ALA A C 1
ATOM 2821 O O . ALA A 1 351 ? -26.295 5.812 15.492 1.00 92.00 351 ALA A O 1
ATOM 2822 N N . LEU A 1 352 ? -27.131 4.192 16.819 1.00 89.56 352 LEU A N 1
ATOM 2823 C CA . LEU A 1 352 ? -26.338 3.096 16.276 1.00 89.56 352 LEU A CA 1
ATOM 2824 C C . LEU A 1 352 ? -26.758 2.797 14.833 1.00 89.56 352 LEU A C 1
ATOM 2826 O O . LEU A 1 352 ? -25.904 2.820 13.952 1.00 89.56 352 LEU A O 1
ATOM 2830 N N . HIS A 1 353 ? -28.059 2.670 14.556 1.00 89.81 353 HIS A N 1
ATOM 2831 C CA . HIS A 1 353 ? -28.561 2.515 13.187 1.00 89.81 353 HIS A CA 1
ATOM 2832 C C . HIS A 1 353 ? -28.216 3.700 12.283 1.00 89.81 353 HIS A C 1
ATOM 2834 O O . HIS A 1 353 ? -27.844 3.502 11.127 1.00 89.81 353 HIS A O 1
ATOM 2840 N N . ASN A 1 354 ? -28.266 4.932 12.799 1.00 92.56 354 ASN A N 1
ATOM 2841 C CA . ASN A 1 354 ? -27.832 6.096 12.031 1.00 92.56 354 ASN A CA 1
ATOM 2842 C C . ASN A 1 354 ? -26.344 5.989 11.667 1.00 92.56 354 ASN A C 1
ATOM 2844 O O . ASN A 1 354 ? -25.990 6.180 10.505 1.00 92.56 354 ASN A O 1
ATOM 2848 N N . LYS A 1 355 ? -25.472 5.603 12.608 1.00 92.06 355 LYS A N 1
ATOM 2849 C CA . LYS A 1 355 ? -24.041 5.419 12.314 1.00 92.06 355 LYS A CA 1
ATOM 2850 C C . LYS A 1 355 ? -23.737 4.239 11.405 1.00 92.06 355 LYS A C 1
ATOM 2852 O O . LYS A 1 355 ? -22.864 4.363 10.549 1.00 92.06 355 LYS A O 1
ATOM 2857 N N . GLU A 1 356 ? -24.468 3.139 11.523 1.00 90.00 356 GLU A N 1
ATOM 2858 C CA . GLU A 1 356 ? -24.379 2.032 10.569 1.00 90.00 356 GLU A CA 1
ATOM 2859 C C . GLU A 1 356 ? -24.773 2.486 9.162 1.00 90.00 356 GLU A C 1
ATOM 2861 O O . GLU A 1 356 ? -24.052 2.205 8.206 1.00 90.00 356 GLU A O 1
ATOM 2866 N N . SER A 1 357 ? -25.866 3.242 9.029 1.00 88.94 357 SER A N 1
ATOM 2867 C CA . SER A 1 357 ? -26.322 3.748 7.731 1.00 88.94 357 SER A CA 1
ATOM 2868 C C . SER A 1 357 ? -25.324 4.722 7.092 1.00 88.94 357 SER A C 1
ATOM 2870 O O . SER A 1 357 ? -25.025 4.587 5.906 1.00 88.94 357 SER A O 1
ATOM 2872 N N . GLU A 1 358 ? -24.737 5.633 7.876 1.00 92.12 358 GLU A N 1
ATOM 2873 C CA . GLU A 1 358 ? -23.686 6.547 7.415 1.00 92.12 358 GLU A CA 1
ATOM 2874 C C . GLU A 1 358 ? -22.446 5.775 6.943 1.00 92.12 358 GLU A C 1
ATOM 2876 O O . GLU A 1 358 ? -21.955 6.005 5.841 1.00 92.12 358 GLU A O 1
ATOM 2881 N N . MET A 1 359 ? -21.980 4.799 7.729 1.00 90.56 359 MET A N 1
ATOM 2882 C CA . MET A 1 359 ? -20.827 3.971 7.370 1.00 90.56 359 MET A CA 1
ATOM 2883 C C . MET A 1 359 ? -21.083 3.163 6.091 1.00 90.56 359 MET A C 1
ATOM 2885 O O . MET A 1 359 ? -20.209 3.070 5.228 1.00 90.56 359 MET A O 1
ATOM 2889 N N . ILE A 1 360 ? -22.278 2.581 5.941 1.00 91.19 360 ILE A N 1
ATOM 2890 C CA . ILE A 1 360 ? -22.663 1.867 4.718 1.00 91.19 360 ILE A CA 1
ATOM 2891 C C . ILE A 1 360 ? -22.656 2.828 3.526 1.00 91.19 360 ILE A C 1
ATOM 2893 O O . ILE A 1 360 ? -22.149 2.477 2.459 1.00 91.19 360 ILE A O 1
ATOM 2897 N N . GLN A 1 361 ? -23.168 4.046 3.696 1.00 91.81 361 GLN A N 1
ATOM 2898 C CA . GLN A 1 361 ? -23.184 5.049 2.637 1.00 91.81 361 GLN A CA 1
ATOM 2899 C C . GLN A 1 361 ? -21.765 5.477 2.230 1.00 91.81 361 GLN A C 1
ATOM 2901 O O . GLN A 1 361 ? -21.457 5.478 1.038 1.00 91.81 361 GLN A O 1
ATOM 2906 N N . GLU A 1 362 ? -20.866 5.727 3.183 1.00 88.75 362 GLU A N 1
ATOM 2907 C CA . GLU A 1 362 ? -19.453 6.025 2.906 1.00 88.75 362 GLU A CA 1
ATOM 2908 C C . GLU A 1 362 ? -18.752 4.865 2.175 1.00 88.75 362 GLU A C 1
ATOM 2910 O O . GLU A 1 362 ? -17.999 5.069 1.215 1.00 88.75 362 GLU A O 1
ATOM 2915 N N . GLN A 1 363 ? -19.031 3.618 2.565 1.00 88.38 363 GLN A N 1
ATOM 2916 C CA . GLN A 1 363 ? -18.504 2.439 1.872 1.00 88.38 363 GLN A CA 1
ATOM 2917 C C . GLN A 1 363 ? -19.038 2.309 0.439 1.00 88.38 363 GLN A C 1
ATOM 2919 O O . GLN A 1 363 ? -18.309 1.894 -0.464 1.00 88.38 363 GLN A O 1
ATOM 2924 N N . LEU A 1 364 ? -20.300 2.660 0.196 1.00 91.88 364 LEU A N 1
ATOM 2925 C CA . LEU A 1 364 ? -20.872 2.654 -1.150 1.00 91.88 364 LEU A CA 1
ATOM 2926 C C . LEU A 1 364 ? -20.296 3.779 -2.014 1.00 91.88 364 LEU A C 1
ATOM 2928 O O . LEU A 1 364 ? -19.968 3.545 -3.176 1.00 91.88 364 LEU A O 1
ATOM 2932 N N . GLU A 1 365 ? -20.108 4.975 -1.459 1.00 92.00 365 GLU A N 1
ATOM 2933 C CA . GLU A 1 365 ? -19.494 6.102 -2.166 1.00 92.00 365 GLU A CA 1
ATOM 2934 C C . GLU A 1 365 ? -18.030 5.838 -2.513 1.00 92.00 365 GLU A C 1
ATOM 2936 O O . GLU A 1 365 ? -17.594 6.130 -3.629 1.00 92.00 365 GLU A O 1
ATOM 2941 N N . THR A 1 366 ? -17.268 5.243 -1.594 1.00 89.12 366 THR A N 1
ATOM 2942 C CA . THR A 1 366 ? -15.891 4.827 -1.879 1.00 89.12 366 THR A CA 1
ATOM 2943 C C . THR A 1 366 ? -15.869 3.768 -2.975 1.00 89.12 366 THR A C 1
ATOM 2945 O O . THR A 1 366 ? -15.176 3.961 -3.972 1.00 89.12 366 THR A O 1
ATOM 2948 N N . LYS A 1 367 ? -16.681 2.705 -2.878 1.00 87.88 367 LYS A N 1
ATOM 2949 C CA . LYS A 1 367 ? -16.801 1.688 -3.942 1.00 87.88 367 LYS A CA 1
ATOM 2950 C C . LYS A 1 367 ? -17.189 2.292 -5.291 1.00 87.88 367 LYS A C 1
ATOM 2952 O O . LYS A 1 367 ? -16.624 1.904 -6.311 1.00 87.88 367 LYS A O 1
ATOM 2957 N N . ARG A 1 368 ? -18.100 3.267 -5.305 1.00 91.69 368 ARG A N 1
ATOM 2958 C CA . ARG A 1 368 ? -18.487 3.987 -6.522 1.00 91.69 368 ARG A CA 1
ATOM 2959 C C . ARG A 1 368 ? -17.303 4.747 -7.122 1.00 91.69 368 ARG A C 1
ATOM 2961 O O . ARG A 1 368 ? -17.014 4.553 -8.299 1.00 91.69 368 ARG A O 1
ATOM 2968 N N . LYS A 1 369 ? -16.572 5.530 -6.323 1.00 90.94 369 LYS A N 1
ATOM 2969 C CA . LYS A 1 369 ? -15.367 6.249 -6.779 1.00 90.94 369 LYS A CA 1
ATOM 2970 C C . LYS A 1 369 ? -14.307 5.294 -7.333 1.00 90.94 369 LYS A C 1
ATOM 2972 O O . LYS A 1 369 ? -13.740 5.557 -8.388 1.00 90.94 369 LYS A O 1
ATOM 2977 N N . TRP A 1 370 ? -14.091 4.155 -6.670 1.00 89.50 370 TRP A N 1
ATOM 2978 C CA . TRP A 1 370 ? -13.197 3.103 -7.162 1.00 89.50 370 TRP A CA 1
ATOM 2979 C C . TRP A 1 370 ? -13.664 2.526 -8.500 1.00 89.50 370 TRP A C 1
ATOM 2981 O O . TRP A 1 370 ? -12.847 2.354 -9.399 1.00 89.50 370 TRP A O 1
ATOM 2991 N N . SER A 1 371 ? -14.966 2.276 -8.665 1.00 88.31 371 SER A N 1
ATOM 2992 C CA . SER A 1 371 ? -15.511 1.787 -9.936 1.00 88.31 371 SER A CA 1
ATOM 2993 C C . SER A 1 371 ? -15.354 2.807 -11.070 1.00 88.31 371 SER A C 1
ATOM 2995 O O . SER A 1 371 ? -14.964 2.438 -12.173 1.00 88.31 371 SER A O 1
ATOM 2997 N N . GLU A 1 372 ? -15.564 4.097 -10.798 1.00 91.62 372 GLU A N 1
ATOM 2998 C CA . GLU A 1 372 ? -15.387 5.170 -11.782 1.00 91.62 372 GLU A CA 1
ATOM 2999 C C . GLU A 1 372 ? -13.907 5.312 -12.185 1.00 91.62 372 GLU A C 1
ATOM 3001 O O . GLU A 1 372 ? -13.589 5.363 -13.375 1.00 91.62 372 GLU A O 1
ATOM 3006 N N . ALA A 1 373 ? -12.986 5.278 -11.215 1.00 86.88 373 ALA A N 1
ATOM 3007 C CA . ALA A 1 373 ? -11.546 5.296 -11.472 1.00 86.88 373 ALA A CA 1
ATOM 3008 C C . ALA A 1 373 ? -11.080 4.065 -12.268 1.00 86.88 373 ALA A C 1
ATOM 3010 O O . ALA A 1 373 ? -10.282 4.191 -13.200 1.00 86.88 373 ALA A O 1
ATOM 3011 N N . PHE A 1 374 ? -11.610 2.883 -11.941 1.00 89.56 374 PHE A N 1
ATOM 3012 C CA . PHE A 1 374 ? -11.330 1.651 -12.671 1.00 89.56 374 PHE A CA 1
ATOM 3013 C C . PHE A 1 374 ? -11.775 1.754 -14.135 1.00 89.56 374 PHE A C 1
ATOM 3015 O O . PHE A 1 374 ? -10.979 1.480 -15.031 1.00 89.56 374 PHE A O 1
ATOM 3022 N N . MET A 1 375 ? -12.994 2.240 -14.394 1.00 91.75 375 MET A N 1
ATOM 3023 C CA . MET A 1 375 ? -13.495 2.441 -15.759 1.00 91.75 375 MET A CA 1
ATOM 3024 C C . MET A 1 375 ? -12.636 3.432 -16.556 1.00 91.75 375 MET A C 1
ATOM 3026 O O . MET A 1 375 ? -12.371 3.210 -17.739 1.00 91.75 375 MET A O 1
ATOM 3030 N N . LEU A 1 376 ? -12.159 4.512 -15.926 1.00 90.69 376 LEU A N 1
ATOM 3031 C CA . LEU A 1 376 ? -11.245 5.461 -16.572 1.00 90.69 376 LEU A CA 1
ATOM 3032 C C . LEU A 1 376 ? -9.908 4.805 -16.936 1.00 90.69 376 LEU A C 1
ATOM 3034 O O . LEU A 1 376 ? -9.399 5.020 -18.038 1.00 90.69 376 LEU A O 1
ATOM 3038 N N . LYS A 1 377 ? -9.349 3.977 -16.046 1.00 89.38 377 LYS A N 1
ATOM 3039 C CA . LYS A 1 377 ? -8.120 3.223 -16.324 1.00 89.38 377 LYS A CA 1
ATOM 3040 C C . LYS A 1 377 ? -8.318 2.182 -17.421 1.00 89.38 377 LYS A C 1
ATOM 3042 O O . LYS A 1 377 ? -7.454 2.055 -18.285 1.00 89.38 377 LYS A O 1
ATOM 3047 N N . GLU A 1 378 ? -9.462 1.509 -17.460 1.00 90.69 378 GLU A N 1
ATOM 3048 C CA . GLU A 1 378 ? -9.795 0.573 -18.534 1.00 90.69 378 GLU A CA 1
ATOM 3049 C C . GLU A 1 378 ? -9.879 1.285 -19.895 1.00 90.69 378 GLU A C 1
ATOM 3051 O O . GLU A 1 378 ? -9.327 0.813 -20.888 1.00 90.69 378 GLU A O 1
ATOM 3056 N N . GLN A 1 379 ? -10.490 2.472 -19.945 1.00 91.94 379 GLN A N 1
ATOM 3057 C CA . GLN A 1 379 ? -10.511 3.289 -21.161 1.00 91.94 379 GLN A CA 1
ATOM 3058 C C . GLN A 1 379 ? -9.111 3.755 -21.579 1.00 91.94 379 GLN A C 1
ATOM 3060 O O . GLN A 1 379 ? -8.793 3.739 -22.769 1.00 91.94 379 GLN A O 1
ATOM 3065 N N . GLN A 1 380 ? -8.261 4.155 -20.627 1.00 87.69 380 GLN A N 1
ATOM 3066 C CA . GLN A 1 380 ? -6.864 4.505 -20.910 1.00 87.69 380 GLN A CA 1
ATOM 3067 C C . GLN A 1 380 ? -6.098 3.312 -21.492 1.00 87.69 380 GLN A C 1
ATOM 3069 O O . GLN A 1 380 ? -5.387 3.475 -22.483 1.00 87.69 380 GLN A O 1
ATOM 3074 N N . LEU A 1 381 ? -6.286 2.113 -20.936 1.00 89.88 381 LEU A N 1
ATOM 3075 C CA . LEU A 1 381 ? -5.670 0.888 -21.444 1.00 89.88 381 LEU A CA 1
ATOM 3076 C C . LEU A 1 381 ? -6.115 0.568 -22.872 1.00 89.88 381 LEU A C 1
ATOM 3078 O O . LEU A 1 381 ? -5.261 0.288 -23.708 1.00 89.88 381 LEU A O 1
ATOM 3082 N N . ARG A 1 382 ? -7.413 0.684 -23.182 1.00 90.94 382 ARG A N 1
ATOM 3083 C CA . ARG A 1 382 ? -7.914 0.480 -24.553 1.00 90.94 382 ARG A CA 1
ATOM 3084 C C . ARG A 1 382 ? -7.264 1.444 -25.547 1.00 90.94 382 ARG A C 1
ATOM 3086 O O . ARG A 1 382 ? -6.771 1.009 -26.579 1.00 90.94 382 ARG A O 1
ATOM 3093 N N . ARG A 1 383 ? -7.154 2.733 -25.202 1.00 92.88 383 ARG A N 1
ATOM 3094 C CA . ARG A 1 383 ? -6.467 3.725 -26.055 1.00 92.88 383 ARG A CA 1
ATOM 3095 C C . ARG A 1 383 ? -4.986 3.402 -26.255 1.00 92.88 383 ARG A C 1
ATOM 3097 O O . ARG A 1 383 ? -4.442 3.630 -27.331 1.00 92.88 383 ARG A O 1
ATOM 3104 N N . LEU A 1 384 ? -4.307 2.902 -25.222 1.00 91.19 384 LEU A N 1
ATOM 3105 C CA . LEU A 1 384 ? -2.908 2.485 -25.340 1.00 91.19 384 LEU A CA 1
ATOM 3106 C C . LEU A 1 384 ? -2.758 1.246 -26.228 1.00 91.19 384 LEU A C 1
ATOM 3108 O O . LEU A 1 384 ? -1.828 1.208 -27.029 1.00 91.19 384 LEU A O 1
ATOM 3112 N N . GLN A 1 385 ? -3.676 0.281 -26.136 1.00 92.94 385 GLN A N 1
ATOM 3113 C CA . GLN A 1 385 ? -3.713 -0.887 -27.021 1.00 92.94 385 GLN A CA 1
ATOM 3114 C C . GLN A 1 385 ? -3.931 -0.475 -28.481 1.00 92.94 385 GLN A C 1
ATOM 3116 O O . GLN A 1 385 ? -3.126 -0.843 -29.330 1.00 92.94 385 GLN A O 1
ATOM 3121 N N . GLU A 1 386 ? -4.918 0.379 -28.760 1.00 93.81 386 GLU A N 1
ATOM 3122 C CA . GLU A 1 386 ? -5.157 0.925 -30.106 1.00 93.81 386 GLU A CA 1
ATOM 3123 C C . GLU A 1 386 ? -3.911 1.646 -30.656 1.00 93.81 386 GLU A C 1
ATOM 3125 O O . GLU A 1 386 ? -3.514 1.454 -31.806 1.00 93.81 386 GLU A O 1
ATOM 3130 N N . ASN A 1 387 ? -3.230 2.442 -29.825 1.00 93.19 387 ASN A N 1
ATOM 3131 C CA . ASN A 1 387 ? -1.996 3.124 -30.220 1.00 93.19 387 ASN A CA 1
ATOM 3132 C C . ASN A 1 387 ? -0.830 2.159 -30.486 1.00 93.19 387 ASN A C 1
ATOM 3134 O O . ASN A 1 387 ? 0.002 2.437 -31.355 1.00 93.19 387 ASN A O 1
ATOM 3138 N N . LEU A 1 388 ? -0.735 1.055 -29.741 1.00 93.00 388 LEU A N 1
ATOM 3139 C CA . LEU A 1 388 ? 0.269 0.019 -29.979 1.00 93.00 388 LEU A CA 1
ATOM 3140 C C . LEU A 1 388 ? -0.001 -0.707 -31.296 1.00 93.00 388 LEU A C 1
ATOM 3142 O O . LEU A 1 388 ? 0.910 -0.790 -32.117 1.00 93.00 388 LEU A O 1
ATOM 3146 N N . GLU A 1 389 ? -1.243 -1.118 -31.550 1.00 94.56 389 GLU A N 1
ATOM 3147 C CA . GLU A 1 389 ? -1.644 -1.740 -32.819 1.00 94.56 389 GLU A CA 1
ATOM 3148 C C . GLU A 1 389 ? -1.337 -0.822 -34.014 1.00 94.56 389 GLU A C 1
ATOM 3150 O O . GLU A 1 389 ? -0.768 -1.252 -35.020 1.00 94.56 389 GLU A O 1
ATOM 3155 N N . LEU A 1 390 ? -1.615 0.482 -33.892 1.00 93.44 390 LEU A N 1
ATOM 3156 C CA . LEU A 1 390 ? -1.261 1.464 -34.921 1.00 93.44 390 LEU A CA 1
ATOM 3157 C C . LEU A 1 390 ? 0.255 1.564 -35.145 1.00 93.44 390 LEU A C 1
ATOM 3159 O O . LEU A 1 390 ? 0.700 1.650 -36.294 1.00 93.44 390 LEU A O 1
ATOM 3163 N N . LYS A 1 391 ? 1.065 1.548 -34.080 1.00 92.94 391 LYS A N 1
ATOM 3164 C CA . LYS A 1 391 ? 2.533 1.578 -34.194 1.00 92.94 391 LYS A CA 1
ATOM 3165 C C . LYS A 1 391 ? 3.083 0.303 -34.827 1.00 92.94 391 LYS A C 1
ATOM 3167 O O . LYS A 1 391 ? 3.977 0.396 -35.667 1.00 92.94 391 LYS A O 1
ATOM 3172 N N . GLU A 1 392 ? 2.543 -0.860 -34.485 1.00 94.06 392 GLU A N 1
ATOM 3173 C CA . GLU A 1 392 ? 2.911 -2.131 -35.114 1.00 94.06 392 GLU A CA 1
ATOM 3174 C C . GLU A 1 392 ? 2.605 -2.106 -36.614 1.00 94.06 392 GLU A C 1
ATOM 3176 O O . GLU A 1 392 ? 3.473 -2.405 -37.438 1.00 94.06 392 GLU A O 1
ATOM 3181 N N . LEU A 1 393 ? 1.418 -1.632 -37.003 1.00 94.88 393 LEU A N 1
ATOM 3182 C CA . LEU A 1 393 ? 1.074 -1.452 -38.414 1.00 94.88 393 LEU A CA 1
ATOM 3183 C C . LEU A 1 393 ? 2.038 -0.485 -39.119 1.00 94.88 393 LEU A C 1
ATOM 3185 O O . LEU A 1 393 ? 2.507 -0.782 -40.219 1.00 94.88 393 LEU A O 1
ATOM 3189 N N . GLN A 1 394 ? 2.410 0.632 -38.491 1.00 94.56 394 GLN A N 1
ATOM 3190 C CA . GLN A 1 394 ? 3.396 1.5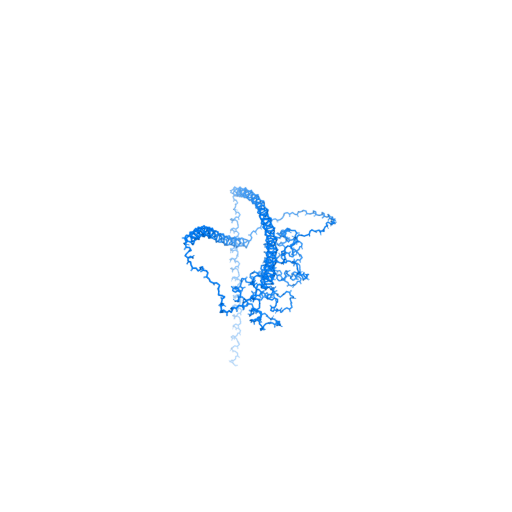58 -39.059 1.00 94.56 394 GLN A CA 1
ATOM 3191 C C . GLN A 1 394 ? 4.782 0.921 -39.232 1.00 94.56 394 GLN A C 1
ATOM 3193 O O . GLN A 1 394 ? 5.429 1.142 -40.260 1.00 94.56 394 GLN A O 1
ATOM 3198 N N . LEU A 1 395 ? 5.237 0.121 -38.263 1.00 92.62 395 LEU A N 1
ATOM 3199 C CA . LEU A 1 395 ? 6.506 -0.601 -38.357 1.00 92.62 395 LEU A CA 1
ATOM 3200 C C . LEU A 1 395 ? 6.479 -1.617 -39.497 1.00 92.62 395 LEU A C 1
ATOM 3202 O O . LEU A 1 395 ? 7.373 -1.589 -40.338 1.00 92.62 395 LEU A O 1
ATOM 3206 N N . THR A 1 396 ? 5.416 -2.415 -39.623 1.00 94.50 396 THR A N 1
ATOM 3207 C CA . THR A 1 396 ? 5.307 -3.384 -40.729 1.00 94.50 396 THR A CA 1
ATOM 3208 C C . THR A 1 396 ? 5.292 -2.707 -42.104 1.00 94.50 396 THR A C 1
ATOM 3210 O O . THR A 1 396 ? 5.853 -3.231 -43.070 1.00 94.50 396 THR A O 1
ATOM 3213 N N . VAL A 1 397 ? 4.691 -1.516 -42.224 1.00 95.50 397 VAL A N 1
ATOM 3214 C CA . VAL A 1 397 ? 4.731 -0.718 -43.460 1.00 95.50 397 VAL A CA 1
ATOM 3215 C C . VAL A 1 397 ? 6.150 -0.218 -43.743 1.00 95.50 397 VAL A C 1
ATOM 3217 O O . VAL A 1 397 ? 6.613 -0.319 -44.883 1.00 95.50 397 VAL A O 1
ATOM 3220 N N . ARG A 1 398 ? 6.862 0.284 -42.725 1.00 93.44 398 ARG A N 1
ATOM 3221 C CA . ARG A 1 398 ? 8.260 0.730 -42.856 1.00 93.44 398 ARG A CA 1
ATOM 3222 C C . ARG A 1 398 ? 9.193 -0.418 -43.232 1.00 93.44 398 ARG A C 1
ATOM 3224 O O . ARG A 1 398 ? 9.989 -0.256 -44.150 1.00 93.44 398 ARG A O 1
ATOM 3231 N N . GLU A 1 399 ? 9.055 -1.580 -42.605 1.00 93.62 399 GLU A N 1
ATOM 3232 C CA . GLU A 1 399 ? 9.830 -2.782 -42.927 1.00 93.62 399 GLU A CA 1
ATOM 3233 C C . GLU A 1 399 ? 9.593 -3.239 -44.367 1.00 93.62 399 GLU A C 1
ATOM 3235 O O . GLU A 1 399 ? 10.548 -3.470 -45.106 1.00 93.62 399 GLU A O 1
ATOM 3240 N N . LYS A 1 400 ? 8.333 -3.278 -44.823 1.00 94.62 400 LYS A N 1
ATOM 3241 C CA . LYS A 1 400 ? 8.012 -3.587 -46.226 1.00 94.62 400 LYS A CA 1
ATOM 3242 C C . LYS A 1 400 ? 8.610 -2.564 -47.194 1.00 94.62 400 LYS A C 1
ATOM 3244 O O . LYS A 1 400 ? 9.059 -2.941 -48.276 1.00 94.62 400 LYS A O 1
ATOM 3249 N N . ALA A 1 401 ? 8.626 -1.280 -46.836 1.00 92.81 401 ALA A N 1
ATOM 3250 C CA . ALA A 1 401 ? 9.244 -0.240 -47.655 1.00 92.81 401 ALA A CA 1
ATOM 3251 C C . ALA A 1 401 ? 10.775 -0.381 -47.711 1.00 92.81 401 ALA A C 1
ATOM 3253 O O . ALA A 1 401 ? 11.358 -0.247 -48.787 1.00 92.81 401 ALA A O 1
ATOM 3254 N N . LEU A 1 402 ? 11.420 -0.697 -46.584 1.00 92.56 402 LEU A N 1
ATOM 3255 C CA . LEU A 1 402 ? 12.856 -0.974 -46.520 1.00 92.56 402 LEU A CA 1
ATOM 3256 C C . LEU A 1 402 ? 13.222 -2.224 -47.321 1.00 92.56 402 LEU A C 1
ATOM 3258 O O . LEU A 1 402 ? 14.148 -2.164 -48.122 1.00 92.56 402 LEU A O 1
ATOM 3262 N N . ALA A 1 403 ? 12.457 -3.309 -47.193 1.00 92.50 403 ALA A N 1
ATOM 3263 C CA . ALA A 1 403 ? 12.659 -4.529 -47.971 1.00 92.50 403 ALA A CA 1
ATOM 3264 C C . ALA A 1 403 ? 12.542 -4.267 -49.482 1.00 92.50 403 ALA A C 1
ATOM 3266 O O . ALA A 1 403 ? 13.391 -4.711 -50.249 1.00 92.50 403 ALA A O 1
ATOM 3267 N N . LYS A 1 404 ? 11.551 -3.473 -49.918 1.00 94.06 404 LYS A N 1
ATOM 3268 C CA . LYS A 1 404 ? 11.429 -3.051 -51.326 1.00 94.06 404 LYS A CA 1
ATOM 3269 C C . LYS A 1 404 ? 12.625 -2.224 -51.798 1.00 94.06 404 LYS A C 1
ATOM 3271 O O . LYS A 1 404 ? 13.101 -2.436 -52.908 1.00 94.06 404 LYS A O 1
ATOM 3276 N N . ARG A 1 405 ? 13.119 -1.291 -50.974 1.00 89.56 405 ARG A N 1
ATOM 3277 C CA . ARG A 1 405 ? 14.314 -0.491 -51.298 1.00 89.56 405 ARG A CA 1
ATOM 3278 C C . ARG A 1 405 ? 15.562 -1.362 -51.409 1.00 89.56 405 ARG A C 1
ATOM 3280 O O . ARG A 1 405 ? 16.309 -1.211 -52.366 1.00 89.56 405 ARG A O 1
ATOM 3287 N N . GLN A 1 406 ? 15.755 -2.287 -50.472 1.00 87.88 406 GLN A N 1
ATOM 3288 C CA . GLN A 1 406 ? 16.861 -3.244 -50.507 1.00 87.88 406 GLN A CA 1
ATOM 3289 C C . GLN A 1 406 ? 16.784 -4.128 -51.753 1.00 87.88 406 GLN A C 1
ATOM 3291 O O . GLN A 1 406 ? 17.786 -4.302 -52.434 1.00 87.88 406 GLN A O 1
ATOM 3296 N N . GLN A 1 407 ? 15.597 -4.635 -52.096 1.00 89.88 407 GLN A N 1
ATOM 3297 C CA . GLN A 1 407 ? 15.400 -5.429 -53.307 1.00 89.88 407 GLN A CA 1
ATOM 3298 C C . GLN A 1 407 ? 15.724 -4.631 -54.579 1.00 89.88 407 GLN A C 1
ATOM 3300 O O . GLN A 1 407 ? 16.473 -5.122 -55.417 1.00 89.88 407 GLN A O 1
ATOM 3305 N N . ALA A 1 408 ? 15.235 -3.393 -54.695 1.00 87.44 408 ALA A N 1
ATOM 3306 C CA . ALA A 1 408 ? 15.558 -2.524 -55.827 1.00 87.44 408 ALA A CA 1
ATOM 3307 C C . ALA A 1 408 ? 17.069 -2.242 -55.923 1.00 87.44 408 ALA A C 1
ATOM 3309 O O . ALA A 1 408 ? 17.628 -2.207 -57.014 1.00 87.44 408 ALA A O 1
ATOM 3310 N N . GLN A 1 409 ? 17.751 -2.093 -54.785 1.00 82.38 409 GLN A N 1
ATOM 3311 C CA . GLN A 1 409 ? 19.202 -1.927 -54.748 1.00 82.38 409 GLN A CA 1
ATOM 3312 C C . GLN A 1 409 ? 19.941 -3.197 -55.200 1.00 82.38 409 GLN A C 1
ATOM 3314 O O . GLN A 1 409 ? 20.885 -3.100 -55.975 1.00 82.38 409 GLN A O 1
ATOM 3319 N N . TYR A 1 410 ? 19.483 -4.386 -54.796 1.00 81.19 410 TYR A N 1
ATOM 3320 C CA . TYR A 1 410 ? 20.027 -5.651 -55.302 1.00 81.19 410 TYR A CA 1
ATOM 3321 C C . TYR A 1 410 ? 19.822 -5.822 -56.814 1.00 81.19 410 TYR A C 1
ATOM 3323 O O . TYR A 1 410 ? 20.691 -6.377 -57.486 1.00 81.19 410 TYR A O 1
ATOM 3331 N N . GLU A 1 411 ? 18.691 -5.369 -57.355 1.00 83.00 411 GLU A N 1
ATOM 3332 C CA . GLU A 1 411 ? 18.414 -5.393 -58.796 1.00 83.00 411 GLU A CA 1
ATOM 3333 C C . GLU A 1 411 ? 19.341 -4.427 -59.558 1.00 83.00 411 GLU A C 1
ATOM 3335 O O . GLU A 1 411 ? 19.949 -4.834 -60.547 1.00 83.00 411 GLU A O 1
ATOM 3340 N N . LEU A 1 412 ? 19.570 -3.214 -59.041 1.00 79.94 412 LEU A N 1
ATOM 3341 C CA . LEU A 1 412 ? 20.535 -2.255 -59.604 1.00 79.94 412 LEU A CA 1
ATOM 3342 C C . LEU A 1 412 ? 21.989 -2.757 -59.547 1.00 79.94 412 LEU A C 1
ATOM 3344 O O . LEU A 1 412 ? 22.735 -2.622 -60.519 1.00 79.94 412 LEU A O 1
ATOM 3348 N N . ASP A 1 413 ? 22.405 -3.368 -58.437 1.00 72.06 413 ASP A N 1
ATOM 3349 C CA . ASP A 1 413 ? 23.740 -3.971 -58.296 1.00 72.06 413 ASP A CA 1
ATOM 3350 C C . ASP A 1 413 ? 23.928 -5.138 -59.286 1.00 72.06 413 ASP A C 1
ATOM 3352 O O . ASP A 1 413 ? 25.004 -5.331 -59.858 1.00 72.06 413 ASP A O 1
ATOM 3356 N N . ARG A 1 414 ? 22.860 -5.907 -59.543 1.00 74.75 414 ARG A N 1
ATOM 3357 C CA . ARG A 1 414 ? 22.858 -6.990 -60.536 1.00 74.75 414 ARG A CA 1
ATOM 3358 C C . ARG A 1 414 ? 22.971 -6.462 -61.967 1.00 74.75 414 ARG A C 1
ATOM 3360 O O . ARG A 1 414 ? 23.663 -7.075 -62.775 1.00 74.75 414 ARG A O 1
ATOM 3367 N N . GLU A 1 415 ? 22.299 -5.359 -62.285 1.00 75.94 415 GLU A N 1
ATOM 3368 C CA . GLU A 1 415 ? 22.355 -4.726 -63.609 1.00 75.94 415 GLU A CA 1
ATOM 3369 C C . GLU A 1 415 ? 23.697 -4.026 -63.875 1.00 75.94 415 GLU A C 1
ATOM 3371 O O . GLU A 1 415 ? 24.174 -4.019 -65.009 1.00 75.94 415 GLU A O 1
ATOM 3376 N N . SER A 1 416 ? 24.344 -3.488 -62.839 1.00 70.81 416 SER A N 1
ATOM 3377 C CA . SER A 1 416 ? 25.616 -2.762 -62.956 1.00 70.81 416 SER A CA 1
ATOM 3378 C C . SER A 1 416 ? 26.866 -3.656 -63.004 1.00 70.81 416 SER A C 1
ATOM 3380 O O . SER A 1 416 ? 27.959 -3.141 -63.235 1.00 70.81 416 SER A O 1
ATOM 3382 N N . ASN A 1 417 ? 26.749 -4.986 -62.836 1.00 63.91 417 ASN A N 1
ATOM 3383 C CA . ASN A 1 417 ? 27.888 -5.925 -62.716 1.00 63.91 417 ASN A CA 1
ATOM 3384 C C . ASN A 1 417 ? 28.929 -5.500 -61.657 1.00 63.91 417 ASN A C 1
ATOM 3386 O O . ASN A 1 417 ? 30.080 -5.951 -61.652 1.00 63.91 417 ASN A O 1
ATOM 3390 N N . GLU A 1 418 ? 28.530 -4.622 -60.748 1.00 63.28 418 GLU A N 1
ATOM 3391 C CA . GLU A 1 418 ? 29.370 -4.077 -59.711 1.00 63.28 418 GLU A CA 1
ATOM 3392 C C . GLU A 1 418 ? 29.327 -5.016 -58.500 1.00 63.28 418 GLU A C 1
ATOM 3394 O O . GLU A 1 418 ? 28.269 -5.433 -58.040 1.00 63.28 418 GLU A O 1
ATOM 3399 N N . LEU A 1 419 ? 30.499 -5.386 -57.971 1.00 61.81 419 LEU A N 1
ATOM 3400 C CA . LEU A 1 419 ? 30.586 -6.249 -56.788 1.00 61.81 419 LEU A CA 1
ATOM 3401 C C . LEU A 1 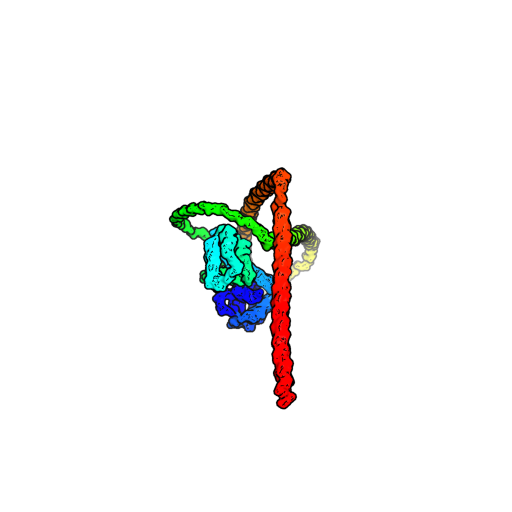419 ? 29.765 -5.644 -55.648 1.00 61.81 419 LEU A C 1
ATOM 3403 O O . LEU A 1 419 ? 29.972 -4.471 -55.314 1.00 61.81 419 LEU A O 1
ATOM 3407 N N . SER A 1 420 ? 28.894 -6.453 -55.037 1.00 68.69 420 SER A N 1
ATOM 3408 C CA . SER A 1 420 ? 28.043 -6.014 -53.926 1.00 68.69 420 SER A CA 1
ATOM 3409 C C . SER A 1 420 ? 28.879 -5.372 -52.816 1.00 68.69 420 SER A C 1
ATOM 3411 O O . SER A 1 420 ? 30.030 -5.758 -52.578 1.00 68.69 420 SER A O 1
ATOM 3413 N N . PHE A 1 421 ? 28.313 -4.405 -52.092 1.00 65.06 421 PHE A N 1
ATOM 3414 C CA . PHE A 1 421 ? 29.026 -3.696 -51.021 1.00 65.06 421 PHE A CA 1
ATOM 3415 C C . PHE A 1 421 ? 29.635 -4.654 -49.976 1.00 65.06 421 PHE A C 1
ATOM 3417 O O . PHE A 1 421 ? 30.770 -4.474 -49.529 1.00 65.06 421 PHE A O 1
ATOM 3424 N N . ALA A 1 422 ? 28.919 -5.734 -49.643 1.00 70.38 422 ALA A N 1
ATOM 3425 C CA . ALA A 1 422 ? 29.400 -6.782 -48.745 1.00 70.38 422 ALA A CA 1
ATOM 3426 C C . ALA A 1 422 ? 30.619 -7.531 -49.311 1.00 70.38 422 ALA A C 1
ATOM 3428 O O . ALA A 1 422 ? 31.544 -7.877 -48.573 1.00 70.38 422 ALA A O 1
ATOM 3429 N N . GLU A 1 423 ? 30.650 -7.761 -50.620 1.00 75.56 423 GLU A N 1
ATOM 3430 C CA . GLU A 1 423 ? 31.753 -8.432 -51.296 1.00 75.56 423 GLU A CA 1
ATOM 3431 C C . GLU A 1 423 ? 32.965 -7.508 -51.483 1.00 75.56 423 GLU A C 1
ATOM 3433 O O . GLU A 1 423 ? 34.094 -7.942 -51.249 1.00 75.56 423 GLU A O 1
ATOM 3438 N N . ARG A 1 424 ? 32.756 -6.212 -51.768 1.00 77.81 424 ARG A N 1
ATOM 3439 C CA . ARG A 1 424 ? 33.829 -5.197 -51.731 1.00 77.81 424 ARG A CA 1
ATOM 3440 C C . ARG A 1 424 ? 34.473 -5.119 -50.353 1.00 77.81 424 ARG A C 1
ATOM 3442 O O . ARG A 1 424 ? 35.696 -5.139 -50.255 1.00 77.81 424 ARG A O 1
ATOM 3449 N N . ARG A 1 425 ? 33.667 -5.108 -49.285 1.00 78.25 425 ARG A N 1
ATOM 3450 C CA . ARG A 1 425 ? 34.161 -5.096 -47.900 1.00 78.25 425 ARG A CA 1
ATOM 3451 C C . ARG A 1 425 ? 34.969 -6.351 -47.565 1.00 78.25 425 ARG A C 1
ATOM 3453 O O . ARG A 1 425 ? 36.025 -6.244 -46.950 1.00 78.25 425 ARG A O 1
ATOM 3460 N N . ARG A 1 426 ? 34.527 -7.533 -48.015 1.00 83.75 426 ARG A N 1
ATOM 3461 C CA . ARG A 1 426 ? 35.296 -8.784 -47.860 1.00 83.75 426 ARG A CA 1
ATOM 3462 C C . ARG A 1 426 ? 36.621 -8.741 -48.619 1.00 83.75 426 ARG A C 1
ATOM 3464 O O . ARG A 1 426 ? 37.630 -9.176 -48.072 1.00 83.75 426 ARG A O 1
ATOM 3471 N N . ARG A 1 427 ? 36.641 -8.204 -49.842 1.00 83.56 427 ARG A N 1
ATOM 3472 C CA . ARG A 1 427 ? 37.877 -8.058 -50.628 1.00 83.56 427 ARG A CA 1
ATOM 3473 C C . ARG A 1 427 ? 38.842 -7.052 -49.999 1.00 83.56 427 ARG A C 1
ATOM 3475 O O . ARG A 1 427 ? 40.026 -7.348 -49.922 1.00 83.56 427 ARG A O 1
ATOM 3482 N N . LEU A 1 428 ? 38.348 -5.934 -49.467 1.00 86.81 428 LEU A N 1
ATOM 3483 C CA . LEU A 1 428 ? 39.156 -4.979 -48.696 1.00 86.81 428 LEU A CA 1
ATOM 3484 C C . LEU A 1 428 ? 39.783 -5.631 -47.457 1.00 86.81 428 LEU A C 1
ATOM 3486 O O . LEU A 1 428 ? 40.993 -5.566 -47.283 1.00 86.81 428 LEU A O 1
ATOM 3490 N N . GLN A 1 429 ? 38.999 -6.367 -46.667 1.00 87.44 429 GLN A N 1
ATOM 3491 C CA . GLN A 1 429 ? 39.522 -7.099 -45.505 1.00 87.44 429 GLN A CA 1
ATOM 3492 C C . GLN A 1 429 ? 40.541 -8.184 -45.889 1.00 87.44 429 GLN A C 1
ATOM 3494 O O . GLN A 1 429 ? 41.455 -8.488 -45.124 1.00 87.44 429 GLN A O 1
ATOM 3499 N N . GLN A 1 430 ? 40.393 -8.807 -47.061 1.00 89.88 430 GLN A N 1
ATOM 3500 C CA . GLN A 1 430 ? 41.387 -9.747 -47.584 1.00 89.88 430 GLN A CA 1
ATOM 3501 C C . GLN A 1 430 ? 42.683 -9.034 -47.987 1.00 89.88 430 GLN A C 1
ATOM 3503 O O . GLN A 1 430 ? 43.759 -9.538 -47.670 1.00 89.88 430 GLN A O 1
ATOM 3508 N N . LEU A 1 431 ? 42.592 -7.867 -48.627 1.00 90.94 431 LEU A N 1
ATOM 3509 C CA . LEU A 1 431 ? 43.754 -7.053 -48.987 1.00 90.94 431 LEU A CA 1
ATOM 3510 C C . LEU A 1 431 ? 44.504 -6.559 -47.744 1.00 90.94 431 LEU A C 1
ATOM 3512 O O . LEU A 1 431 ? 45.715 -6.741 -47.671 1.00 90.94 431 LEU A O 1
ATOM 3516 N N . GLU A 1 432 ? 43.799 -6.078 -46.718 1.00 89.62 432 GLU A N 1
ATOM 3517 C CA . GLU A 1 432 ? 44.402 -5.667 -45.438 1.00 89.62 432 GLU A CA 1
ATOM 3518 C C . GLU A 1 432 ? 45.178 -6.812 -44.765 1.00 89.62 432 GLU A C 1
ATOM 3520 O O . GLU A 1 432 ? 46.272 -6.616 -44.230 1.00 89.62 432 GLU A O 1
ATOM 3525 N N . ARG A 1 433 ? 44.656 -8.046 -44.826 1.00 90.75 433 ARG A N 1
ATOM 3526 C CA . ARG A 1 433 ? 45.364 -9.233 -44.312 1.00 90.75 433 ARG A CA 1
ATOM 3527 C C . ARG A 1 433 ? 46.633 -9.523 -45.106 1.00 90.75 433 ARG A C 1
ATOM 3529 O O . ARG A 1 433 ? 47.654 -9.855 -44.507 1.00 90.75 433 ARG A O 1
ATOM 3536 N N . ILE A 1 434 ? 46.581 -9.403 -46.431 1.00 91.94 434 ILE A N 1
ATOM 3537 C CA . ILE A 1 434 ? 47.747 -9.612 -47.296 1.00 91.94 434 ILE A CA 1
ATOM 3538 C C . ILE A 1 434 ? 48.809 -8.546 -47.003 1.00 91.94 434 ILE A C 1
ATOM 3540 O O . ILE A 1 434 ? 49.962 -8.898 -46.756 1.00 91.94 434 ILE A O 1
ATOM 3544 N N . GLU A 1 435 ? 48.429 -7.274 -46.919 1.00 91.94 435 GLU A N 1
ATOM 3545 C CA . GLU A 1 435 ? 49.341 -6.178 -46.577 1.00 91.94 435 GLU A CA 1
ATOM 3546 C C . GLU A 1 435 ? 50.000 -6.376 -45.207 1.00 91.94 435 GLU A C 1
ATOM 3548 O O . GLU A 1 435 ? 51.218 -6.234 -45.078 1.00 91.94 435 GLU A O 1
ATOM 3553 N N . ALA A 1 436 ? 49.239 -6.802 -44.195 1.00 89.56 436 ALA A N 1
ATOM 3554 C CA . ALA A 1 436 ? 49.788 -7.116 -42.878 1.00 89.56 436 ALA A CA 1
ATOM 3555 C C . ALA A 1 436 ? 50.810 -8.268 -42.927 1.00 89.56 436 ALA A C 1
ATOM 3557 O O . ALA A 1 436 ? 51.828 -8.231 -42.231 1.00 89.56 436 ALA A O 1
ATOM 3558 N N . THR A 1 437 ? 50.576 -9.291 -43.758 1.00 91.56 437 THR A N 1
ATOM 3559 C CA . THR A 1 437 ? 51.549 -10.383 -43.937 1.00 91.56 437 THR A CA 1
ATOM 3560 C C . THR A 1 437 ? 52.806 -9.946 -44.684 1.00 91.56 437 THR A C 1
ATOM 3562 O O . THR A 1 437 ? 53.891 -10.434 -44.365 1.00 91.56 437 THR A O 1
ATOM 3565 N N . LEU A 1 438 ? 52.688 -9.020 -45.640 1.00 90.56 438 LEU A N 1
ATOM 3566 C CA . LEU A 1 438 ? 53.831 -8.465 -46.364 1.00 90.56 438 LEU A CA 1
ATOM 3567 C C . LEU A 1 438 ? 54.698 -7.599 -45.447 1.00 90.56 438 LEU A C 1
ATOM 3569 O O . LEU A 1 438 ? 55.902 -7.835 -45.383 1.00 90.56 438 LEU A O 1
ATOM 3573 N N . ARG A 1 439 ? 54.097 -6.714 -44.639 1.00 88.25 439 ARG A N 1
ATOM 3574 C CA . ARG A 1 439 ? 54.834 -5.908 -43.648 1.00 88.25 439 ARG A CA 1
ATOM 3575 C C . ARG A 1 439 ? 55.611 -6.769 -42.652 1.00 88.25 439 ARG A C 1
ATOM 3577 O O . ARG A 1 439 ? 56.792 -6.532 -42.426 1.00 88.25 439 ARG A O 1
ATOM 3584 N N . LYS A 1 440 ? 55.001 -7.846 -42.141 1.00 90.75 440 LYS A N 1
ATOM 3585 C CA . LYS A 1 440 ? 55.701 -8.803 -41.263 1.00 90.75 440 LYS A CA 1
ATOM 3586 C C . LYS A 1 440 ? 56.899 -9.472 -41.941 1.00 90.75 440 LYS A C 1
ATOM 3588 O O . LYS A 1 440 ? 57.905 -9.730 -41.288 1.00 90.75 440 LYS A O 1
ATOM 3593 N N . ARG A 1 441 ? 56.804 -9.787 -43.237 1.00 88.50 441 ARG A N 1
ATOM 3594 C CA . ARG A 1 441 ? 57.928 -10.362 -43.995 1.00 88.50 441 ARG A CA 1
ATOM 3595 C C . ARG A 1 441 ? 59.037 -9.339 -44.224 1.00 88.50 441 ARG A C 1
ATOM 3597 O O . ARG A 1 441 ? 60.202 -9.700 -44.113 1.00 88.50 441 ARG A O 1
ATOM 3604 N N . GLU A 1 442 ? 58.691 -8.086 -44.498 1.00 90.19 442 GLU A N 1
ATOM 3605 C CA . GLU A 1 442 ? 59.665 -6.996 -44.630 1.00 90.19 442 GLU A CA 1
ATOM 3606 C C . GLU A 1 442 ? 60.419 -6.740 -43.320 1.00 90.19 442 GLU A C 1
ATOM 3608 O O . GLU A 1 442 ? 61.642 -6.627 -43.331 1.00 90.19 442 GLU A O 1
ATOM 3613 N N . GLU A 1 443 ? 59.723 -6.724 -42.183 1.00 87.69 443 GLU A N 1
ATOM 3614 C CA . GLU A 1 443 ? 60.341 -6.599 -40.856 1.00 87.69 443 GLU A CA 1
ATOM 3615 C C . GLU A 1 443 ? 61.288 -7.768 -40.551 1.00 87.69 443 GLU A C 1
ATOM 3617 O O . GLU A 1 443 ? 62.395 -7.563 -40.059 1.00 87.69 443 GLU A O 1
ATOM 3622 N N . GLN A 1 444 ? 60.900 -8.999 -40.902 1.00 86.25 444 GLN A N 1
ATOM 3623 C CA . GLN A 1 444 ? 61.761 -10.177 -40.746 1.00 86.25 444 GLN A CA 1
ATOM 3624 C C . GLN A 1 444 ? 63.006 -10.128 -41.637 1.00 86.25 444 GLN A C 1
ATOM 3626 O O . GLN A 1 444 ? 64.065 -10.605 -41.228 1.00 86.25 444 GLN A O 1
ATOM 3631 N N . LEU A 1 445 ? 62.894 -9.582 -42.850 1.00 85.69 445 LEU A N 1
ATOM 3632 C CA . LEU A 1 445 ? 64.040 -9.397 -43.740 1.00 85.69 445 LEU A CA 1
ATOM 3633 C C . LEU A 1 445 ? 64.988 -8.326 -43.199 1.00 85.69 445 LEU A C 1
ATOM 3635 O O . LEU A 1 445 ? 66.182 -8.595 -43.106 1.00 85.69 445 LEU A O 1
ATOM 3639 N N . LYS A 1 446 ? 64.465 -7.187 -42.732 1.00 86.25 446 LYS A N 1
ATOM 3640 C CA . LYS A 1 446 ? 65.273 -6.141 -42.084 1.00 86.25 446 LYS A CA 1
ATOM 3641 C C . LYS A 1 446 ? 65.989 -6.658 -40.837 1.00 86.25 446 LYS A C 1
ATOM 3643 O O . LYS A 1 446 ? 67.193 -6.479 -40.710 1.00 86.25 446 LYS A O 1
ATOM 3648 N N . ALA A 1 447 ? 65.296 -7.404 -39.976 1.00 81.88 447 ALA A N 1
ATOM 3649 C CA . ALA A 1 447 ? 65.908 -8.014 -38.794 1.00 81.88 447 ALA A CA 1
ATOM 3650 C C . ALA A 1 447 ? 67.013 -9.029 -39.154 1.00 81.88 447 ALA A C 1
ATOM 3652 O O . ALA A 1 447 ? 68.011 -9.150 -38.446 1.00 81.88 447 ALA A O 1
ATOM 3653 N N . ARG A 1 448 ? 66.866 -9.764 -40.268 1.00 81.25 448 ARG A N 1
ATOM 3654 C CA . ARG A 1 448 ? 67.916 -10.663 -40.778 1.00 81.25 448 ARG A CA 1
ATOM 3655 C C . ARG A 1 448 ? 69.109 -9.902 -41.346 1.00 81.25 448 ARG A C 1
ATOM 3657 O O . ARG A 1 448 ? 70.238 -10.337 -41.139 1.00 81.25 448 ARG A O 1
ATOM 3664 N N . GLU A 1 449 ? 68.874 -8.797 -42.043 1.00 81.19 449 GLU A N 1
ATOM 3665 C CA . GLU A 1 449 ? 69.933 -7.917 -42.545 1.00 81.19 449 GLU A CA 1
ATOM 3666 C C . GLU A 1 449 ? 70.715 -7.274 -41.391 1.00 81.19 449 GLU A C 1
ATOM 3668 O O . GLU A 1 449 ? 71.946 -7.298 -41.397 1.00 81.19 449 GLU A O 1
ATOM 3673 N N . GLU A 1 450 ? 70.028 -6.800 -40.352 1.00 80.75 450 GLU A N 1
ATOM 3674 C CA . GLU A 1 450 ? 70.640 -6.263 -39.130 1.00 80.75 450 GLU A CA 1
ATOM 3675 C C . GLU A 1 450 ? 71.433 -7.333 -38.364 1.00 80.75 450 GLU A C 1
ATOM 3677 O O . GLU A 1 450 ? 72.577 -7.099 -37.970 1.00 80.75 450 GLU A O 1
ATOM 3682 N N . ALA A 1 451 ? 70.887 -8.547 -38.224 1.00 75.81 451 ALA A N 1
ATOM 3683 C CA . ALA A 1 451 ? 71.598 -9.671 -37.612 1.00 75.81 451 ALA A CA 1
ATOM 3684 C C . ALA A 1 451 ? 72.848 -10.081 -38.415 1.00 75.81 451 ALA A C 1
ATOM 3686 O O . ALA A 1 451 ? 73.885 -10.416 -37.836 1.00 75.81 451 ALA A O 1
ATOM 3687 N N . PHE A 1 452 ? 72.780 -10.023 -39.747 1.00 75.25 452 PHE A N 1
ATOM 3688 C CA . PHE A 1 452 ?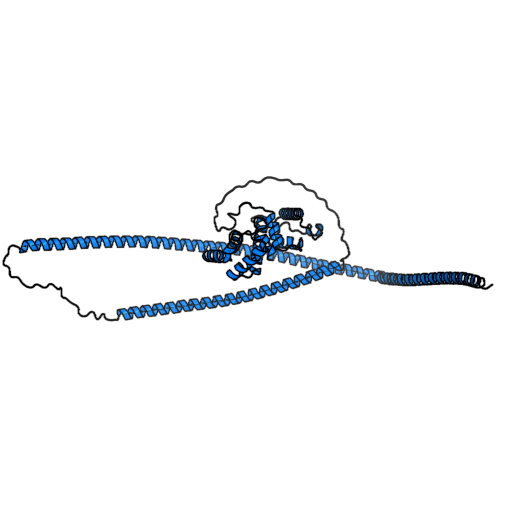 73.921 -10.285 -40.623 1.00 75.25 452 PHE A CA 1
ATOM 3689 C C . PHE A 1 452 ? 75.006 -9.202 -40.498 1.00 75.25 452 PHE A C 1
ATOM 3691 O O . PHE A 1 452 ? 76.198 -9.519 -40.473 1.00 75.25 452 PHE A O 1
ATOM 3698 N N . LEU A 1 453 ? 74.614 -7.932 -40.362 1.00 72.69 453 LEU A N 1
ATOM 3699 C CA . LEU A 1 453 ? 75.539 -6.823 -40.116 1.00 72.69 453 LEU A CA 1
ATOM 3700 C C . LEU A 1 453 ? 76.218 -6.934 -38.740 1.00 72.69 453 LEU A C 1
ATOM 3702 O O . LEU A 1 453 ? 77.439 -6.779 -38.655 1.00 72.69 453 LEU A O 1
ATOM 3706 N N . HIS A 1 454 ? 75.479 -7.299 -37.689 1.00 65.94 454 HIS A N 1
ATOM 3707 C CA . HIS A 1 454 ? 76.050 -7.540 -36.358 1.00 65.94 454 HIS A CA 1
ATOM 3708 C C . HIS A 1 454 ? 76.985 -8.756 -36.311 1.00 65.94 454 HIS A C 1
ATOM 3710 O O . HIS A 1 454 ? 78.039 -8.702 -35.678 1.00 65.94 454 HIS A O 1
ATOM 3716 N N . SER A 1 455 ? 76.661 -9.837 -37.029 1.00 65.50 455 SER A N 1
ATOM 3717 C CA . SER A 1 455 ? 77.558 -10.991 -37.170 1.00 65.50 455 SER A CA 1
ATOM 3718 C C . SER A 1 455 ? 78.891 -10.605 -37.821 1.00 65.50 455 SER A C 1
ATOM 3720 O O . SER A 1 455 ? 79.940 -11.045 -37.351 1.00 65.50 455 SER A O 1
ATOM 3722 N N . LYS A 1 456 ? 78.880 -9.741 -38.846 1.00 63.88 456 LYS A N 1
ATOM 3723 C CA . LYS A 1 456 ? 80.113 -9.238 -39.474 1.00 63.88 456 LYS A CA 1
ATOM 3724 C C . LYS A 1 456 ? 80.947 -8.356 -38.543 1.00 63.88 456 LYS A C 1
ATOM 3726 O O . LYS A 1 456 ? 82.169 -8.460 -38.576 1.00 63.88 456 LYS A O 1
ATOM 3731 N N . GLN A 1 457 ? 80.325 -7.525 -37.704 1.00 58.72 457 GLN A N 1
ATOM 3732 C CA . GLN A 1 457 ? 81.049 -6.731 -36.701 1.00 58.72 457 GLN A CA 1
ATOM 3733 C C . GLN A 1 457 ? 81.742 -7.609 -35.648 1.00 58.72 457 GLN A C 1
ATOM 3735 O O . GLN A 1 457 ? 82.912 -7.380 -35.347 1.00 58.72 457 GLN A O 1
ATOM 3740 N N . ASN A 1 458 ? 81.078 -8.663 -35.167 1.00 56.75 458 ASN A N 1
ATOM 3741 C CA . ASN A 1 458 ? 81.650 -9.567 -34.162 1.00 56.75 458 ASN A CA 1
ATOM 3742 C C . ASN A 1 458 ? 82.832 -10.402 -34.693 1.00 56.75 458 ASN A C 1
ATOM 3744 O O . ASN A 1 458 ? 83.740 -10.726 -33.930 1.00 56.75 458 ASN A O 1
ATOM 3748 N N . VAL A 1 459 ? 82.870 -10.721 -35.993 1.00 58.91 459 VAL A N 1
ATOM 3749 C CA . VAL A 1 459 ? 84.030 -11.391 -36.620 1.00 58.91 459 VAL A CA 1
ATOM 3750 C C . VAL A 1 459 ? 85.252 -10.462 -36.658 1.00 58.91 459 VAL A C 1
ATOM 3752 O O . VAL A 1 459 ? 86.360 -10.895 -36.355 1.00 58.91 459 VAL A O 1
ATOM 3755 N N . VAL A 1 460 ? 85.052 -9.168 -36.928 1.00 57.84 460 VAL A N 1
ATOM 3756 C CA . VAL A 1 460 ? 86.135 -8.165 -36.945 1.00 57.84 460 VAL A CA 1
ATOM 3757 C C . VAL A 1 460 ? 86.688 -7.881 -35.538 1.00 57.84 460 VAL A C 1
ATOM 3759 O O . VAL A 1 460 ? 87.868 -7.563 -35.389 1.00 57.84 460 VAL A O 1
ATOM 3762 N N . GLU A 1 461 ? 85.874 -8.010 -34.487 1.00 54.59 461 GLU A N 1
ATOM 3763 C CA . GLU A 1 461 ? 86.338 -7.900 -33.094 1.00 54.59 461 GLU A CA 1
ATOM 3764 C C . GLU A 1 461 ? 86.990 -9.192 -32.568 1.00 54.59 461 GLU A C 1
ATOM 3766 O O . GLU A 1 461 ? 87.924 -9.124 -31.764 1.00 54.59 461 GLU A O 1
ATOM 3771 N N . GLY A 1 462 ? 86.581 -10.362 -33.072 1.00 56.34 462 GLY A N 1
ATOM 3772 C CA . GLY A 1 462 ? 87.230 -11.649 -32.794 1.00 56.34 462 GLY A CA 1
ATOM 3773 C C . GLY A 1 462 ? 88.674 -11.716 -33.303 1.00 56.34 462 GLY A C 1
ATOM 3774 O O . GLY A 1 462 ? 89.569 -12.105 -32.553 1.00 56.34 462 GLY A O 1
ATOM 3775 N N . GLU A 1 463 ? 88.931 -11.234 -34.524 1.00 53.09 463 GLU A N 1
ATOM 3776 C CA . GLU A 1 463 ? 90.285 -11.191 -35.107 1.00 53.09 463 GLU A CA 1
ATOM 3777 C C . GLU A 1 463 ? 91.224 -10.212 -34.377 1.00 53.09 463 GLU A C 1
ATOM 3779 O O . GLU A 1 463 ? 92.436 -10.427 -34.321 1.00 53.09 463 GLU A O 1
ATOM 3784 N N . LYS A 1 464 ? 90.688 -9.163 -33.737 1.00 54.06 464 LYS A N 1
ATOM 3785 C CA . LYS A 1 464 ? 91.493 -8.249 -32.908 1.00 54.06 464 LYS A CA 1
ATOM 3786 C C . LYS A 1 464 ? 91.877 -8.861 -31.559 1.00 54.06 464 LYS A C 1
ATOM 3788 O O . LYS A 1 464 ? 92.972 -8.592 -31.076 1.00 54.06 464 LYS A O 1
ATOM 3793 N N . ASN A 1 465 ? 91.037 -9.711 -30.965 1.00 52.44 465 ASN A N 1
ATOM 3794 C CA . ASN A 1 465 ? 91.311 -10.330 -29.661 1.00 52.44 465 ASN A CA 1
ATOM 3795 C C . ASN A 1 465 ? 92.274 -11.532 -29.715 1.00 52.44 465 ASN A C 1
ATOM 3797 O O . ASN A 1 465 ? 92.916 -11.833 -28.706 1.00 52.44 465 ASN A O 1
ATOM 3801 N N . GLU A 1 466 ? 92.441 -12.187 -30.867 1.00 53.06 466 GLU A N 1
ATOM 3802 C CA . GLU A 1 466 ? 93.493 -13.202 -31.047 1.00 53.06 466 GLU A CA 1
ATOM 3803 C C . GLU A 1 466 ? 94.888 -12.577 -31.233 1.00 53.06 466 GLU A C 1
ATOM 3805 O O . GLU A 1 466 ? 95.878 -13.135 -30.758 1.00 53.06 466 GLU A O 1
ATOM 3810 N N . GLY A 1 467 ? 94.975 -11.357 -31.780 1.00 52.59 467 GLY A N 1
ATOM 3811 C CA . GLY A 1 467 ? 96.230 -10.599 -31.880 1.00 52.59 467 GLY A CA 1
ATOM 3812 C C . GLY A 1 467 ? 96.822 -10.163 -30.529 1.00 52.59 467 GLY A C 1
ATOM 3813 O O . GLY A 1 467 ? 98.041 -10.094 -30.388 1.00 52.59 467 GLY A O 1
ATOM 3814 N N . TYR A 1 468 ? 95.991 -9.934 -29.504 1.00 52.59 468 TYR A N 1
ATOM 3815 C CA . TYR A 1 468 ? 96.457 -9.522 -28.168 1.00 52.59 468 TYR A CA 1
ATOM 3816 C C . TYR A 1 468 ? 96.785 -10.688 -27.217 1.00 52.59 468 TYR A C 1
ATOM 3818 O O . TYR A 1 468 ? 97.439 -10.466 -26.200 1.00 52.59 468 TYR A O 1
ATOM 3826 N N . LYS A 1 469 ? 96.412 -11.936 -27.542 1.00 52.34 469 LYS A N 1
ATOM 3827 C CA . LYS A 1 469 ? 96.845 -13.131 -26.783 1.00 52.34 469 LYS A CA 1
ATOM 3828 C C . LYS A 1 469 ? 98.196 -13.697 -27.238 1.00 52.34 469 LYS A C 1
ATOM 3830 O O . LYS A 1 469 ? 98.808 -14.449 -26.489 1.00 52.34 469 LYS A O 1
ATOM 3835 N N . ALA A 1 470 ? 98.690 -13.304 -28.413 1.00 53.97 470 ALA A N 1
ATOM 3836 C CA . ALA A 1 470 ? 100.011 -13.702 -28.910 1.00 53.97 470 ALA A CA 1
ATOM 3837 C C . ALA A 1 470 ? 101.173 -12.832 -28.376 1.00 53.97 470 ALA A C 1
ATOM 3839 O O . ALA A 1 470 ? 102.330 -13.142 -28.635 1.00 53.97 470 ALA A O 1
ATOM 3840 N N . LEU A 1 471 ? 100.890 -11.766 -27.614 1.00 54.94 471 LEU A N 1
ATOM 3841 C CA . LEU A 1 471 ? 101.890 -10.819 -27.089 1.00 54.94 471 LEU A CA 1
ATOM 3842 C C . LEU A 1 471 ? 102.102 -10.901 -25.562 1.00 54.94 471 LEU A C 1
ATOM 3844 O O . LEU A 1 471 ? 102.801 -10.064 -25.002 1.00 54.94 471 LEU A O 1
ATOM 3848 N N . SER A 1 472 ? 101.534 -11.904 -24.879 1.00 53.41 472 SER A N 1
ATOM 3849 C CA . SER A 1 472 ? 101.771 -12.169 -23.443 1.00 53.41 472 SER A CA 1
ATOM 3850 C C . SER A 1 472 ? 102.622 -13.419 -23.158 1.00 53.41 472 SER A C 1
ATOM 3852 O O . SER A 1 472 ? 102.766 -13.817 -22.004 1.00 53.41 472 SER A O 1
ATOM 3854 N N . PHE A 1 473 ? 103.227 -14.008 -24.195 1.00 52.31 473 PHE A N 1
ATOM 3855 C CA . PHE A 1 473 ? 104.265 -15.043 -24.109 1.00 52.31 473 PHE A CA 1
ATOM 3856 C C . PHE A 1 473 ? 105.401 -14.713 -25.096 1.00 52.31 473 PHE A C 1
ATOM 3858 O O . PHE A 1 473 ? 105.556 -15.379 -26.118 1.00 52.31 473 PHE A O 1
ATOM 3865 N N . ALA A 1 474 ? 106.164 -13.654 -24.817 1.00 42.88 474 ALA A N 1
ATOM 3866 C CA . ALA A 1 474 ? 107.491 -13.400 -25.389 1.00 42.88 474 ALA A CA 1
ATOM 3867 C C . ALA A 1 474 ? 108.256 -12.404 -24.513 1.00 42.88 474 ALA A C 1
ATOM 3869 O O . ALA A 1 474 ? 107.676 -11.332 -24.223 1.00 42.88 474 ALA A O 1
#

Secondary structure (DSSP, 8-state):
-HHHHHHHH-SS-SS-B-HHHHHHHHHHTTS---HHHHHHHHHHTTTTTT--B-HHHHHHHHHHHHHHHT--HHHHHHHHHHHHHHHHHHHHSBTTTTBEEHHHHHHHHHHHHHTTPPP-S-HHHHHTT--SEE-HHHHHHHHHHH-TTS-HHHHHHHHHHTS-----SSSS----------------------------------HHHHHHHHHHHHHHHHHHHHHHHHHHHHHHHHHHHHHHHHHHHHHHHHHHHHHHHHHHHHHHHHHHHHSS----------------------TTSHHHHHHHHHHHHHHHHHHHHHHHHHHHHHHHHHHHHHHHHHHHHHHHHHHHHHHHHHHHHHHHHHHHHHHHHHHHHHHHHHHHHHHHHHHHHHHHHHHHHHHHHHHHHHHHHHHTTPPPHHHHHHHHHHHHHHHHHHHHHHHHHHHHHHHHHHHHHHHHHHHHHHHHHTTS--